Protein AF-0000000080964912 (afdb_homodimer)

Radius of gyration: 29.1 Å; Cα contacts (8 Å, |Δi|>4): 550; chains: 2; bounding box: 48×80×74 Å

Secondary structure (DSSP, 8-state):
-------HHHHHHHHHHTHHHHHHIIIII---HHHHHHH-THHHHS--THHHHHHHHHHHHHHHHHHHHHHTGGGS-HHHHHHHHHHHHHHHHHHHHHHHHHHHHHHHHTT--HHHHEEEEEGGG-STTTTTT--EEEEEEE-TTT--EEEEEEEETTEEEE---S-HHHHHHHHHHHHHHTTPPPPGGGHHHHHHIIIIIS---S---HHHHHHHHHHH--/-------HHHHHHHHHHTHHHHHHIIIII---HHHHHHH-THHHHS--THHHHHHHHHHHHHHHHHHHHHHTGGGS-HHHHHHHHHHHHHHHHHHHHHHHHHHHHHHHHTT--HHHHEEEEEGGG-STTTTTT--EEEEEEE-TTT--EEEEEEEETTEEEE---S-HHHHHHHHHHHHHHTTPPPPGGGHHHHHHIIIIIS---S---HHHHHHHHHHH--

Sequence (444 aa):
MKKKNKDMEFIKQKMDITFSLRRMEIVEMEPMVSEVLERWPGLFLEEQDLMGKFKAALEMLTPRLLKLYRARKCAFSREMETLLEMLDKQTSDITSHRRQVAVEGLPIFLRENTE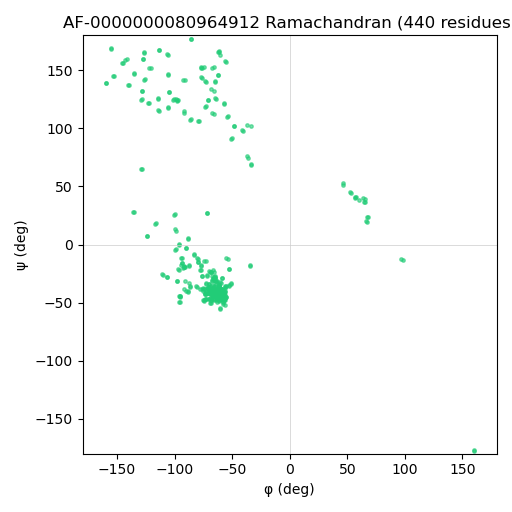KLFSRCLATDADDKQVKGIKMGVLTVLDDDDDTVINIALVLEETIVLKDIPDTPTALAYLFGLLYALNMEFPKDIKYTCETIQHIFMEMSTNCSQRVRSFKTKLLNQMKKKNKDMEFIKQKMDITFSLRRMEIVEMEPMVSEVLERWPGLFLEEQDLMGKFKAALEMLTPRLLKLYRARKCAFSREMETLLEMLDKQTSDITSHRRQVAVEGLPIFLRENTEKLFSRCLATDADDKQVKGIKMGVLTVLDDDDDTVINIALVLEETIVLKDIPDTPTALAYLFGLLYALNMEFPKDIKYTCETIQHIFMEMSTNCSQRVRSFKTKLLNQ

Foldseek 3Di:
DPPPPPPLVVLVVVCVVCVVVLVCCCVPVVDDPVVCCVVRVSVVVDPPPCVVVVVVVCVVCVVVVLVVLVVCVVVDDVVSVVVVVVVVVVVVVVVQVVLQCVLLCLCVVLVFDSCLAEPEDEPVPPDLVVLVPRQWYKYFYAYPPPRHTDKIFIDHHSDTDGIRDPGRNRNVVVRLVVCVVVVHDDDPRCNLSSQLCCCPVVVPDPDDDPSSVVVNCVVVVD/DPPPPPPLVVLVVVCVVCVVVLVCCCVPVVDDPVVCCVVRVSVVVDPPPCVVVVVVVCVVCVVVVLVVLVVCVVVDDVVSVVVVVVVVVVVVVVVQVVLQCVLLCLCVVLVFDSCLAEPEDEPVPPDLVVLVPNQWYKYFYAYPPPRHTDKIFIDHHSDTDGIRDPGRNRNVVVRLVVCVVVVHDDDPRCNLSSQLCCCPVVVPDPDDDPSSVVVNCVVVVD

Structure (mmCIF, N/CA/C/O backbone):
data_AF-0000000080964912-model_v1
#
loop_
_entity.id
_entity.type
_entity.pdbx_description
1 polymer 'Uncharacterized protein'
#
loop_
_atom_site.group_PDB
_atom_site.id
_atom_site.type_symbol
_atom_site.label_atom_id
_atom_site.label_alt_id
_atom_site.label_comp_id
_atom_site.label_asym_id
_atom_site.label_entity_id
_atom_site.label_seq_id
_atom_site.pdbx_PDB_ins_code
_atom_site.Cartn_x
_atom_site.Cartn_y
_atom_site.Cartn_z
_atom_site.occupancy
_atom_site.B_iso_or_equiv
_atom_site.auth_seq_id
_atom_site.auth_comp_id
_atom_site.auth_asym_id
_atom_site.auth_atom_id
_atom_site.pdbx_PDB_model_num
ATOM 1 N N . MET A 1 1 ? 19.297 -5.184 -31.031 1 23.94 1 MET A N 1
ATOM 2 C CA . MET A 1 1 ? 18.297 -6.09 -31.578 1 23.94 1 MET A CA 1
ATOM 3 C C . MET A 1 1 ? 16.938 -5.836 -30.953 1 23.94 1 MET A C 1
ATOM 5 O O . MET A 1 1 ? 16.781 -5.875 -29.734 1 23.94 1 MET A O 1
ATOM 9 N N . LYS A 1 2 ? 15.977 -5.168 -31.703 1 34.66 2 LYS A N 1
ATOM 10 C CA . LYS A 1 2 ? 14.672 -4.68 -31.266 1 34.66 2 LYS A CA 1
ATOM 11 C C . LYS A 1 2 ? 13.859 -5.793 -30.625 1 34.66 2 LYS A C 1
ATOM 13 O O . LYS A 1 2 ? 13.789 -6.906 -31.141 1 34.66 2 LYS A O 1
ATOM 18 N N . LYS A 1 3 ? 13.68 -5.707 -29.406 1 39.28 3 LYS A N 1
ATOM 19 C CA . LYS A 1 3 ? 12.82 -6.699 -28.766 1 39.28 3 LYS A CA 1
ATOM 20 C C . LYS A 1 3 ? 11.688 -7.133 -29.703 1 39.28 3 LYS A C 1
ATOM 22 O O . LYS A 1 3 ? 10.828 -6.324 -30.047 1 39.28 3 LYS A O 1
ATOM 27 N N . LYS A 1 4 ? 11.898 -7.82 -30.734 1 43.78 4 LYS A N 1
ATOM 28 C CA . LYS A 1 4 ? 10.93 -8.141 -31.766 1 43.78 4 LYS A CA 1
ATOM 29 C C . LYS A 1 4 ? 9.562 -8.469 -31.172 1 43.78 4 LYS A C 1
ATOM 31 O O . LYS A 1 4 ? 9.453 -9.367 -30.328 1 43.78 4 LYS A O 1
ATOM 36 N N . ASN A 1 5 ? 8.805 -7.566 -31.188 1 55.5 5 ASN A N 1
ATOM 37 C CA . ASN A 1 5 ? 7.383 -7.711 -30.875 1 55.5 5 ASN A CA 1
ATOM 38 C C . ASN A 1 5 ? 6.824 -9.031 -31.391 1 55.5 5 ASN A C 1
ATOM 40 O O . ASN A 1 5 ? 6.855 -9.289 -32.594 1 55.5 5 ASN A O 1
ATOM 44 N N . LYS A 1 6 ? 7.16 -10.031 -30.75 1 61.12 6 LYS A N 1
ATOM 45 C CA . LYS A 1 6 ? 6.633 -11.344 -31.109 1 61.12 6 LYS A CA 1
ATOM 46 C C . LYS A 1 6 ? 5.199 -11.227 -31.625 1 61.12 6 LYS A C 1
ATOM 48 O O . LYS A 1 6 ? 4.355 -10.586 -31 1 61.12 6 LYS A O 1
ATOM 53 N N . ASP A 1 7 ? 5.035 -11.297 -32.906 1 74.06 7 ASP A N 1
ATOM 54 C CA . ASP A 1 7 ? 3.725 -11.367 -33.562 1 74.06 7 ASP A CA 1
ATOM 55 C C . ASP A 1 7 ? 2.869 -12.469 -32.938 1 74.06 7 ASP A C 1
ATOM 57 O O . ASP A 1 7 ? 2.918 -13.617 -33.375 1 74.06 7 ASP A O 1
ATOM 61 N N . MET A 1 8 ? 2.115 -12.258 -32 1 75.06 8 MET A N 1
ATOM 62 C CA . MET A 1 8 ? 1.322 -13.195 -31.219 1 75.06 8 MET A CA 1
ATOM 63 C C . MET A 1 8 ? 0.278 -13.891 -32.094 1 75.06 8 MET A C 1
ATOM 65 O O . MET A 1 8 ? -0.068 -15.047 -31.844 1 75.06 8 MET A O 1
ATOM 69 N N . GLU A 1 9 ? -0.163 -13.195 -33.062 1 76.31 9 GLU A N 1
ATOM 70 C CA . GLU A 1 9 ? -1.135 -13.805 -33.969 1 76.31 9 GLU A CA 1
ATOM 71 C C . GLU A 1 9 ? -0.501 -14.93 -34.781 1 76.31 9 GLU A C 1
ATOM 73 O O . GLU A 1 9 ? -1.108 -15.992 -34.969 1 76.31 9 GLU A O 1
ATOM 78 N N . PHE A 1 10 ? 0.588 -14.641 -35.281 1 77.44 10 PHE A N 1
ATOM 79 C CA . PHE A 1 10 ? 1.328 -15.648 -36.031 1 77.44 10 PHE A CA 1
ATOM 80 C C . PHE A 1 10 ? 1.61 -16.875 -35.156 1 77.44 10 PHE A C 1
ATOM 82 O O . PHE A 1 10 ? 1.431 -18 -35.594 1 77.44 10 PHE A O 1
ATOM 89 N N . ILE A 1 11 ? 2.047 -16.641 -34.031 1 75.94 11 ILE A N 1
ATOM 90 C CA . ILE A 1 11 ? 2.354 -17.719 -33.094 1 75.94 11 ILE A CA 1
ATOM 91 C C . ILE A 1 11 ? 1.1 -18.547 -32.812 1 75.94 11 ILE A C 1
ATOM 93 O O . ILE A 1 11 ? 1.144 -19.781 -32.844 1 75.94 11 ILE A O 1
ATOM 97 N N . LYS A 1 12 ? -0.003 -17.859 -32.656 1 76.62 12 LYS A N 1
ATOM 98 C CA . LYS A 1 12 ? -1.265 -18.547 -32.406 1 76.62 12 LYS A CA 1
ATOM 99 C C . LYS A 1 12 ? -1.665 -19.453 -33.562 1 76.62 12 LYS A C 1
ATOM 101 O O . LYS A 1 12 ? -2.102 -20.578 -33.375 1 76.62 12 LYS A O 1
ATOM 106 N N . GLN A 1 13 ? -1.488 -18.969 -34.656 1 80.31 13 GLN A N 1
ATOM 107 C CA . GLN A 1 13 ? -1.828 -19.734 -35.875 1 80.31 13 GLN A CA 1
ATOM 108 C C . GLN A 1 13 ? -0.96 -20.984 -35.969 1 80.31 13 GLN A C 1
ATOM 110 O O . GLN A 1 13 ? -1.46 -22.062 -36.312 1 80.31 13 GLN A O 1
ATOM 115 N N . LYS A 1 14 ? 0.276 -20.797 -35.812 1 78.62 14 LYS A N 1
ATOM 116 C CA . LYS A 1 14 ? 1.192 -21.938 -35.906 1 78.62 14 LYS A CA 1
ATOM 117 C C . LYS A 1 14 ? 0.894 -22.969 -34.812 1 78.62 14 LYS A C 1
ATOM 119 O O . LYS A 1 14 ? 0.998 -24.172 -35.062 1 78.62 14 LYS A O 1
ATOM 124 N N . MET A 1 15 ? 0.514 -22.438 -33.719 1 79.88 15 MET A N 1
ATOM 125 C CA . MET A 1 15 ? 0.177 -23.328 -32.625 1 79.88 15 MET A CA 1
ATOM 126 C C . MET A 1 15 ? -1.056 -24.156 -32.938 1 79.88 15 MET A C 1
ATOM 128 O O . MET A 1 15 ? -1.128 -25.328 -32.562 1 79.88 15 MET A O 1
ATOM 132 N N . ASP A 1 16 ? -1.92 -23.547 -33.625 1 81.5 16 ASP A N 1
ATOM 133 C CA . ASP A 1 16 ? -3.143 -24.25 -34 1 81.5 16 ASP A CA 1
ATOM 134 C C . ASP A 1 16 ? -2.855 -25.359 -35 1 81.5 16 ASP A C 1
ATOM 136 O O . ASP A 1 16 ? -3.391 -26.469 -34.906 1 81.5 16 ASP A O 1
ATOM 140 N N . ILE A 1 17 ? -2.023 -25.031 -35.844 1 83.12 17 ILE A N 1
ATOM 141 C CA . ILE A 1 17 ? -1.723 -25.953 -36.938 1 83.12 17 ILE A CA 1
ATOM 142 C C . ILE A 1 17 ? -0.984 -27.172 -36.406 1 83.12 17 ILE A C 1
ATOM 144 O O . ILE A 1 17 ? -1.21 -28.297 -36.844 1 83.12 17 ILE A O 1
ATOM 148 N N . THR A 1 18 ? -0.124 -26.984 -35.406 1 82.5 18 THR A N 1
ATOM 149 C CA . THR A 1 18 ? 0.741 -28.062 -34.938 1 82.5 18 THR A CA 1
ATOM 150 C C . THR A 1 18 ? 0.168 -28.719 -33.688 1 82.5 18 THR A C 1
ATOM 152 O O . THR A 1 18 ? 0.842 -29.516 -33 1 82.5 18 THR A O 1
ATOM 155 N N . PHE A 1 19 ? -1.036 -28.359 -33.469 1 82.25 19 PHE A N 1
ATOM 156 C CA . PHE A 1 19 ? -1.629 -28.766 -32.188 1 82.25 19 PHE A CA 1
ATOM 157 C C . PHE A 1 19 ? -1.557 -30.266 -32.031 1 82.25 19 PHE A C 1
ATOM 159 O O . PHE A 1 19 ? -1.096 -30.766 -30.984 1 82.25 19 PHE A O 1
ATOM 166 N N . SER A 1 20 ? -2.021 -31 -33 1 82 20 SER A N 1
ATOM 167 C CA . SER A 1 20 ? -2.086 -32.469 -32.906 1 82 20 SER A CA 1
ATOM 168 C C . SER A 1 20 ? -0.699 -33.062 -32.719 1 82 20 SER A C 1
ATOM 170 O O . SER A 1 20 ? -0.518 -33.969 -31.906 1 82 20 SER A O 1
ATOM 172 N N . LEU A 1 21 ? 0.227 -32.562 -33.438 1 85.81 21 LEU A N 1
ATOM 173 C CA . LEU A 1 21 ? 1.596 -33.062 -33.344 1 85.81 21 LEU A CA 1
ATOM 174 C C . LEU A 1 21 ? 2.195 -32.75 -31.969 1 85.81 21 LEU A C 1
ATOM 176 O O . LEU A 1 21 ? 2.857 -33.594 -31.359 1 85.81 21 LEU A O 1
ATOM 180 N N . ARG A 1 22 ? 1.959 -31.594 -31.547 1 84.5 22 ARG A N 1
ATOM 181 C CA . ARG A 1 22 ? 2.469 -31.156 -30.25 1 84.5 22 ARG A CA 1
ATOM 182 C C . ARG A 1 22 ? 1.875 -31.984 -29.109 1 84.5 22 ARG A C 1
ATOM 184 O O . ARG A 1 22 ? 2.598 -32.438 -28.219 1 84.5 22 ARG A O 1
ATOM 191 N N . ARG A 1 23 ? 0.658 -32.188 -29.281 1 83.19 23 ARG A N 1
ATOM 192 C CA . ARG A 1 23 ? -0.024 -32.969 -28.25 1 83.19 23 ARG A CA 1
ATOM 193 C C . ARG A 1 23 ? 0.47 -34.406 -28.219 1 83.19 23 ARG A C 1
ATOM 195 O O . ARG A 1 23 ? 0.653 -34.969 -27.141 1 83.19 23 ARG A O 1
ATOM 202 N N . MET A 1 24 ? 0.588 -34.875 -29.297 1 86.69 24 MET A N 1
ATOM 203 C CA . MET A 1 24 ? 1.098 -36.219 -29.391 1 86.69 24 MET A CA 1
ATOM 204 C C . MET A 1 24 ? 2.484 -36.344 -28.766 1 86.69 24 MET A C 1
ATOM 206 O O . MET A 1 24 ? 2.754 -37.25 -28 1 86.69 24 MET A O 1
ATOM 210 N N . GLU A 1 25 ? 3.326 -35.438 -29.094 1 87.12 25 GLU A N 1
ATOM 211 C CA . GLU A 1 25 ? 4.688 -35.469 -28.562 1 87.12 25 GLU A CA 1
ATOM 212 C C . GLU A 1 25 ? 4.688 -35.312 -27.047 1 87.12 25 GLU A C 1
ATOM 214 O O . GLU A 1 25 ? 5.363 -36.094 -26.344 1 87.12 25 GLU A O 1
ATOM 219 N N . ILE A 1 26 ? 3.947 -34.469 -26.641 1 85.88 26 ILE A N 1
ATOM 220 C CA . ILE A 1 26 ? 3.928 -34.156 -25.219 1 85.88 26 ILE A CA 1
ATOM 221 C C . ILE A 1 26 ? 3.332 -35.312 -24.422 1 85.88 26 ILE A C 1
ATOM 223 O O . ILE A 1 26 ? 3.887 -35.75 -23.406 1 85.88 26 ILE A O 1
ATOM 227 N N . VAL A 1 27 ? 2.23 -35.812 -24.906 1 85.31 27 VAL A N 1
ATOM 228 C CA . VAL A 1 27 ? 1.495 -36.812 -24.172 1 85.31 27 VAL A CA 1
ATOM 229 C C . VAL A 1 27 ? 2.188 -38.188 -24.344 1 85.31 27 VAL A C 1
ATOM 231 O O . VAL A 1 27 ? 2.334 -38.906 -23.359 1 85.31 27 VAL A O 1
ATOM 234 N N . GLU A 1 28 ? 2.672 -38.469 -25.469 1 86.69 28 GLU A N 1
ATOM 235 C CA . GLU A 1 28 ? 3.217 -39.781 -25.75 1 86.69 28 GLU A CA 1
ATOM 236 C C . GLU A 1 28 ? 4.695 -39.875 -25.391 1 86.69 28 GLU A C 1
ATOM 238 O O . GLU A 1 28 ? 5.16 -40.875 -24.859 1 86.69 28 GLU A O 1
ATOM 243 N N . MET A 1 29 ? 5.41 -38.875 -25.688 1 85.75 29 MET A N 1
ATOM 244 C CA . MET A 1 29 ? 6.859 -38.938 -25.5 1 85.75 29 MET A CA 1
ATOM 245 C C . MET A 1 29 ? 7.266 -38.312 -24.156 1 85.75 29 MET A C 1
ATOM 247 O O . MET A 1 29 ? 8.359 -38.594 -23.656 1 85.75 29 MET A O 1
ATOM 251 N N . GLU A 1 30 ? 6.43 -37.438 -23.562 1 86.19 30 GLU A N 1
ATOM 252 C CA . GLU A 1 30 ? 6.664 -36.812 -22.266 1 86.19 30 GLU A CA 1
ATOM 253 C C . GLU A 1 30 ? 8.086 -36.281 -22.172 1 86.19 30 GLU A C 1
ATOM 255 O O . GLU A 1 30 ? 8.82 -36.594 -21.234 1 86.19 30 GLU A O 1
ATOM 260 N N . PRO A 1 31 ? 8.438 -35.469 -23.172 1 86.75 31 PRO A N 1
ATOM 261 C CA . PRO A 1 31 ? 9.789 -34.906 -23.188 1 86.75 31 PRO A CA 1
ATOM 262 C C . PRO A 1 31 ? 10.07 -34.031 -21.984 1 86.75 31 PRO A C 1
ATOM 264 O O . PRO A 1 31 ? 9.141 -33.594 -21.281 1 86.75 31 PRO A O 1
ATOM 267 N N . MET A 1 32 ? 11.398 -33.75 -21.797 1 85.25 32 MET A N 1
ATOM 268 C CA . MET A 1 32 ? 11.781 -32.781 -20.766 1 85.25 32 MET A CA 1
ATOM 269 C C . MET A 1 32 ? 11.32 -31.391 -21.141 1 85.25 32 MET A C 1
ATOM 271 O O . MET A 1 32 ? 11.195 -31.062 -22.312 1 85.25 32 MET A O 1
ATOM 275 N N . VAL A 1 33 ? 11.094 -30.641 -20.141 1 86.06 33 VAL A N 1
ATOM 276 C CA . VAL A 1 33 ? 10.578 -29.297 -20.344 1 86.06 33 VAL A CA 1
ATOM 277 C C . VAL A 1 33 ? 11.547 -28.484 -21.188 1 86.06 33 VAL A C 1
ATOM 279 O O . VAL A 1 33 ? 11.133 -27.688 -22.047 1 86.06 33 VAL A O 1
ATOM 282 N N . SER A 1 34 ? 12.812 -28.625 -20.891 1 84 34 SER A N 1
ATOM 283 C CA . SER A 1 34 ? 13.812 -27.875 -21.656 1 84 34 SER A CA 1
ATOM 284 C C . SER A 1 34 ? 13.695 -28.172 -23.156 1 84 34 SER A C 1
ATOM 286 O O . SER A 1 34 ? 13.883 -27.266 -23.984 1 84 34 SER A O 1
ATOM 288 N N . GLU A 1 35 ? 13.375 -29.469 -23.516 1 88.31 35 GLU A N 1
ATOM 289 C CA . GLU A 1 35 ? 13.195 -29.859 -24.906 1 88.31 35 GLU A CA 1
ATOM 290 C C . GLU A 1 35 ? 11.961 -29.203 -25.516 1 88.31 35 GLU A C 1
ATOM 292 O O . GLU A 1 35 ? 11.984 -28.75 -26.656 1 88.31 35 GLU A O 1
ATOM 297 N N . VAL A 1 36 ? 10.938 -29.172 -24.719 1 85.69 36 VAL A N 1
ATOM 298 C CA . VAL A 1 36 ? 9.695 -28.578 -25.203 1 85.69 36 VAL A CA 1
ATOM 299 C C . VAL A 1 36 ? 9.898 -27.078 -25.406 1 85.69 36 VAL A C 1
ATOM 301 O O . VAL A 1 36 ? 9.406 -26.516 -26.391 1 85.69 36 VAL A O 1
ATOM 304 N N . LEU A 1 37 ? 10.602 -26.516 -24.531 1 83.56 37 LEU A N 1
ATOM 305 C CA . LEU A 1 37 ? 10.883 -25.094 -24.625 1 83.56 37 LEU A CA 1
ATOM 306 C C . LEU A 1 37 ? 11.617 -24.75 -25.906 1 83.56 37 LEU A C 1
ATOM 308 O O . LEU A 1 37 ? 11.383 -23.703 -26.516 1 83.56 37 LEU A O 1
ATOM 312 N N . GLU A 1 38 ? 12.477 -25.609 -26.266 1 85.19 38 GLU A N 1
ATOM 313 C CA . GLU A 1 38 ? 13.266 -25.406 -27.484 1 85.19 38 GLU A CA 1
ATOM 314 C C . GLU A 1 38 ? 12.422 -25.641 -28.734 1 85.19 38 GLU A C 1
ATOM 316 O O . GLU A 1 38 ? 12.508 -24.875 -29.688 1 85.19 38 GLU A O 1
ATOM 321 N N . ARG A 1 39 ? 11.609 -26.656 -28.719 1 84.44 39 ARG A N 1
ATOM 322 C CA . ARG A 1 39 ? 10.898 -27.094 -29.922 1 84.44 39 ARG A CA 1
ATOM 323 C C . ARG A 1 39 ? 9.594 -26.328 -30.094 1 84.44 39 ARG A C 1
ATOM 325 O O . ARG A 1 39 ? 9.18 -26.031 -31.219 1 84.44 39 ARG A O 1
ATOM 332 N N . TRP A 1 40 ? 8.945 -26.016 -28.922 1 81 40 TRP A N 1
ATOM 333 C CA . TRP A 1 40 ? 7.637 -25.375 -28.953 1 81 40 TRP A CA 1
ATOM 334 C C . TRP A 1 40 ? 7.621 -24.141 -28.062 1 81 40 TRP A C 1
ATOM 336 O O . TRP A 1 40 ? 6.824 -24.047 -27.125 1 81 40 TRP A O 1
ATOM 346 N N . PRO A 1 41 ? 8.359 -23.125 -28.359 1 78.56 41 PRO A N 1
ATOM 347 C CA . PRO A 1 41 ? 8.438 -21.969 -27.469 1 78.56 41 PRO A CA 1
ATOM 348 C C . PRO A 1 41 ? 7.121 -21.203 -27.359 1 78.56 41 PRO A C 1
ATOM 350 O O . PRO A 1 41 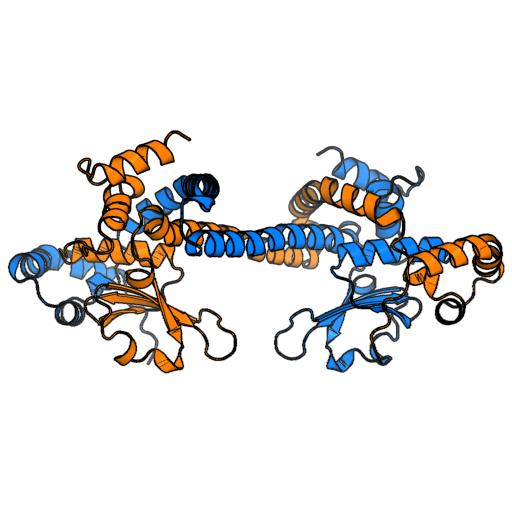? 6.848 -20.562 -26.344 1 78.56 41 PRO A O 1
ATOM 353 N N . GLY A 1 42 ? 6.285 -21.328 -28.281 1 77.94 42 GLY A N 1
ATOM 354 C CA . GLY A 1 42 ? 5.008 -20.625 -28.281 1 77.94 42 GLY A CA 1
ATOM 355 C C . GLY A 1 42 ? 4.074 -21.094 -27.188 1 77.94 42 GLY A C 1
ATOM 356 O O . GLY A 1 42 ? 3.209 -20.344 -26.734 1 77.94 42 GLY A O 1
ATOM 357 N N . LEU A 1 43 ? 4.277 -22.312 -26.828 1 77.56 43 LEU A N 1
ATOM 358 C CA . LEU A 1 43 ? 3.449 -22.891 -25.766 1 77.56 43 LEU A CA 1
ATOM 359 C C . LEU A 1 43 ? 3.58 -22.094 -24.469 1 77.56 43 LEU A C 1
ATOM 361 O O . LEU A 1 43 ? 2.631 -22.016 -23.688 1 77.56 43 LEU A O 1
ATOM 365 N N . PHE A 1 44 ? 4.699 -21.484 -24.281 1 76.75 44 PHE A N 1
ATOM 366 C CA . PHE A 1 44 ? 4.996 -20.797 -23.016 1 76.75 44 PHE A CA 1
ATOM 367 C C . PHE A 1 44 ? 4.629 -19.328 -23.109 1 76.75 44 PHE A C 1
ATOM 369 O O . PHE A 1 44 ? 4.613 -18.625 -22.094 1 76.75 44 PHE A O 1
ATOM 376 N N . LEU A 1 45 ? 4.371 -18.891 -24.219 1 66.31 45 LEU A N 1
ATOM 377 C CA . LEU A 1 45 ? 4.059 -17.484 -24.422 1 66.31 45 LEU A CA 1
ATOM 378 C C . LEU A 1 45 ? 2.551 -17.266 -24.484 1 66.31 45 LEU A C 1
ATOM 380 O O . LEU A 1 45 ? 2.07 -16.156 -24.203 1 66.31 45 LEU A O 1
ATOM 384 N N . GLU A 1 46 ? 1.845 -18.172 -24.938 1 59.84 46 GLU A N 1
ATOM 385 C CA . GLU A 1 46 ? 0.418 -17.984 -25.188 1 59.84 46 GLU A CA 1
ATOM 386 C C . GLU A 1 46 ? -0.35 -17.812 -23.891 1 59.84 46 GLU A C 1
ATOM 388 O O . GLU A 1 46 ? -0.127 -18.547 -22.922 1 59.84 46 GLU A O 1
ATOM 393 N N . GLU A 1 47 ? -0.871 -16.516 -23.781 1 59.66 47 GLU A N 1
ATOM 394 C CA . GLU A 1 47 ? -1.797 -16.328 -22.672 1 59.66 47 GLU A CA 1
ATOM 395 C C . GLU A 1 47 ? -2.848 -17.438 -22.641 1 59.66 47 GLU A C 1
ATOM 397 O O . GLU A 1 47 ? -3.539 -17.672 -23.625 1 59.66 47 GLU A O 1
ATOM 402 N N . GLN A 1 48 ? -2.621 -18.328 -21.766 1 59.41 48 GLN A N 1
ATOM 403 C CA . GLN A 1 48 ? -3.512 -19.469 -21.641 1 59.41 48 GLN A CA 1
ATOM 404 C C . GLN A 1 48 ? -4.945 -19.031 -21.375 1 59.41 48 GLN A C 1
ATOM 406 O O . GLN A 1 48 ? -5.172 -18.047 -20.672 1 59.41 48 GLN A O 1
ATOM 411 N N . ASP A 1 49 ? -5.895 -19.391 -22.203 1 63.16 49 ASP A N 1
ATOM 412 C CA . ASP A 1 49 ? -7.324 -19.172 -22.016 1 63.16 49 ASP A CA 1
ATOM 413 C C . ASP A 1 49 ? -7.719 -19.266 -20.547 1 63.16 49 ASP A C 1
ATOM 415 O O . ASP A 1 49 ? -8.625 -18.562 -20.094 1 63.16 49 ASP A O 1
ATOM 419 N N . LEU A 1 50 ? -6.891 -19.859 -19.797 1 70.69 50 LEU A N 1
ATOM 420 C CA . LEU A 1 50 ? -7.246 -20.172 -18.422 1 70.69 50 LEU A CA 1
ATOM 421 C C . LEU A 1 50 ? -7.004 -18.953 -17.516 1 70.69 50 LEU A C 1
ATOM 423 O O . LEU A 1 50 ? -7.555 -18.875 -16.422 1 70.69 50 LEU A O 1
ATOM 427 N N . MET A 1 51 ? -6.359 -17.969 -18.109 1 77.69 51 MET A N 1
ATOM 428 C CA . MET A 1 51 ? -5.965 -16.828 -17.297 1 77.69 51 MET A CA 1
ATOM 429 C C . MET A 1 51 ? -7.188 -16.016 -16.859 1 77.69 51 MET A C 1
ATOM 431 O O . MET A 1 51 ? -7.297 -15.617 -15.703 1 77.69 51 MET A O 1
ATOM 435 N N . GLY A 1 52 ? -8.031 -15.867 -17.797 1 78.12 52 GLY A N 1
ATOM 436 C CA . GLY A 1 52 ? -9.234 -15.109 -17.484 1 78.12 52 GLY A CA 1
ATOM 437 C C . GLY A 1 52 ? -10.07 -15.75 -16.391 1 78.12 52 GLY A C 1
ATOM 438 O O . GLY A 1 52 ? -10.508 -15.07 -15.461 1 78.12 52 GLY A O 1
ATOM 439 N N . LYS A 1 53 ? -10.258 -17.031 -16.547 1 81.06 53 LYS A N 1
ATOM 440 C CA . LYS A 1 53 ? -11.047 -17.75 -15.562 1 81.06 53 LYS A CA 1
ATOM 441 C C . LYS A 1 53 ? -10.375 -17.734 -14.195 1 81.06 53 LYS A C 1
ATOM 443 O O . LYS A 1 53 ? -11.039 -17.547 -13.172 1 81.06 53 LYS A O 1
ATOM 448 N N . PHE A 1 54 ? -9.188 -17.922 -14.203 1 88.56 54 PHE A N 1
ATOM 449 C CA . PHE A 1 54 ? -8.445 -17.922 -12.953 1 88.56 54 PHE A CA 1
ATOM 450 C C . PHE A 1 54 ? -8.547 -16.562 -12.266 1 88.56 54 PHE A C 1
ATOM 452 O O . PHE A 1 54 ? -8.766 -16.484 -11.055 1 88.56 54 PHE A O 1
ATOM 459 N N . LYS A 1 55 ? -8.312 -15.5 -13.031 1 83.75 55 LYS A N 1
ATOM 460 C CA . LYS A 1 55 ? -8.352 -14.148 -12.477 1 83.75 55 LYS A CA 1
ATOM 461 C C . LYS A 1 55 ? -9.719 -13.836 -11.883 1 83.75 55 LYS A C 1
ATOM 463 O O . LYS A 1 55 ? -9.812 -13.242 -10.805 1 83.75 55 LYS A O 1
ATOM 468 N N . ALA A 1 56 ? -10.688 -14.242 -12.594 1 83.69 56 ALA A N 1
ATOM 469 C CA . ALA A 1 56 ? -12.047 -14.031 -12.102 1 83.69 56 ALA A CA 1
ATOM 470 C C . ALA A 1 56 ? -12.289 -14.797 -10.805 1 83.69 56 ALA A C 1
ATOM 472 O O . ALA A 1 56 ? -12.891 -14.266 -9.867 1 83.69 56 ALA A O 1
ATOM 473 N N . ALA A 1 57 ? -11.844 -16.016 -10.773 1 88.5 57 ALA A N 1
ATOM 474 C CA . ALA A 1 57 ? -11.984 -16.828 -9.57 1 88.5 57 ALA A CA 1
ATOM 475 C C . ALA A 1 57 ? -11.211 -16.219 -8.406 1 88.5 57 ALA A C 1
ATOM 477 O O . ALA A 1 57 ? -11.711 -16.172 -7.281 1 88.5 57 ALA A O 1
ATOM 478 N N . LEU A 1 58 ? -10.039 -15.781 -8.703 1 90.44 58 LEU A N 1
ATOM 479 C CA . LEU A 1 58 ? -9.195 -15.172 -7.672 1 90.44 58 LEU A CA 1
ATOM 480 C C . LEU A 1 58 ? -9.867 -13.938 -7.086 1 90.44 58 LEU A C 1
ATOM 482 O O . LEU A 1 58 ? -9.844 -13.727 -5.871 1 90.44 58 LEU A O 1
ATOM 486 N N . GLU A 1 59 ? -10.414 -13.195 -7.938 1 84 59 GLU A N 1
ATOM 487 C CA . GLU A 1 59 ? -11.109 -12 -7.492 1 84 59 GLU A CA 1
ATOM 488 C C . GLU A 1 59 ? -12.258 -12.344 -6.547 1 84 59 GLU A C 1
ATOM 490 O O . GLU A 1 59 ? -12.469 -11.664 -5.543 1 84 59 GLU A O 1
ATOM 495 N N . MET A 1 60 ? -12.898 -13.32 -6.863 1 85.62 60 MET A N 1
ATOM 496 C CA . MET A 1 60 ? -14.055 -13.742 -6.078 1 85.62 60 MET A CA 1
ATOM 497 C C . MET A 1 60 ? -13.625 -14.414 -4.781 1 85.62 60 MET A C 1
ATOM 499 O O . MET A 1 60 ? -14.25 -14.211 -3.736 1 85.62 60 MET A O 1
ATOM 503 N N . LEU A 1 61 ? -12.609 -15.164 -4.781 1 91.56 61 LEU A N 1
ATOM 504 C CA . LEU A 1 61 ? -12.242 -16.031 -3.672 1 91.56 61 LEU A CA 1
ATOM 505 C C . LEU A 1 61 ? -11.297 -15.328 -2.709 1 91.56 61 LEU A C 1
ATOM 507 O O . LEU A 1 61 ? -11.156 -15.742 -1.557 1 91.56 61 LEU A O 1
ATOM 511 N N . THR A 1 62 ? -10.633 -14.258 -3.15 1 90.44 62 THR A N 1
ATOM 512 C CA . THR A 1 62 ? -9.602 -13.602 -2.361 1 90.44 62 THR A CA 1
ATOM 513 C C . THR A 1 62 ? -10.148 -13.156 -1.009 1 90.44 62 THR A C 1
ATOM 515 O O . THR A 1 62 ? -9.594 -13.5 0.036 1 90.44 62 THR A O 1
ATOM 518 N N . PRO A 1 63 ? -11.336 -12.484 -0.963 1 85.06 63 PRO A N 1
ATOM 519 C CA . PRO A 1 63 ? -11.844 -12.078 0.35 1 85.06 63 PRO A CA 1
ATOM 520 C C . PRO A 1 63 ? -12.188 -13.266 1.244 1 85.06 63 PRO A C 1
ATOM 522 O O . PRO A 1 63 ? -12 -13.203 2.463 1 85.06 63 PRO A O 1
ATOM 525 N N . ARG A 1 64 ? -12.609 -14.336 0.64 1 83.75 64 ARG A N 1
ATOM 526 C CA . ARG A 1 64 ? -12.984 -15.531 1.389 1 83.75 64 ARG A CA 1
ATOM 527 C C . ARG A 1 64 ? -11.75 -16.25 1.918 1 83.75 64 ARG A C 1
ATOM 529 O O . ARG A 1 64 ? -11.742 -16.734 3.053 1 83.75 64 ARG A O 1
ATOM 536 N N . LEU A 1 65 ? -10.773 -16.359 1.129 1 91.81 65 LEU A N 1
ATOM 537 C CA . LEU A 1 65 ? -9.516 -16.984 1.53 1 91.81 65 LEU A CA 1
ATOM 538 C C . LEU A 1 65 ? -8.891 -16.25 2.703 1 91.81 65 LEU A C 1
ATOM 540 O O . LEU A 1 65 ? -8.5 -16.859 3.697 1 91.81 65 LEU A O 1
ATOM 544 N N . LEU A 1 66 ? -8.859 -14.945 2.576 1 89.19 66 LEU A N 1
ATOM 545 C CA . LEU A 1 66 ? -8.227 -14.141 3.617 1 89.19 66 LEU A CA 1
ATOM 546 C C . LEU A 1 66 ? -9 -14.234 4.926 1 89.19 66 LEU A C 1
ATOM 548 O O . LEU A 1 66 ? -8.406 -14.289 6.004 1 89.19 66 LEU A O 1
ATOM 552 N N . LYS A 1 67 ? -10.328 -14.188 4.82 1 84.19 67 LYS A N 1
ATOM 553 C CA . LYS A 1 67 ? -11.156 -14.375 6.004 1 84.19 67 LYS A CA 1
ATOM 554 C C . LYS A 1 67 ? -10.867 -15.711 6.684 1 84.19 67 LYS A C 1
ATOM 556 O O . LYS A 1 67 ? -10.734 -15.773 7.906 1 84.19 67 LYS A O 1
ATOM 561 N N . LEU A 1 68 ? -10.781 -16.766 5.902 1 86.62 68 LEU A N 1
ATOM 562 C CA . LEU A 1 68 ? -10.492 -18.109 6.418 1 86.62 68 LEU A CA 1
ATOM 563 C C . LEU A 1 68 ? -9.109 -18.156 7.055 1 86.62 68 LEU A C 1
ATOM 565 O O . LEU A 1 68 ? -8.93 -18.766 8.109 1 86.62 68 LEU A O 1
ATOM 569 N N . TYR A 1 69 ? -8.094 -17.594 6.387 1 89.06 69 TYR A N 1
ATOM 570 C CA . TYR A 1 69 ? -6.734 -17.547 6.918 1 89.06 69 TYR A CA 1
ATOM 571 C C . TYR A 1 69 ? -6.703 -16.891 8.289 1 89.06 69 TYR A C 1
ATOM 573 O O . TYR A 1 69 ? -6.012 -17.359 9.195 1 89.06 69 TYR A O 1
ATOM 581 N N . ARG A 1 70 ? -7.402 -15.812 8.391 1 82.12 70 ARG A N 1
ATOM 582 C CA . ARG A 1 70 ? -7.434 -15.07 9.648 1 82.12 70 ARG A CA 1
ATOM 583 C C . ARG A 1 70 ? -8.164 -15.852 10.734 1 82.12 70 ARG A C 1
ATOM 585 O O . ARG A 1 70 ? -7.762 -15.828 11.898 1 82.12 70 ARG A O 1
ATOM 592 N N . ALA A 1 71 ? -9.227 -16.547 10.336 1 80.12 71 ALA A N 1
ATOM 593 C CA . ALA A 1 71 ? -10.016 -17.328 11.281 1 80.12 71 ALA A CA 1
ATOM 594 C C . ALA A 1 71 ? -9.211 -18.484 11.859 1 80.12 71 ALA A C 1
ATOM 596 O O . ALA A 1 71 ? -9.414 -18.891 13.008 1 80.12 71 ALA A O 1
ATOM 597 N N . ARG A 1 72 ? -8.266 -18.953 11.109 1 79.56 72 ARG A N 1
ATOM 598 C CA . ARG A 1 72 ? -7.52 -20.141 11.547 1 79.56 72 ARG A CA 1
ATOM 599 C C . ARG A 1 72 ? -6.051 -19.797 11.773 1 79.56 72 ARG A C 1
ATOM 601 O O . ARG A 1 72 ? -5.188 -20.672 11.68 1 79.56 72 ARG A O 1
ATOM 608 N N . LYS A 1 73 ? -5.754 -18.625 11.914 1 73.06 73 LYS A N 1
ATOM 609 C CA . LYS A 1 73 ? -4.387 -18.125 12.016 1 73.06 73 LYS A CA 1
ATOM 610 C C . LYS A 1 73 ? -3.607 -18.859 13.102 1 73.06 73 LYS A C 1
ATOM 612 O O . LYS A 1 73 ? -2.426 -19.156 12.93 1 73.06 73 LYS A O 1
ATOM 617 N N . CYS A 1 74 ? -4.258 -19.203 14.109 1 69 74 CYS A N 1
ATOM 618 C CA . CYS A 1 74 ? -3.6 -19.828 15.25 1 69 74 CYS A CA 1
ATOM 619 C C . CYS A 1 74 ? -3.303 -21.297 14.969 1 69 74 CYS A C 1
ATOM 621 O O . CYS A 1 74 ? -2.434 -21.891 15.609 1 69 74 CYS A O 1
ATOM 623 N N . ALA A 1 75 ? -4.031 -21.828 14.047 1 71.25 75 ALA A N 1
ATOM 624 C CA . ALA A 1 75 ? -3.871 -23.25 13.734 1 71.25 75 ALA A CA 1
ATOM 625 C C . ALA A 1 75 ? -2.654 -23.484 12.844 1 71.25 75 ALA A C 1
ATOM 627 O O . ALA A 1 75 ? -2.197 -24.625 12.688 1 71.25 75 ALA A O 1
ATOM 628 N N . PHE A 1 76 ? -2.172 -22.484 12.352 1 69.69 76 PHE A N 1
ATOM 629 C CA . PHE A 1 76 ? -1.127 -22.641 11.344 1 69.69 76 PHE A CA 1
ATOM 630 C C . PHE A 1 76 ? 0.205 -22.109 11.859 1 69.69 76 PHE A C 1
ATOM 632 O O . PHE A 1 76 ? 0.266 -21.5 12.93 1 69.69 76 PHE A O 1
ATOM 639 N N . SER A 1 77 ? 1.165 -22.406 11.188 1 68.25 77 SER A N 1
ATOM 640 C CA . SER A 1 77 ? 2.545 -22.047 11.5 1 68.25 77 SER A CA 1
ATOM 641 C C . SER A 1 77 ? 2.738 -20.531 11.516 1 68.25 77 SER A C 1
ATOM 643 O O . SER A 1 77 ? 1.833 -19.781 11.148 1 68.25 77 SER A O 1
ATOM 645 N N . ARG A 1 78 ? 3.799 -20.141 12.047 1 80.5 78 ARG A N 1
ATOM 646 C CA . ARG A 1 78 ? 4.246 -18.75 12.109 1 80.5 78 ARG A CA 1
ATOM 647 C C . ARG A 1 78 ? 4.27 -18.109 10.719 1 80.5 78 ARG A C 1
ATOM 649 O O . ARG A 1 78 ? 4.18 -16.891 10.594 1 80.5 78 ARG A O 1
ATOM 656 N N . GLU A 1 79 ? 4.141 -19.016 9.727 1 81.69 79 GLU A N 1
ATOM 657 C CA . GLU A 1 79 ? 4.242 -18.531 8.352 1 81.69 79 GLU A CA 1
ATOM 658 C C . GLU A 1 79 ? 2.984 -17.781 7.945 1 81.69 79 GLU A C 1
ATOM 660 O O . GLU A 1 79 ? 3.072 -16.719 7.312 1 81.69 79 GLU A O 1
ATOM 665 N N . MET A 1 80 ? 1.835 -18.312 8.414 1 83 80 MET A N 1
ATOM 666 C CA . MET A 1 80 ? 0.578 -17.641 8.07 1 83 80 MET A CA 1
ATOM 667 C C . MET A 1 80 ? 0.454 -16.312 8.781 1 83 80 MET A C 1
ATOM 669 O O . MET A 1 80 ? 0.033 -15.312 8.188 1 83 80 MET A O 1
ATOM 673 N N . GLU A 1 81 ? 0.912 -16.312 9.992 1 80.31 81 GLU A N 1
ATOM 674 C CA . GLU A 1 81 ? 0.875 -15.078 10.773 1 80.31 81 GLU A CA 1
ATOM 675 C C . GLU A 1 81 ? 1.738 -13.992 10.125 1 80.31 81 GLU A C 1
ATOM 677 O O . GLU A 1 81 ? 1.321 -12.836 10.031 1 80.31 81 GLU A O 1
ATOM 682 N N . THR A 1 82 ? 2.859 -14.445 9.664 1 80.69 82 THR A N 1
ATOM 683 C CA . THR A 1 82 ? 3.775 -13.508 9.016 1 80.69 82 THR A CA 1
ATOM 684 C C . THR A 1 82 ? 3.164 -12.953 7.73 1 80.69 82 THR A C 1
ATOM 686 O O . THR A 1 82 ? 3.271 -11.758 7.453 1 80.69 82 THR A O 1
ATOM 689 N N . LEU A 1 83 ? 2.531 -13.812 7.016 1 83.25 83 LEU A N 1
ATOM 690 C CA . LEU A 1 83 ? 1.906 -13.398 5.766 1 83.25 83 LEU A CA 1
ATOM 691 C C . LEU A 1 83 ? 0.793 -12.391 6.016 1 83.25 83 LEU A C 1
ATOM 693 O O . LEU A 1 83 ? 0.722 -11.359 5.344 1 83.25 83 LEU A O 1
ATOM 697 N N . LEU A 1 84 ? -0.02 -12.688 6.988 1 81.88 84 LEU A N 1
ATOM 698 C CA . LEU A 1 84 ? -1.161 -11.828 7.293 1 81.88 84 LEU A CA 1
ATOM 699 C C . LEU A 1 84 ? -0.702 -10.508 7.895 1 81.88 84 LEU A C 1
ATOM 701 O O . LEU A 1 84 ? -1.308 -9.461 7.648 1 81.88 84 LEU A O 1
ATOM 705 N N . GLU A 1 85 ? 0.347 -10.547 8.641 1 78.31 85 GLU A N 1
ATOM 706 C CA . GLU A 1 85 ? 0.905 -9.32 9.195 1 78.31 85 GLU A CA 1
ATOM 707 C C . GLU A 1 85 ? 1.43 -8.406 8.094 1 78.31 85 GLU A C 1
ATOM 709 O O . GLU A 1 85 ? 1.267 -7.184 8.164 1 78.31 85 GLU A O 1
ATOM 714 N N . MET A 1 86 ? 2.08 -9.047 7.168 1 75.75 86 MET A N 1
ATOM 715 C CA . MET A 1 86 ? 2.572 -8.273 6.031 1 75.75 86 MET A CA 1
ATOM 716 C C . MET A 1 86 ? 1.422 -7.605 5.289 1 75.75 86 MET A C 1
ATOM 718 O O . MET A 1 86 ? 1.534 -6.449 4.875 1 75.75 86 MET A O 1
ATOM 722 N N . LEU A 1 87 ? 0.358 -8.297 5.211 1 77.56 87 LEU A N 1
ATOM 723 C CA . LEU A 1 87 ? -0.815 -7.738 4.547 1 77.56 87 LEU A CA 1
ATOM 724 C C . LEU A 1 87 ? -1.398 -6.582 5.352 1 77.56 87 LEU A C 1
ATOM 726 O O . LEU A 1 87 ? -1.754 -5.547 4.789 1 77.56 87 LEU A O 1
ATOM 730 N N . ASP A 1 88 ? -1.456 -6.742 6.594 1 73.69 88 ASP A N 1
ATOM 731 C CA . ASP A 1 88 ? -2.006 -5.711 7.469 1 73.69 88 ASP A CA 1
ATOM 732 C C . ASP A 1 88 ? -1.155 -4.441 7.426 1 73.69 88 ASP A C 1
ATOM 734 O O . ASP A 1 88 ? -1.687 -3.33 7.445 1 73.69 88 ASP A O 1
ATOM 738 N N . LYS A 1 89 ? 0.058 -4.66 7.375 1 69.75 89 LYS A N 1
ATOM 739 C CA . LYS A 1 89 ? 0.959 -3.516 7.266 1 69.75 89 LYS A CA 1
ATOM 740 C C . LYS A 1 89 ? 0.712 -2.742 5.973 1 69.75 89 LYS A C 1
ATOM 742 O O . LYS A 1 89 ? 0.682 -1.51 5.977 1 69.75 89 LYS A O 1
ATOM 747 N N . GLN A 1 90 ? 0.433 -3.52 4.992 1 68.06 90 GLN A N 1
ATOM 748 C CA . GLN A 1 90 ? 0.153 -2.887 3.709 1 68.06 90 GLN A CA 1
ATOM 749 C C . GLN A 1 90 ? -1.194 -2.172 3.73 1 68.06 90 GLN A C 1
ATOM 751 O O . GLN A 1 90 ? -1.334 -1.083 3.168 1 68.06 90 GLN A O 1
ATOM 756 N N . THR A 1 91 ? -2.16 -2.746 4.395 1 65.94 91 THR A N 1
ATOM 757 C CA . THR A 1 91 ? -3.492 -2.162 4.516 1 65.94 91 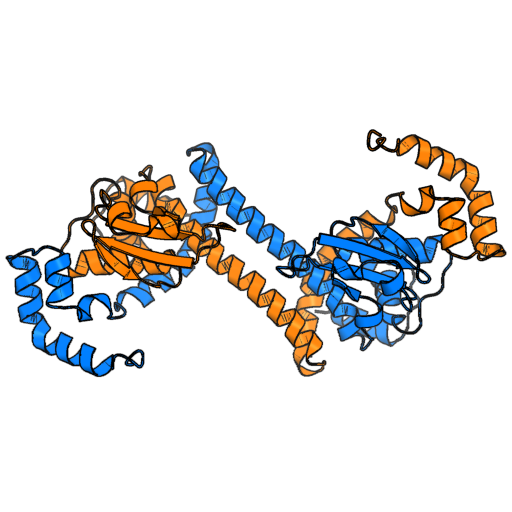THR A CA 1
ATOM 758 C C . THR A 1 91 ? -3.453 -0.907 5.383 1 65.94 91 THR A C 1
ATOM 760 O O . THR A 1 91 ? -4.078 0.103 5.047 1 65.94 91 THR A O 1
ATOM 763 N N . SER A 1 92 ? -2.842 -1.038 6.57 1 63.69 92 SER A N 1
ATOM 764 C CA . SER A 1 92 ? -2.691 0.127 7.434 1 63.69 92 SER A CA 1
ATOM 765 C C . SER A 1 92 ? -2.076 1.301 6.68 1 63.69 92 SER A C 1
ATOM 767 O O . SER A 1 92 ? -2.475 2.451 6.879 1 63.69 92 SER A O 1
ATOM 769 N N . ASP A 1 93 ? -1.29 0.864 5.84 1 66.12 93 ASP A N 1
ATOM 770 C CA . ASP A 1 93 ? -0.635 1.882 5.023 1 66.12 93 ASP A CA 1
ATOM 771 C C . ASP A 1 93 ? -1.642 2.602 4.129 1 66.12 93 ASP A C 1
ATOM 773 O O . ASP A 1 93 ? -1.592 3.824 3.986 1 66.12 93 ASP A O 1
ATOM 777 N N . ILE A 1 94 ? -2.689 1.84 3.801 1 72.06 94 ILE A N 1
ATOM 778 C CA . ILE A 1 94 ? -3.689 2.449 2.93 1 72.06 94 ILE A CA 1
ATOM 779 C C . ILE A 1 94 ? -4.527 3.449 3.727 1 72.06 94 ILE A C 1
ATOM 781 O O . ILE A 1 94 ? -4.781 4.562 3.262 1 72.06 94 ILE A O 1
ATOM 785 N N . THR A 1 95 ? -4.984 2.973 4.926 1 77.38 95 THR A N 1
ATOM 786 C CA . THR A 1 95 ? -5.758 3.871 5.773 1 77.38 95 THR A CA 1
ATOM 787 C C . THR A 1 95 ? -4.98 5.152 6.055 1 77.38 95 THR A C 1
ATOM 789 O O . THR A 1 95 ? -5.539 6.254 5.988 1 77.38 95 THR A O 1
ATOM 792 N N . SER A 1 96 ? -3.758 4.949 6.375 1 81.44 96 SER A N 1
ATOM 793 C CA . SER A 1 96 ? -2.895 6.094 6.648 1 81.44 96 SER A CA 1
ATOM 794 C C . SER A 1 96 ? -2.762 6.992 5.422 1 81.44 96 SER A C 1
ATOM 796 O O . SER A 1 96 ? -2.775 8.219 5.539 1 81.44 96 SER A O 1
ATOM 798 N N . HIS A 1 97 ? -2.748 6.348 4.289 1 82.75 97 HIS A N 1
ATOM 799 C CA . HIS A 1 97 ? -2.631 7.113 3.055 1 82.75 97 HIS A CA 1
ATOM 800 C C . HIS A 1 97 ? -3.926 7.855 2.74 1 82.75 97 HIS A C 1
ATOM 802 O O . HIS A 1 97 ? -3.896 8.984 2.252 1 82.75 97 HIS A O 1
ATOM 808 N N . ARG A 1 98 ? -4.996 7.172 2.957 1 85.31 98 ARG A N 1
ATOM 809 C CA . ARG A 1 98 ? -6.293 7.812 2.754 1 85.31 98 ARG A CA 1
ATOM 810 C C . ARG A 1 98 ? -6.43 9.055 3.619 1 85.31 98 ARG A C 1
ATOM 812 O O . ARG A 1 98 ? -6.871 10.109 3.145 1 85.31 98 ARG A O 1
ATOM 819 N N . ARG A 1 99 ? -6.004 8.938 4.867 1 89.31 99 ARG A N 1
ATOM 820 C CA . ARG A 1 99 ? -6.07 10.078 5.777 1 89.31 99 ARG A CA 1
ATOM 821 C C . ARG A 1 99 ? -5.145 11.203 5.32 1 89.31 99 ARG A C 1
ATOM 823 O O . ARG A 1 99 ? -5.504 12.375 5.402 1 89.31 99 ARG A O 1
ATOM 830 N N . GLN A 1 100 ? -4.035 10.812 4.871 1 90.5 100 GLN A N 1
ATOM 831 C CA . GLN A 1 100 ? -3.068 11.789 4.375 1 90.5 100 GLN A CA 1
ATOM 832 C C . GLN A 1 100 ? -3.619 12.539 3.17 1 90.5 100 GLN A C 1
ATOM 834 O O . GLN A 1 100 ? -3.553 13.773 3.115 1 90.5 100 GLN A O 1
ATOM 839 N N . VAL A 1 101 ? -4.176 11.844 2.254 1 90.31 101 VAL A N 1
ATOM 840 C CA . VAL A 1 101 ? -4.711 12.453 1.041 1 90.31 101 VAL A CA 1
ATOM 841 C C . VAL A 1 101 ? -5.918 13.32 1.388 1 90.31 101 VAL A C 1
ATOM 843 O O . VAL A 1 101 ? -6.109 14.391 0.807 1 90.31 101 VAL A O 1
ATOM 846 N N . ALA A 1 102 ? -6.711 12.852 2.305 1 92 102 ALA A N 1
ATOM 847 C CA . ALA A 1 102 ? -7.879 13.625 2.734 1 92 102 ALA A CA 1
ATOM 848 C C . ALA A 1 102 ? -7.469 15 3.244 1 92 102 ALA A C 1
ATOM 850 O O . ALA A 1 102 ? -8.078 16.016 2.881 1 92 102 ALA A O 1
ATOM 851 N N . VAL A 1 103 ? -6.387 15.047 4.016 1 93.81 103 VAL A N 1
ATOM 852 C CA . VAL A 1 103 ? -5.98 16.312 4.621 1 93.81 103 VAL A CA 1
ATOM 853 C C . VAL A 1 103 ? -5.207 17.141 3.604 1 93.81 103 VAL A C 1
ATOM 855 O O . VAL A 1 103 ? -5.359 18.359 3.551 1 93.81 103 VAL A O 1
ATOM 858 N N . GLU A 1 104 ? -4.422 16.531 2.764 1 91.75 104 GLU A N 1
ATOM 859 C CA . GLU A 1 104 ? -3.645 17.266 1.765 1 91.75 104 GLU A CA 1
ATOM 860 C C . GLU A 1 104 ? -4.543 17.812 0.661 1 91.75 104 GLU A C 1
ATOM 862 O O . GLU A 1 104 ? -4.199 18.812 0.013 1 91.75 104 GLU A O 1
ATOM 867 N N . GLY A 1 105 ? -5.633 17.172 0.455 1 92.06 105 GLY A N 1
ATOM 868 C CA . GLY A 1 105 ? -6.559 17.609 -0.579 1 92.06 105 GLY A CA 1
ATOM 869 C C . GLY A 1 105 ? -7.43 18.781 -0.148 1 92.06 105 GLY A C 1
ATOM 870 O O . GLY A 1 105 ? -8.023 19.469 -0.986 1 92.06 105 GLY A O 1
ATOM 871 N N . LEU A 1 106 ? -7.477 19.047 1.134 1 91.88 106 LEU A N 1
ATOM 872 C CA . LEU A 1 106 ? -8.367 20.078 1.674 1 91.88 106 LEU A CA 1
ATOM 873 C C . LEU A 1 106 ? -8.031 21.438 1.091 1 91.88 106 LEU A C 1
ATOM 875 O O . LEU A 1 106 ? -8.906 22.109 0.539 1 91.88 106 LEU A O 1
ATOM 879 N N . PRO A 1 107 ? -6.781 21.922 1.194 1 92.81 107 PRO A N 1
ATOM 880 C CA . PRO A 1 107 ? -6.473 23.234 0.616 1 92.81 107 PRO A CA 1
ATOM 881 C C . PRO A 1 107 ? -6.727 23.281 -0.889 1 92.81 107 PRO A C 1
ATOM 883 O O . PRO A 1 107 ? -7.109 24.328 -1.418 1 92.81 107 PRO A O 1
ATOM 886 N N . ILE A 1 108 ? -6.539 22.219 -1.624 1 89.31 108 ILE A N 1
ATOM 887 C CA . ILE A 1 108 ? -6.793 22.156 -3.061 1 89.31 108 ILE A CA 1
ATOM 888 C C . ILE A 1 108 ? -8.281 22.359 -3.328 1 89.31 108 ILE A C 1
ATOM 890 O O . ILE A 1 108 ? -8.672 23.172 -4.172 1 89.31 108 ILE A O 1
ATOM 894 N N . PHE A 1 109 ? -9.047 21.672 -2.543 1 89.75 109 PHE A N 1
ATOM 895 C CA . PHE A 1 109 ? -10.492 21.719 -2.723 1 89.75 109 PHE A CA 1
ATOM 896 C C . PHE A 1 109 ? -11.031 23.109 -2.438 1 89.75 109 PHE A C 1
ATOM 898 O O . PHE A 1 109 ? -11.961 23.578 -3.098 1 89.75 109 PHE A O 1
ATOM 905 N N . LEU A 1 110 ? -10.414 23.75 -1.476 1 91.25 110 LEU A N 1
ATOM 906 C CA . LEU A 1 110 ? -10.859 25.078 -1.054 1 91.25 110 LEU A CA 1
ATOM 907 C C . LEU A 1 110 ? -10.18 26.172 -1.877 1 91.25 110 LEU A C 1
ATOM 909 O O . LEU A 1 110 ? -10.273 27.359 -1.547 1 91.25 110 LEU A O 1
ATOM 913 N N . ARG A 1 111 ? -9.422 25.75 -2.865 1 88.12 111 ARG A N 1
ATOM 914 C CA . ARG A 1 111 ? -8.766 26.625 -3.818 1 88.12 111 ARG A CA 1
ATOM 915 C C . ARG A 1 111 ? -7.73 27.516 -3.123 1 88.12 111 ARG A C 1
ATOM 917 O O . ARG A 1 111 ? -7.703 28.719 -3.328 1 88.12 111 ARG A O 1
ATOM 924 N N . GLU A 1 112 ? -7.09 26.891 -2.242 1 90.38 112 GLU A N 1
ATOM 925 C CA . GLU A 1 112 ? -5.984 27.531 -1.537 1 90.38 112 GLU A CA 1
ATOM 926 C C . GLU A 1 112 ? -4.641 27 -2.023 1 90.38 112 GLU A C 1
ATOM 928 O O . GLU A 1 112 ? -4.586 26.016 -2.764 1 90.38 112 GLU A O 1
ATOM 933 N N . ASN A 1 113 ? -3.643 27.703 -1.73 1 83.31 113 ASN A N 1
ATOM 934 C CA . ASN A 1 113 ? -2.301 27.297 -2.129 1 83.31 113 ASN A CA 1
ATOM 935 C C . ASN A 1 113 ? -1.751 26.219 -1.209 1 83.31 113 ASN A C 1
ATOM 937 O O . ASN A 1 113 ? -1.313 26.5 -0.093 1 83.31 113 ASN A O 1
ATOM 941 N N . THR A 1 114 ? -1.712 25 -1.749 1 85.12 114 THR A N 1
ATOM 942 C CA . THR A 1 114 ? -1.305 23.844 -0.973 1 85.12 114 THR A CA 1
ATOM 943 C C . THR A 1 114 ? 0.166 23.938 -0.578 1 85.12 114 THR A C 1
ATOM 945 O O . THR A 1 114 ? 0.562 23.469 0.488 1 85.12 114 THR A O 1
ATOM 948 N N . GLU A 1 115 ? 0.961 24.578 -1.378 1 83.62 115 GLU A N 1
ATOM 949 C CA . GLU A 1 115 ? 2.4 24.625 -1.146 1 83.62 115 GLU A CA 1
ATOM 950 C C . GLU A 1 115 ? 2.729 25.484 0.079 1 83.62 115 GLU A C 1
ATOM 952 O O . GLU A 1 115 ? 3.795 25.328 0.679 1 83.62 115 GLU A O 1
ATOM 957 N N . LYS A 1 116 ? 1.836 26.359 0.404 1 85.62 116 LYS A N 1
ATOM 958 C CA . LYS A 1 116 ? 2.053 27.219 1.562 1 85.62 116 LYS A CA 1
ATOM 959 C C . LYS A 1 116 ? 1.82 26.453 2.865 1 85.62 116 LYS A C 1
ATOM 961 O O . LYS A 1 116 ? 2.395 26.797 3.9 1 85.62 116 LYS A O 1
ATOM 966 N N . LEU A 1 117 ? 0.993 25.469 2.746 1 91.5 117 LEU A N 1
ATOM 967 C CA . LEU A 1 117 ? 0.69 24.688 3.936 1 91.5 117 LEU A CA 1
ATOM 968 C C . LEU A 1 117 ? 1.582 23.453 4.012 1 91.5 117 LEU A C 1
ATOM 970 O O . LEU A 1 117 ? 2.049 23.078 5.094 1 91.5 117 LEU A O 1
ATOM 974 N N . PHE A 1 118 ? 1.671 22.812 2.85 1 91.75 118 PHE A N 1
ATOM 975 C CA . PHE A 1 118 ? 2.484 21.609 2.779 1 91.75 118 PHE A CA 1
ATOM 976 C C . PHE A 1 118 ? 3.699 21.828 1.883 1 91.75 118 PHE A C 1
ATOM 978 O O . PHE A 1 118 ? 3.555 22.062 0.681 1 91.75 118 PHE A O 1
ATOM 985 N N . SER A 1 119 ? 4.859 21.781 2.457 1 90.12 119 SER A N 1
ATOM 986 C CA . SER A 1 119 ? 6.098 21.938 1.696 1 90.12 119 SER A CA 1
ATOM 987 C C . SER A 1 119 ? 6.988 20.703 1.842 1 90.12 119 SER A C 1
ATOM 989 O O . SER A 1 119 ? 6.875 19.953 2.818 1 90.12 119 SER A O 1
ATOM 991 N N . ARG A 1 120 ? 7.77 20.484 0.835 1 87.62 120 ARG A N 1
ATOM 992 C CA . ARG A 1 120 ? 8.711 19.359 0.84 1 87.62 120 ARG A CA 1
ATOM 993 C C . ARG A 1 120 ? 10.133 19.844 0.55 1 87.62 120 ARG A C 1
ATOM 995 O O . ARG A 1 120 ? 10.32 20.812 -0.185 1 87.62 120 ARG A O 1
ATOM 1002 N N . CYS A 1 121 ? 11.047 19.234 1.238 1 86.75 121 CYS A N 1
ATOM 1003 C CA . CYS A 1 121 ? 12.445 19.547 0.957 1 86.75 121 CYS A CA 1
ATOM 1004 C C . CYS A 1 121 ? 13.32 18.297 1.115 1 86.75 121 CYS A C 1
ATOM 1006 O O . CYS A 1 121 ? 12.906 17.328 1.736 1 86.75 121 CYS A O 1
ATOM 1008 N N . LEU A 1 122 ? 14.398 18.266 0.5 1 86.88 122 LEU A N 1
ATOM 1009 C CA . LEU A 1 122 ? 15.359 17.172 0.635 1 86.88 122 LEU A CA 1
ATOM 1010 C C . LEU A 1 122 ? 16.141 17.297 1.938 1 86.88 122 LEU A C 1
ATOM 1012 O O . LEU A 1 122 ? 16.344 18.406 2.441 1 86.88 122 LEU A O 1
ATOM 1016 N N . ALA A 1 123 ? 16.547 16.172 2.369 1 85.12 123 ALA A N 1
ATOM 1017 C CA . ALA A 1 123 ? 17.281 16.125 3.631 1 85.12 123 ALA A CA 1
ATOM 1018 C C . ALA A 1 123 ? 18.5 17.031 3.586 1 85.12 123 ALA A C 1
ATOM 1020 O O . ALA A 1 123 ? 18.844 17.672 4.578 1 85.12 123 ALA A O 1
ATOM 1021 N N . THR A 1 124 ? 19.078 17.078 2.473 1 79.5 124 THR A N 1
ATOM 1022 C CA . THR A 1 124 ? 20.281 17.891 2.316 1 79.5 124 THR A CA 1
ATOM 1023 C C . THR A 1 124 ? 19.953 19.375 2.412 1 79.5 124 THR A C 1
ATOM 1025 O O . THR A 1 124 ? 20.797 20.188 2.809 1 79.5 124 THR A O 1
ATOM 1028 N N . ASP A 1 125 ? 18.75 19.625 2.123 1 74.44 125 ASP A N 1
ATOM 1029 C CA . ASP A 1 125 ? 18.328 21.016 2.119 1 74.44 125 ASP A CA 1
ATOM 1030 C C . ASP A 1 125 ? 17.609 21.375 3.418 1 74.44 125 ASP A C 1
ATOM 1032 O O . ASP A 1 125 ? 17.188 22.516 3.604 1 74.44 125 ASP A O 1
ATOM 1036 N N . ALA A 1 126 ? 17.406 20.422 4.258 1 65.62 126 ALA A N 1
ATOM 1037 C CA . ALA A 1 126 ? 16.547 20.594 5.426 1 65.62 126 ALA A CA 1
ATOM 1038 C C . ALA A 1 126 ? 17.219 21.484 6.465 1 65.62 126 ALA A C 1
ATOM 1040 O O . ALA A 1 126 ? 17.516 21.047 7.578 1 65.62 126 ALA A O 1
ATOM 1041 N N . ASP A 1 127 ? 18.062 22.344 6.09 1 65.81 127 ASP A N 1
ATOM 1042 C CA . ASP A 1 127 ? 18.703 23.266 7.027 1 65.81 127 ASP A CA 1
ATOM 1043 C C . ASP A 1 127 ? 17.844 24.5 7.254 1 65.81 127 ASP A C 1
ATOM 1045 O O . ASP A 1 127 ? 16.797 24.656 6.613 1 65.81 127 ASP A O 1
ATOM 1049 N N . ASP A 1 128 ? 18.266 25.375 8.117 1 64.38 128 ASP A N 1
ATOM 1050 C CA . ASP A 1 128 ? 17.609 26.625 8.477 1 64.38 128 ASP A CA 1
ATOM 1051 C C . ASP A 1 128 ? 17.297 27.469 7.234 1 64.38 128 ASP A C 1
ATOM 1053 O O . ASP A 1 128 ? 16.359 28.266 7.234 1 64.38 128 ASP A O 1
ATOM 1057 N N . LYS A 1 129 ? 18.047 27.125 6.207 1 62.75 129 LYS A N 1
ATOM 1058 C CA . LYS A 1 129 ? 17.859 27.938 5.008 1 62.75 129 LYS A CA 1
ATOM 1059 C C . LYS A 1 129 ? 16.578 27.562 4.277 1 62.75 129 LYS A C 1
ATOM 1061 O O . LYS A 1 129 ? 15.953 28.422 3.646 1 62.75 129 LYS A O 1
ATOM 1066 N N . GLN A 1 130 ? 16.094 26.312 4.637 1 68.06 130 GLN A N 1
ATOM 1067 C CA . GLN A 1 130 ? 14.945 25.891 3.848 1 68.06 130 GLN A CA 1
ATOM 1068 C C . GLN A 1 130 ? 13.641 26.391 4.465 1 68.06 130 GLN A C 1
ATOM 1070 O O . GLN A 1 130 ? 12.617 26.484 3.779 1 68.06 130 GLN A O 1
ATOM 1075 N N . VAL A 1 131 ? 13.758 26.719 5.582 1 78.19 131 VAL A N 1
ATOM 1076 C CA . VAL A 1 131 ? 12.531 27.141 6.242 1 78.19 131 VAL A CA 1
ATOM 1077 C C . VAL A 1 131 ? 12.328 28.641 6.051 1 78.19 131 VAL A C 1
ATOM 1079 O O . VAL A 1 131 ? 11.281 29.188 6.41 1 78.19 131 VAL A O 1
ATOM 1082 N N . LYS A 1 132 ? 13.359 29.234 5.383 1 80.12 132 LYS A N 1
ATOM 1083 C CA . LYS A 1 132 ? 13.227 30.656 5.133 1 80.12 132 LYS A CA 1
ATOM 1084 C C . LYS A 1 132 ? 12.047 30.953 4.211 1 80.12 132 LYS A C 1
ATOM 1086 O O . LYS A 1 132 ? 11.914 30.328 3.15 1 80.12 132 LYS A O 1
ATOM 1091 N N . GLY A 1 133 ? 11.188 31.781 4.645 1 79.31 133 GLY A N 1
ATOM 1092 C CA . GLY A 1 133 ? 10.047 32.156 3.83 1 79.31 133 GLY A CA 1
ATOM 1093 C C . GLY A 1 133 ? 8.781 31.391 4.172 1 79.31 133 GLY A C 1
ATOM 1094 O O . GLY A 1 133 ? 7.684 31.781 3.775 1 79.31 133 GLY A O 1
ATOM 1095 N N . ILE A 1 134 ? 9.023 30.359 4.938 1 80.5 134 ILE A N 1
ATOM 1096 C CA . ILE A 1 134 ? 7.852 29.594 5.344 1 80.5 134 ILE A CA 1
ATOM 1097 C C . ILE A 1 134 ? 7.242 30.203 6.598 1 80.5 134 ILE A C 1
ATOM 1099 O O . ILE A 1 134 ? 7.84 30.156 7.676 1 80.5 134 ILE A O 1
ATOM 1103 N N . LYS A 1 135 ? 6.145 30.828 6.457 1 82.94 135 LYS A N 1
ATOM 1104 C CA . LYS A 1 135 ? 5.484 31.469 7.598 1 82.94 135 LYS A CA 1
ATOM 1105 C C . LYS A 1 135 ? 4.875 30.422 8.523 1 82.94 135 LYS A C 1
ATOM 1107 O O . LYS A 1 135 ? 5.004 30.5 9.75 1 82.94 135 LYS A O 1
ATOM 1112 N N . MET A 1 136 ? 4.176 29.484 7.91 1 89.38 136 MET A N 1
ATOM 1113 C CA . MET A 1 136 ? 3.561 28.422 8.695 1 89.38 136 MET A CA 1
ATOM 1114 C C . MET A 1 136 ? 3.246 27.219 7.812 1 89.38 136 MET A C 1
ATOM 1116 O O . MET A 1 136 ? 2.801 27.375 6.672 1 89.38 136 MET A O 1
ATOM 1120 N N . GLY A 1 137 ? 3.521 26.031 8.391 1 91.25 137 GLY A N 1
ATOM 1121 C CA . GLY A 1 137 ? 3.1 24.859 7.633 1 91.25 137 GLY A CA 1
ATOM 1122 C C . GLY A 1 137 ? 3.824 23.594 8.039 1 91.25 137 GLY A C 1
ATOM 1123 O O . GLY A 1 137 ? 4.527 23.578 9.047 1 91.25 137 GLY A O 1
ATOM 1124 N N . VAL A 1 138 ? 3.494 22.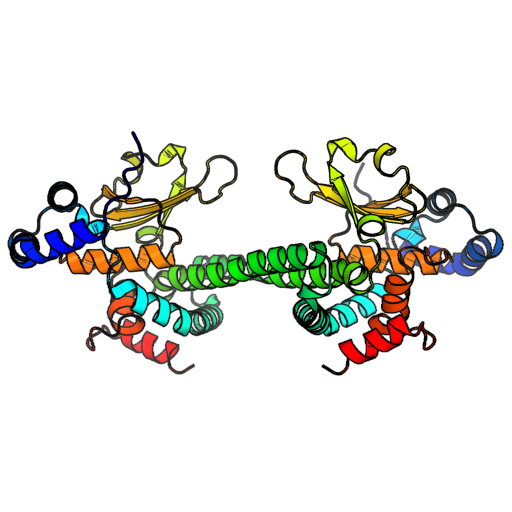547 7.324 1 93.38 138 VAL A N 1
ATOM 1125 C CA . VAL A 1 138 ? 4.078 21.234 7.527 1 93.38 138 VAL A CA 1
ATOM 1126 C C . VAL A 1 138 ? 5.207 21 6.523 1 93.38 138 VAL A C 1
ATOM 1128 O O . VAL A 1 138 ? 5.016 21.172 5.316 1 93.38 138 VAL A O 1
ATOM 1131 N N . LEU A 1 139 ? 6.32 20.719 7.043 1 92.5 139 LEU A N 1
ATOM 1132 C CA . LEU A 1 139 ? 7.484 20.453 6.207 1 92.5 139 LEU A CA 1
ATOM 1133 C C . LEU A 1 139 ? 7.812 18.969 6.176 1 92.5 139 LEU A C 1
ATOM 1135 O O . LEU A 1 139 ? 8.062 18.359 7.223 1 92.5 139 LEU A O 1
ATOM 1139 N N . THR A 1 140 ? 7.734 18.406 5.004 1 91.94 140 THR A N 1
ATOM 1140 C CA . THR A 1 140 ? 8.125 17.016 4.816 1 91.94 140 THR A CA 1
ATOM 1141 C C . THR A 1 140 ? 9.547 16.922 4.277 1 91.94 140 THR A C 1
ATOM 1143 O O . THR A 1 140 ? 9.859 17.5 3.234 1 91.94 140 THR A O 1
ATOM 1146 N N . VAL A 1 141 ? 10.305 16.234 4.961 1 90.56 141 VAL A N 1
ATOM 1147 C CA . VAL A 1 141 ? 11.703 16.062 4.574 1 90.56 141 VAL A CA 1
ATOM 1148 C C . VAL A 1 141 ? 11.883 14.703 3.895 1 90.56 141 VAL A C 1
ATOM 1150 O O . VAL A 1 141 ? 11.539 13.664 4.465 1 90.56 141 VAL A O 1
ATOM 1153 N N . LEU A 1 142 ? 12.422 14.734 2.697 1 88 142 LEU A N 1
ATOM 1154 C CA . LEU A 1 142 ? 12.586 13.523 1.896 1 88 142 LEU A CA 1
ATOM 1155 C C . LEU A 1 142 ? 14.047 13.086 1.867 1 88 142 LEU A C 1
ATOM 1157 O O . LEU A 1 142 ? 14.953 13.914 1.934 1 88 142 LEU A O 1
ATOM 1161 N N . ASP A 1 143 ? 14.125 11.766 1.826 1 85.81 143 ASP A N 1
ATOM 1162 C CA . ASP A 1 143 ? 15.469 11.219 1.667 1 85.81 143 ASP A CA 1
ATOM 1163 C C . ASP A 1 143 ? 16.062 11.602 0.316 1 85.81 143 ASP A C 1
ATOM 1165 O O . ASP A 1 143 ? 15.367 11.594 -0.701 1 85.81 143 ASP A O 1
ATOM 1169 N N . ASP A 1 144 ? 17.328 11.922 0.264 1 82.19 144 ASP A N 1
ATOM 1170 C CA . ASP A 1 144 ? 18 12.414 -0.939 1 82.19 144 ASP A CA 1
ATOM 1171 C C . ASP A 1 144 ? 18.031 11.344 -2.025 1 82.19 144 ASP A C 1
ATOM 1173 O O . ASP A 1 144 ? 17.984 11.656 -3.217 1 82.19 144 ASP A O 1
ATOM 1177 N N . ASP A 1 145 ? 18.047 10.031 -1.681 1 77.94 145 ASP A N 1
ATOM 1178 C CA . ASP A 1 145 ? 18.312 8.961 -2.635 1 77.94 145 ASP A CA 1
ATOM 1179 C C . ASP A 1 145 ? 17.016 8.375 -3.184 1 77.94 145 ASP A C 1
ATOM 1181 O O . ASP A 1 145 ? 16.938 8.039 -4.367 1 77.94 145 ASP A O 1
ATOM 1185 N N . ASP A 1 146 ? 16 8.102 -2.332 1 70.44 146 ASP A N 1
ATOM 1186 C CA . ASP A 1 146 ? 14.844 7.355 -2.828 1 70.44 146 ASP A CA 1
ATOM 1187 C C . ASP A 1 146 ? 13.547 8.125 -2.6 1 70.44 146 ASP A C 1
ATOM 1189 O O . ASP A 1 146 ? 12.461 7.574 -2.746 1 70.44 146 ASP A O 1
ATOM 1193 N N . ASP A 1 147 ? 13.516 9.328 -2.17 1 75.25 147 ASP A N 1
ATOM 1194 C CA . ASP A 1 147 ? 12.359 10.203 -2.021 1 75.25 147 ASP A CA 1
ATOM 1195 C C . ASP A 1 147 ? 11.422 9.695 -0.932 1 75.25 147 ASP A C 1
ATOM 1197 O O . ASP A 1 147 ? 10.234 10.023 -0.928 1 75.25 147 ASP A O 1
ATOM 1201 N N . THR A 1 148 ? 11.992 8.852 -0.085 1 79.31 148 THR A N 1
ATOM 1202 C CA . THR A 1 148 ? 11.211 8.406 1.061 1 79.31 148 THR A CA 1
ATOM 1203 C C . THR A 1 148 ? 11.141 9.5 2.127 1 79.31 148 THR A C 1
ATOM 1205 O O . THR A 1 148 ? 12.07 10.289 2.277 1 79.31 148 THR A O 1
ATOM 1208 N N . VAL A 1 149 ? 9.984 9.562 2.754 1 82.19 149 VAL A N 1
ATOM 1209 C CA . VAL A 1 149 ? 9.805 10.547 3.816 1 82.19 149 VAL A CA 1
ATOM 1210 C C . VAL A 1 149 ? 10.633 10.148 5.035 1 82.19 149 VAL A C 1
ATOM 1212 O O . VAL A 1 149 ? 10.5 9.039 5.555 1 82.19 149 VAL A O 1
ATOM 1215 N N . ILE A 1 150 ? 11.477 11.008 5.504 1 87.5 150 ILE A N 1
ATOM 1216 C CA . ILE A 1 150 ? 12.32 10.672 6.648 1 87.5 150 ILE A CA 1
ATOM 1217 C C . ILE A 1 150 ? 11.883 11.477 7.867 1 87.5 150 ILE A C 1
ATOM 1219 O O . ILE A 1 150 ? 12.227 11.133 9 1 87.5 150 ILE A O 1
ATOM 1223 N N . ASN A 1 151 ? 11.258 12.672 7.625 1 90.06 151 ASN A N 1
ATOM 1224 C CA . ASN A 1 151 ? 10.812 13.516 8.734 1 90.06 151 ASN A CA 1
ATOM 1225 C C . ASN A 1 151 ? 9.633 14.391 8.336 1 90.06 151 ASN A C 1
ATOM 1227 O O . ASN A 1 151 ? 9.516 14.805 7.18 1 90.06 151 ASN A O 1
ATOM 1231 N N . ILE A 1 152 ? 8.805 14.578 9.242 1 92.88 152 ILE A N 1
ATOM 1232 C CA . ILE A 1 152 ? 7.75 15.578 9.125 1 92.88 152 ILE A CA 1
ATOM 1233 C C . ILE A 1 152 ? 7.855 16.578 10.281 1 92.88 152 ILE A C 1
ATOM 1235 O O . ILE A 1 152 ? 7.902 16.172 11.453 1 92.88 152 ILE A O 1
ATOM 1239 N N . ALA A 1 153 ? 8 17.828 9.953 1 92.19 153 ALA A N 1
ATOM 1240 C CA . ALA A 1 153 ? 8.203 18.875 10.953 1 92.19 153 ALA A CA 1
ATOM 1241 C C . ALA A 1 153 ? 7.207 20.016 10.773 1 92.19 153 ALA A C 1
ATOM 1243 O O . ALA A 1 153 ? 6.602 20.156 9.711 1 92.19 153 ALA A O 1
ATOM 1244 N N . LEU A 1 154 ? 7.031 20.766 11.852 1 92.44 154 LEU A N 1
ATOM 1245 C CA . LEU A 1 154 ? 6.195 21.953 11.812 1 92.44 154 LEU A CA 1
ATOM 1246 C C . LEU A 1 154 ? 7.051 23.219 11.805 1 92.44 154 LEU A C 1
ATOM 1248 O O . LEU A 1 154 ? 8 23.344 12.578 1 92.44 154 LEU A O 1
ATOM 1252 N N . VAL A 1 155 ? 6.695 24.078 10.875 1 91.44 155 VAL A N 1
ATOM 1253 C CA . VAL A 1 155 ? 7.398 25.344 10.773 1 91.44 155 VAL A CA 1
ATOM 1254 C C . VAL A 1 155 ? 6.445 26.5 11.109 1 91.44 155 VAL A C 1
ATOM 1256 O O . VAL A 1 155 ? 5.332 26.562 10.578 1 91.44 155 VAL A O 1
ATOM 1259 N N . LEU A 1 156 ? 6.801 27.328 12.031 1 90.56 156 LEU A N 1
ATOM 1260 C CA . LEU A 1 156 ? 6.098 28.562 12.375 1 90.56 156 LEU A CA 1
ATOM 1261 C C . LEU A 1 156 ? 7.055 29.75 12.406 1 90.56 156 LEU A C 1
ATOM 1263 O O . LEU A 1 156 ? 8.062 29.719 13.109 1 90.56 156 LEU A O 1
ATOM 1267 N N . GLU A 1 157 ? 6.754 30.781 11.648 1 89 157 GLU A N 1
ATOM 1268 C CA . GLU A 1 157 ? 7.59 31.969 11.594 1 89 157 GLU A CA 1
ATOM 1269 C C . GLU A 1 157 ? 9.039 31.609 11.289 1 89 157 GLU A C 1
ATOM 1271 O O . GLU A 1 157 ? 9.953 32.031 12.016 1 89 157 GLU A O 1
ATOM 1276 N N . GLU A 1 158 ? 9.164 30.75 10.336 1 87.25 158 GLU A N 1
ATOM 1277 C CA . GLU A 1 158 ? 10.461 30.375 9.781 1 87.25 158 GLU A CA 1
ATOM 1278 C C . GLU A 1 158 ? 11.297 29.609 10.805 1 87.25 158 GLU A C 1
ATOM 1280 O O . GLU A 1 158 ? 12.523 29.719 10.82 1 87.25 158 GLU A O 1
ATOM 1285 N N . THR A 1 159 ? 10.656 29.016 11.742 1 86.81 159 THR A N 1
ATOM 1286 C CA . THR A 1 159 ? 11.32 28.219 12.766 1 86.81 159 THR A CA 1
ATOM 1287 C C . THR A 1 159 ? 10.688 26.828 12.867 1 86.81 159 THR A C 1
ATOM 1289 O O . THR A 1 159 ? 9.461 26.703 12.906 1 86.81 159 THR A O 1
ATOM 1292 N N . ILE A 1 160 ? 11.516 25.797 12.883 1 88.06 160 ILE A N 1
ATOM 1293 C CA . ILE A 1 160 ? 11.008 24.453 13.133 1 88.06 160 ILE A CA 1
ATOM 1294 C C . ILE A 1 160 ? 10.648 24.297 14.602 1 88.06 160 ILE A C 1
ATOM 1296 O O . ILE A 1 160 ? 11.516 24.375 15.477 1 88.06 160 ILE A O 1
ATOM 1300 N N . VAL A 1 161 ? 9.438 24.047 14.883 1 88.12 161 VAL A N 1
ATOM 1301 C CA . VAL A 1 161 ? 9 24.062 16.281 1 88.12 161 VAL A CA 1
ATOM 1302 C C . VAL A 1 161 ? 8.773 22.625 16.766 1 88.12 161 VAL A C 1
ATOM 1304 O O . VAL A 1 161 ? 8.789 22.359 17.969 1 88.12 161 VAL A O 1
ATOM 1307 N N . LEU A 1 162 ? 8.445 21.797 15.883 1 88 162 LEU A N 1
ATOM 1308 C CA . LEU A 1 162 ? 8.242 20.391 16.203 1 88 162 LEU A CA 1
ATOM 1309 C C . LEU A 1 162 ? 8.805 19.5 15.102 1 88 162 LEU A C 1
ATOM 1311 O O . LEU A 1 162 ? 8.656 19.797 13.914 1 88 162 LEU A O 1
ATOM 1315 N N . LYS A 1 163 ? 9.469 18.453 15.484 1 88.75 163 LYS A N 1
ATOM 1316 C CA . LYS A 1 163 ? 10.055 17.516 14.531 1 88.75 163 LYS A CA 1
ATOM 1317 C C . LYS A 1 163 ? 9.602 16.094 14.828 1 88.75 163 LYS A C 1
ATOM 1319 O O . LYS A 1 163 ? 8.922 15.836 15.82 1 88.75 163 LYS A O 1
ATOM 1324 N N . ASP A 1 164 ? 9.812 15.227 13.898 1 89.75 164 ASP A N 1
ATOM 1325 C CA . ASP A 1 164 ? 9.602 13.789 14.031 1 89.75 164 ASP A CA 1
ATOM 1326 C C . ASP A 1 164 ? 8.133 13.469 14.258 1 89.75 164 ASP A C 1
ATOM 1328 O O . ASP A 1 164 ? 7.789 12.648 15.109 1 89.75 164 ASP A O 1
ATOM 1332 N N . ILE A 1 165 ? 7.32 14.227 13.602 1 88.88 165 ILE A N 1
ATOM 1333 C CA . ILE A 1 165 ? 5.891 13.945 13.633 1 88.88 165 ILE A CA 1
ATOM 1334 C C . ILE A 1 165 ? 5.582 12.703 12.805 1 88.88 165 ILE A C 1
ATOM 1336 O O . ILE A 1 165 ? 6.145 12.523 11.719 1 88.88 165 ILE A O 1
ATOM 1340 N N . PRO A 1 166 ? 4.703 11.891 13.281 1 86.31 166 PRO A N 1
ATOM 1341 C CA . PRO A 1 166 ? 4.516 10.586 12.648 1 86.31 166 PRO A CA 1
ATOM 1342 C C . PRO A 1 166 ? 3.893 10.68 11.258 1 86.31 166 PRO A C 1
ATOM 1344 O O . PRO A 1 166 ? 4.242 9.898 10.367 1 86.31 166 PRO A O 1
ATOM 1347 N N . ASP A 1 167 ? 2.957 11.555 11.062 1 88.56 167 ASP A N 1
ATOM 1348 C CA . ASP A 1 167 ? 2.281 11.648 9.773 1 88.56 167 ASP A CA 1
ATOM 1349 C C . ASP A 1 167 ? 1.7 13.047 9.555 1 88.56 167 ASP A C 1
ATOM 1351 O O . ASP A 1 167 ? 1.645 13.852 10.484 1 88.56 167 ASP A O 1
ATOM 1355 N N . THR A 1 168 ? 1.286 13.312 8.367 1 91.12 168 THR A N 1
ATOM 1356 C CA . THR A 1 168 ? 0.837 14.641 7.961 1 91.12 168 THR A CA 1
ATOM 1357 C C . THR A 1 168 ? -0.448 15.023 8.688 1 91.12 168 THR A C 1
ATOM 1359 O O . THR A 1 168 ? -0.59 16.156 9.148 1 91.12 168 THR A O 1
ATOM 1362 N N . PRO A 1 169 ? -1.47 14.133 8.82 1 90.38 169 PRO A N 1
ATOM 1363 C CA . PRO A 1 169 ? -2.67 14.508 9.578 1 90.38 169 PRO A CA 1
ATOM 1364 C C . PRO A 1 169 ? -2.359 14.945 11.008 1 90.38 169 PRO A C 1
ATOM 1366 O O . PRO A 1 169 ? -2.904 15.938 11.484 1 90.38 169 PRO A O 1
ATOM 1369 N N . THR A 1 170 ? -1.464 14.258 11.633 1 88.5 170 THR A N 1
ATOM 1370 C CA . THR A 1 170 ? -1.06 14.625 12.984 1 88.5 170 THR A CA 1
ATOM 1371 C C . THR A 1 170 ? -0.371 15.984 12.992 1 88.5 170 THR A C 1
ATOM 1373 O O . THR A 1 170 ? -0.599 16.797 13.898 1 88.5 170 THR A O 1
ATOM 1376 N N . ALA A 1 171 ? 0.464 16.188 12.023 1 91.75 171 ALA A N 1
ATOM 1377 C CA . ALA A 1 171 ? 1.151 17.469 11.914 1 91.75 171 ALA A CA 1
ATOM 1378 C C . ALA A 1 171 ? 0.154 18.609 11.758 1 91.75 171 ALA A C 1
ATOM 1380 O O . ALA A 1 171 ? 0.316 19.672 12.375 1 91.75 171 ALA A O 1
ATOM 1381 N N . LEU A 1 172 ? -0.858 18.375 10.938 1 90.62 172 LEU A N 1
ATOM 1382 C CA . LEU A 1 172 ? -1.874 19.406 10.734 1 90.62 172 LEU A CA 1
ATOM 1383 C C . LEU A 1 172 ? -2.625 19.688 12.031 1 90.62 172 LEU A C 1
ATOM 1385 O O . LEU A 1 172 ? -2.912 20.844 12.344 1 90.62 172 LEU A O 1
ATOM 1389 N N . ALA A 1 173 ? -2.924 18.672 12.742 1 87.62 173 ALA A N 1
ATOM 1390 C CA . ALA A 1 173 ? -3.586 18.828 14.039 1 87.62 173 ALA A CA 1
ATOM 1391 C C . ALA A 1 173 ? -2.723 19.656 14.992 1 87.62 173 ALA A C 1
ATOM 1393 O O . ALA A 1 173 ? -3.223 20.547 15.688 1 87.62 173 ALA A O 1
ATOM 1394 N N . TYR A 1 174 ? -1.437 19.328 15.047 1 88.44 174 TYR A N 1
ATOM 1395 C CA . TYR A 1 174 ? -0.504 20.062 15.891 1 88.44 174 TYR A CA 1
ATOM 1396 C C . TYR A 1 174 ? -0.426 21.531 15.461 1 88.44 174 TYR A C 1
ATOM 1398 O O . TYR A 1 174 ? -0.357 22.422 16.312 1 88.44 174 TYR A O 1
ATOM 1406 N N . LEU A 1 175 ? -0.379 21.719 14.211 1 90 175 LEU A N 1
ATOM 1407 C CA . LEU A 1 175 ? -0.328 23.078 13.695 1 90 175 LEU A CA 1
ATOM 1408 C C . LEU A 1 175 ? -1.533 23.891 14.172 1 90 175 LEU A C 1
ATOM 1410 O O . LEU A 1 175 ? -1.379 24.984 14.703 1 90 175 LEU A O 1
ATOM 1414 N N . PHE A 1 176 ? -2.672 23.375 14.031 1 86.62 176 PHE A N 1
ATOM 1415 C CA . PHE A 1 176 ? -3.896 24.031 14.453 1 86.62 176 PHE A CA 1
ATOM 1416 C C . PHE A 1 176 ? -3.883 24.297 15.953 1 86.62 176 PHE A C 1
ATOM 1418 O O . PHE A 1 176 ? -4.25 25.375 16.406 1 86.62 176 PHE A O 1
ATOM 1425 N N . GLY A 1 177 ? -3.49 23.312 16.672 1 84.81 177 GLY A N 1
ATOM 1426 C CA . GLY A 1 177 ? -3.391 23.469 18.125 1 84.81 177 GLY A CA 1
ATOM 1427 C C . GLY A 1 177 ? -2.441 24.578 18.531 1 84.81 177 GLY A C 1
ATOM 1428 O O . GLY A 1 177 ? -2.736 25.359 19.438 1 84.81 177 GLY A O 1
ATOM 1429 N N . LEU A 1 178 ? -1.36 24.625 17.859 1 86 178 LEU A N 1
ATOM 1430 C CA . LEU A 1 178 ? -0.36 25.641 18.188 1 86 178 LEU A CA 1
ATOM 1431 C C . LEU A 1 178 ? -0.846 27.031 17.797 1 86 178 LEU A C 1
ATOM 1433 O O . LEU A 1 178 ? -0.545 28.016 18.484 1 86 178 LEU A O 1
ATOM 1437 N N . LEU A 1 179 ? -1.521 27.109 16.688 1 85.31 179 LEU A N 1
ATOM 1438 C CA . LEU A 1 179 ? -2.088 28.406 16.297 1 85.31 179 LEU A CA 1
ATOM 1439 C C . LEU A 1 179 ? -3.043 28.922 17.375 1 85.31 179 LEU A C 1
ATOM 1441 O O . LEU A 1 179 ? -3.029 30.109 17.703 1 85.31 179 LEU A O 1
ATOM 1445 N N . TYR A 1 180 ? -3.73 28.031 17.875 1 79.44 180 TYR A N 1
ATOM 1446 C CA . TYR A 1 180 ? -4.676 28.359 18.938 1 79.44 180 TYR A CA 1
ATOM 1447 C C . TYR A 1 180 ? -3.947 28.719 20.219 1 79.44 180 TYR A C 1
ATOM 1449 O O . TYR A 1 180 ? -4.246 29.734 20.859 1 79.44 180 TYR A O 1
ATOM 1457 N N . ALA A 1 181 ? -2.984 27.922 20.578 1 81.25 181 ALA A N 1
ATOM 1458 C CA . ALA A 1 181 ? -2.248 28.094 21.828 1 81.25 181 ALA A CA 1
ATOM 1459 C C . ALA A 1 181 ? -1.412 29.375 21.781 1 81.25 181 ALA A C 1
ATOM 1461 O O . ALA A 1 181 ? -1.233 30.031 22.812 1 81.25 181 ALA A O 1
ATOM 1462 N N . LEU A 1 182 ? -0.948 29.766 20.672 1 85.25 182 LEU A N 1
ATOM 1463 C CA . LEU A 1 182 ? -0.062 30.922 20.516 1 85.25 182 LEU A CA 1
ATOM 1464 C C . LEU A 1 182 ? -0.85 32.156 20.141 1 85.25 182 LEU A C 1
ATOM 1466 O O . LEU A 1 182 ? -0.269 33.219 19.922 1 85.25 182 LEU A O 1
ATOM 1470 N N . ASN A 1 183 ? -2.146 31.969 20.031 1 84.12 183 ASN A N 1
ATOM 1471 C CA . ASN A 1 183 ? -3.023 33.062 19.672 1 84.12 183 ASN A CA 1
ATOM 1472 C C . ASN A 1 183 ? -2.621 33.688 18.344 1 84.12 183 ASN A C 1
ATOM 1474 O O . ASN A 1 183 ? -2.543 34.938 18.219 1 84.12 183 ASN A O 1
ATOM 1478 N N . MET A 1 184 ? -2.285 32.812 17.469 1 85.19 184 MET A N 1
ATOM 1479 C CA . MET A 1 184 ? -1.91 33.25 16.141 1 85.19 184 MET A CA 1
ATOM 1480 C C . MET A 1 184 ? -3.115 33.281 15.211 1 85.19 184 MET A C 1
ATOM 1482 O O . MET A 1 184 ? -3.965 32.375 15.281 1 85.19 184 MET A O 1
ATOM 1486 N N . GLU A 1 185 ? -3.15 34.281 14.375 1 84.19 185 GLU A N 1
ATOM 1487 C CA . GLU A 1 185 ? -4.207 34.312 13.367 1 84.19 185 GLU A CA 1
ATOM 1488 C C . GLU A 1 185 ? -3.939 33.344 12.242 1 84.19 185 GLU A C 1
ATOM 1490 O O . GLU A 1 185 ? -2.787 33 11.961 1 84.19 185 GLU A O 1
ATOM 1495 N N . PHE A 1 186 ? -5.039 32.938 11.711 1 84.88 186 PHE A N 1
ATOM 1496 C CA . PHE A 1 186 ? -4.891 32.094 10.547 1 84.88 186 PHE A CA 1
ATOM 1497 C C . PHE A 1 186 ? -4.273 32.844 9.383 1 84.88 186 PHE A C 1
ATOM 1499 O O . PHE A 1 186 ? -4.676 33.969 9.094 1 84.88 186 PHE A O 1
ATOM 1506 N N . PRO A 1 187 ? -3.277 32.188 8.789 1 83.31 187 PRO A N 1
ATOM 1507 C CA . PRO A 1 187 ? -2.758 32.844 7.59 1 83.31 187 PRO A CA 1
ATOM 1508 C C . PRO A 1 187 ? -3.811 32.969 6.492 1 83.31 187 PRO A C 1
ATOM 1510 O O . PRO A 1 187 ? -4.625 32.062 6.289 1 83.31 187 PRO A O 1
ATOM 1513 N N . LYS A 1 188 ? -3.703 34.062 5.777 1 85.5 188 LYS A N 1
ATOM 1514 C CA . LYS A 1 188 ? -4.684 34.375 4.742 1 85.5 188 LYS A CA 1
ATOM 1515 C C . LYS A 1 188 ? -4.691 33.281 3.658 1 85.5 188 LYS A C 1
ATOM 1517 O O . LYS A 1 188 ? -5.75 32.938 3.121 1 85.5 188 LYS A O 1
ATOM 1522 N N . ASP A 1 189 ? -3.557 32.75 3.389 1 86.56 189 ASP A N 1
ATOM 1523 C CA . ASP A 1 189 ? -3.398 31.812 2.275 1 86.56 189 ASP A CA 1
ATOM 1524 C C . ASP A 1 189 ? -4.035 30.469 2.592 1 86.56 189 ASP A C 1
ATOM 1526 O O . ASP A 1 189 ? -4.27 29.656 1.69 1 86.56 189 ASP A O 1
ATOM 1530 N N . ILE A 1 190 ? -4.348 30.25 3.873 1 88.38 190 ILE A N 1
ATOM 1531 C CA . ILE A 1 190 ? -4.914 28.953 4.238 1 88.38 190 ILE A CA 1
ATOM 1532 C C . ILE A 1 190 ? -6.09 29.156 5.191 1 88.38 190 ILE A C 1
ATOM 1534 O O . ILE A 1 190 ? -6.344 28.312 6.059 1 88.38 190 ILE A O 1
ATOM 1538 N N . LYS A 1 191 ? -6.711 30.25 5.086 1 90.12 191 LYS A N 1
ATOM 1539 C CA . LYS A 1 191 ? -7.766 30.641 6.012 1 90.12 191 LYS A CA 1
ATOM 1540 C C . LYS A 1 191 ? -8.922 29.641 5.988 1 90.12 191 LYS A C 1
ATOM 1542 O O . LYS A 1 191 ? -9.438 29.266 7.039 1 90.12 191 LYS A O 1
ATOM 1547 N N . TYR A 1 192 ? -9.305 29.219 4.832 1 92.94 192 TYR A N 1
ATOM 1548 C CA . TYR A 1 192 ? -10.469 28.344 4.711 1 92.94 192 TYR A CA 1
ATOM 1549 C C . TYR A 1 192 ? -10.164 26.953 5.238 1 92.94 192 TYR A C 1
ATOM 1551 O O . TYR A 1 192 ? -11.039 26.297 5.816 1 92.94 192 TYR A O 1
ATOM 1559 N N . THR A 1 193 ? -8.969 26.469 5.008 1 92.69 193 THR A N 1
ATOM 1560 C CA . THR A 1 193 ? -8.562 25.188 5.574 1 92.69 193 THR A CA 1
ATOM 1561 C C . THR A 1 193 ? -8.617 25.234 7.098 1 92.69 193 THR A C 1
ATOM 1563 O O . THR A 1 193 ? -9.148 24.312 7.734 1 92.69 193 THR A O 1
ATOM 1566 N N . CYS A 1 194 ? -8.094 26.297 7.652 1 90.12 194 CYS A N 1
ATOM 1567 C CA . CYS A 1 194 ? -8.086 26.438 9.102 1 90.12 194 CYS A CA 1
ATOM 1568 C C . CYS A 1 194 ? -9.508 26.547 9.641 1 90.12 194 CYS A C 1
ATOM 1570 O O . CYS A 1 194 ? -9.836 25.953 10.672 1 90.12 194 CYS A O 1
ATOM 1572 N N . GLU A 1 195 ? -10.305 27.312 8.938 1 91.06 195 GLU A N 1
ATOM 1573 C CA . GLU A 1 195 ? -11.703 27.422 9.336 1 91.06 195 GLU A CA 1
ATOM 1574 C C . GLU A 1 195 ? -12.398 26.078 9.305 1 91.06 195 GLU A C 1
ATOM 1576 O O . GLU A 1 195 ? -13.227 25.766 10.164 1 91.06 195 GLU A O 1
ATOM 1581 N N . THR A 1 196 ? -12.117 25.391 8.25 1 93.38 196 THR A N 1
ATOM 1582 C CA . THR A 1 196 ? -12.703 24.062 8.109 1 93.38 196 THR A CA 1
ATOM 1583 C C . THR A 1 196 ? -12.328 23.172 9.297 1 93.38 196 THR A C 1
ATOM 1585 O O . THR A 1 196 ? -13.18 22.469 9.852 1 93.38 196 THR A O 1
ATOM 1588 N N . ILE A 1 197 ? -11.039 23.156 9.672 1 90 197 ILE A N 1
ATOM 1589 C CA . ILE A 1 197 ? -10.586 22.359 10.805 1 90 197 ILE A CA 1
ATOM 1590 C C . ILE A 1 197 ? -11.281 22.828 12.078 1 90 197 ILE A C 1
ATOM 1592 O O . ILE A 1 197 ? -11.797 22.016 12.852 1 90 197 ILE A O 1
ATOM 1596 N N . GLN A 1 198 ? -11.359 24.062 12.211 1 87.44 198 GLN A N 1
ATOM 1597 C CA . GLN A 1 198 ? -11.945 24.656 13.406 1 87.44 198 GLN A CA 1
ATOM 1598 C C . GLN A 1 198 ? -13.438 24.328 13.5 1 87.44 198 GLN A C 1
ATOM 1600 O O . GLN A 1 198 ? -13.914 23.891 14.547 1 87.44 198 GLN A O 1
ATOM 1605 N N . HIS A 1 199 ? -14.117 24.516 12.414 1 89.44 199 HIS A N 1
ATOM 1606 C CA . HIS A 1 199 ? -15.578 24.453 12.453 1 89.44 199 HIS A CA 1
ATOM 1607 C C . HIS A 1 199 ? -16.078 23.047 12.188 1 89.44 199 HIS A C 1
ATOM 1609 O O . HIS A 1 199 ? -17.078 22.609 12.781 1 89.44 199 HIS A O 1
ATOM 1615 N N . ILE A 1 200 ? -15.484 22.391 11.305 1 89.56 200 ILE A N 1
ATOM 1616 C CA . ILE A 1 200 ? -16.016 21.109 10.867 1 89.56 200 ILE A CA 1
ATOM 1617 C C . ILE A 1 200 ? -15.344 19.969 11.633 1 89.56 200 ILE A C 1
ATOM 1619 O O . ILE A 1 200 ? -16.016 19.141 12.242 1 89.56 200 ILE A O 1
ATOM 1623 N N . PHE A 1 201 ? -14.023 19.938 11.727 1 89.38 201 PHE A N 1
ATOM 1624 C CA . PHE A 1 201 ? -13.32 18.859 12.398 1 89.38 201 PHE A CA 1
ATOM 1625 C C . PHE A 1 201 ? -13.438 18.984 13.906 1 89.38 201 PHE A C 1
ATOM 1627 O O . PHE A 1 201 ? -13.766 18.016 14.594 1 89.38 201 PHE A O 1
ATOM 1634 N N . MET A 1 202 ? -13.18 20.25 14.422 1 86.31 202 MET A N 1
ATOM 1635 C CA . MET A 1 202 ? -13.109 20.453 15.867 1 86.31 202 MET A CA 1
ATOM 1636 C C . MET A 1 202 ? -14.461 20.906 16.422 1 86.31 202 MET A C 1
ATOM 1638 O O . MET A 1 202 ? -14.68 20.859 17.625 1 86.31 202 MET A O 1
ATOM 1642 N N . GLU A 1 203 ? -15.344 21.375 15.625 1 83.38 203 GLU A N 1
ATOM 1643 C CA . GLU A 1 203 ? -16.672 21.828 16.016 1 83.38 203 GLU A CA 1
ATOM 1644 C C . GLU A 1 203 ? -16.609 22.922 17.078 1 83.38 203 GLU A C 1
ATOM 1646 O O . GLU A 1 203 ? -17.312 22.875 18.078 1 83.38 203 GLU A O 1
ATOM 1651 N N . MET A 1 204 ? -15.672 23.844 16.969 1 80.44 204 MET A N 1
ATOM 1652 C CA . MET A 1 204 ? -15.414 24.875 17.969 1 80.44 204 MET A CA 1
ATOM 1653 C C . MET A 1 204 ? -16.234 26.125 17.672 1 80.44 204 MET A C 1
ATOM 1655 O O . MET A 1 204 ? -16.453 26.953 18.547 1 80.44 204 MET A O 1
ATOM 1659 N N . SER A 1 205 ? -16.516 26.422 16.5 1 74.44 205 SER A N 1
ATOM 1660 C CA . SER A 1 205 ? -17.25 27.656 16.188 1 74.44 205 SER A CA 1
ATOM 1661 C C . SER A 1 205 ? -18.359 27.391 15.172 1 74.44 205 SER A C 1
ATOM 1663 O O . SER A 1 205 ? -18.266 26.484 14.352 1 74.44 205 SER A O 1
ATOM 1665 N N . THR A 1 206 ? -19.328 28.172 15.438 1 71.44 206 THR A N 1
ATOM 1666 C CA . THR A 1 206 ? -20.438 28.078 14.492 1 71.44 206 THR A CA 1
ATOM 1667 C C . THR A 1 206 ? -20.297 29.125 13.391 1 71.44 206 THR A C 1
ATOM 1669 O O . THR A 1 206 ? -20.938 29.016 12.344 1 71.44 206 THR A O 1
ATOM 1672 N N . ASN A 1 207 ? -19.484 30.031 13.648 1 80.81 207 ASN A N 1
ATOM 1673 C CA . ASN A 1 207 ? -19.312 31.078 12.641 1 80.81 207 ASN A CA 1
ATOM 1674 C C . ASN A 1 207 ? -18.188 30.75 11.672 1 80.81 207 ASN A C 1
ATOM 1676 O O . ASN A 1 207 ? -17.062 30.438 12.102 1 80.81 207 ASN A O 1
ATOM 1680 N N . CYS A 1 208 ? -18.609 30.562 10.469 1 81.69 208 CYS A N 1
ATOM 1681 C CA . CYS A 1 208 ? -17.609 30.312 9.445 1 81.69 208 CYS A CA 1
ATOM 1682 C C . CYS A 1 208 ? -18 30.969 8.125 1 81.69 208 CYS A C 1
ATOM 1684 O O . CYS A 1 208 ? -19.109 31.484 7.992 1 81.69 208 CYS A O 1
ATOM 1686 N N . SER A 1 209 ? -17.062 31.188 7.301 1 90 209 SER A N 1
ATOM 1687 C CA . SER A 1 209 ? -17.266 31.797 5.996 1 90 209 SER A CA 1
ATOM 1688 C C . SER A 1 209 ? -18.281 31.016 5.168 1 90 209 SER A C 1
ATOM 1690 O O . SER A 1 209 ? -18.531 29.844 5.449 1 90 209 SER A O 1
ATOM 1692 N N . GLN A 1 210 ? -18.859 31.672 4.223 1 90.81 210 GLN A N 1
ATOM 1693 C CA . GLN A 1 210 ? -19.828 31.031 3.33 1 90.81 210 GLN A CA 1
ATOM 1694 C C . GLN A 1 210 ? -19.188 29.844 2.598 1 90.81 210 GLN A C 1
ATOM 1696 O O . GLN A 1 210 ? -19.844 28.828 2.371 1 90.81 210 GLN A O 1
ATOM 1701 N N . ARG A 1 211 ? -18 30.047 2.244 1 90.25 211 ARG A N 1
ATOM 1702 C CA . ARG A 1 211 ? -17.281 29 1.518 1 90.25 211 ARG A CA 1
ATOM 1703 C C . ARG A 1 211 ? -17.172 27.719 2.35 1 90.25 211 ARG A C 1
ATOM 1705 O O . ARG A 1 211 ? -17.438 26.625 1.85 1 90.25 211 ARG A O 1
ATOM 1712 N N . VAL A 1 212 ? -16.859 27.875 3.576 1 91.81 212 VAL A N 1
ATOM 1713 C CA . VAL A 1 212 ? -16.719 26.734 4.469 1 91.81 212 VAL A CA 1
ATOM 1714 C C . VAL A 1 212 ? -18.094 26.156 4.805 1 91.81 212 VAL A C 1
ATOM 1716 O O . VAL A 1 212 ? -18.234 24.953 4.961 1 91.81 212 VAL A O 1
ATOM 1719 N N . ARG A 1 213 ? -19.062 26.984 4.891 1 90.31 213 ARG A N 1
ATOM 1720 C CA . ARG A 1 213 ? -20.422 26.531 5.148 1 90.31 213 ARG A CA 1
ATOM 1721 C C . ARG A 1 213 ? -20.938 25.672 3.994 1 90.31 213 ARG A C 1
ATOM 1723 O O . ARG A 1 213 ? -21.578 24.641 4.215 1 90.31 213 ARG A O 1
ATOM 1730 N N . SER A 1 214 ? -20.688 26.156 2.785 1 90.06 214 SER A N 1
ATOM 1731 C CA . SER A 1 214 ? -21.062 25.391 1.606 1 90.06 214 SER A CA 1
ATOM 1732 C C . SER A 1 214 ? -20.359 24.047 1.568 1 90.06 214 SER A C 1
ATOM 1734 O O . SER A 1 214 ? -20.953 23.031 1.204 1 90.06 214 SER A O 1
ATOM 1736 N N . PHE A 1 215 ? -19.094 24.109 1.891 1 91.12 215 PHE A N 1
ATOM 1737 C CA . PHE A 1 215 ? -18.297 22.891 1.938 1 91.12 215 PHE A CA 1
ATOM 1738 C C . PHE A 1 215 ? -18.859 21.922 2.963 1 91.12 215 PHE A C 1
ATOM 1740 O O . PHE A 1 215 ? -18.984 20.719 2.688 1 91.12 215 PHE A O 1
ATOM 1747 N N . LYS A 1 216 ? -19.172 22.453 4.102 1 88.5 216 LYS A N 1
ATOM 1748 C CA . LYS A 1 216 ? -19.75 21.641 5.164 1 88.5 216 LYS A CA 1
ATOM 1749 C C . LYS A 1 216 ? -21.031 20.953 4.695 1 88.5 216 LYS A C 1
ATOM 1751 O O . LYS A 1 216 ? -21.234 19.766 4.965 1 88.5 216 LYS A O 1
ATOM 1756 N N . THR A 1 217 ? -21.828 21.609 3.98 1 87.94 217 THR A N 1
ATOM 1757 C CA . THR A 1 217 ? -23.078 21.062 3.475 1 87.94 217 T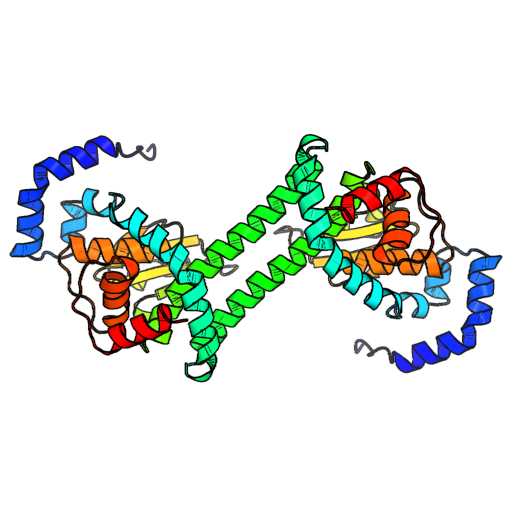HR A CA 1
ATOM 1758 C C . THR A 1 217 ? -22.812 19.953 2.465 1 87.94 217 THR A C 1
ATOM 1760 O O . THR A 1 217 ? -23.453 18.906 2.496 1 87.94 217 THR A O 1
ATOM 1763 N N . LYS A 1 218 ? -21.859 20.203 1.572 1 85.44 218 LYS A N 1
ATOM 1764 C CA . LYS A 1 218 ? -21.5 19.203 0.574 1 85.44 218 LYS A CA 1
ATOM 1765 C C . LYS A 1 218 ? -20.938 17.953 1.233 1 85.44 218 LYS A C 1
ATOM 1767 O O . LYS A 1 218 ? -21.172 16.828 0.775 1 85.44 218 LYS A O 1
ATOM 1772 N N . LEU A 1 219 ? -20.125 18.172 2.256 1 87.31 219 LEU A N 1
ATOM 1773 C CA . LEU A 1 219 ? -19.406 17.094 2.945 1 87.31 219 LEU A CA 1
ATOM 1774 C C . LEU A 1 219 ? -20.375 16.234 3.748 1 87.31 219 LEU A C 1
ATOM 1776 O O . LEU A 1 219 ? -20.266 15 3.752 1 87.31 219 LEU A O 1
ATOM 1780 N N . LEU A 1 220 ? -21.312 16.875 4.402 1 82.25 220 LEU A N 1
ATOM 1781 C CA . LEU A 1 220 ? -22.156 16.156 5.355 1 82.25 220 LEU A CA 1
ATOM 1782 C C . LEU A 1 220 ? -23.422 15.633 4.68 1 82.25 220 LEU A C 1
ATOM 1784 O O . LEU A 1 220 ? -24.078 14.727 5.199 1 82.25 220 LEU A O 1
ATOM 1788 N N . ASN A 1 221 ? -23.797 16.156 3.531 1 71.25 221 ASN A N 1
ATOM 1789 C CA . ASN A 1 221 ? -25.031 15.734 2.857 1 71.25 221 ASN A CA 1
ATOM 1790 C C . ASN A 1 221 ? -24.734 14.758 1.722 1 71.25 221 ASN A C 1
ATOM 1792 O O . ASN A 1 221 ? -25.547 14.586 0.82 1 71.25 221 ASN A O 1
ATOM 1796 N N . GLN A 1 222 ? -23.719 14.086 1.772 1 66.38 222 GLN A N 1
ATOM 1797 C CA . GLN A 1 222 ? -23.469 13.055 0.773 1 66.38 222 GLN A CA 1
ATOM 1798 C C . GLN A 1 222 ? -24.281 11.805 1.06 1 66.38 222 GLN A C 1
ATOM 1800 O O . GLN A 1 222 ? -24.594 11.508 2.215 1 66.38 222 GLN A O 1
ATOM 1805 N N . MET B 1 1 ? 24.391 11.203 25.875 1 23.72 1 MET B N 1
ATOM 1806 C CA . MET B 1 1 ? 23.344 11.859 26.641 1 23.72 1 MET B CA 1
ATOM 1807 C C . MET B 1 1 ? 21.984 11.234 26.359 1 23.72 1 MET B C 1
ATOM 1809 O O . MET B 1 1 ? 21.547 11.164 25.203 1 23.72 1 MET B O 1
ATOM 1813 N N . LYS B 1 2 ? 21.422 10.383 27.312 1 34.94 2 LYS B N 1
ATOM 1814 C CA . LYS B 1 2 ? 20.234 9.555 27.203 1 34.94 2 LYS B CA 1
ATOM 1815 C C . LYS B 1 2 ? 19.016 10.391 26.781 1 34.94 2 LYS B C 1
ATOM 1817 O O . LYS B 1 2 ? 18.797 11.477 27.328 1 34.94 2 LYS B O 1
ATOM 1822 N N . LYS B 1 3 ? 18.594 10.195 25.641 1 39.53 3 LYS B N 1
ATOM 1823 C CA . LYS B 1 3 ? 17.375 10.898 25.25 1 39.53 3 LYS B CA 1
ATOM 1824 C C . LYS B 1 3 ? 16.422 11.062 26.422 1 39.53 3 LYS B C 1
ATOM 1826 O O . LYS B 1 3 ? 15.914 10.07 26.953 1 39.53 3 LYS B O 1
ATOM 1831 N N . LYS B 1 4 ? 16.688 11.812 27.375 1 43.91 4 LYS B N 1
ATOM 1832 C CA . LYS B 1 4 ? 15.961 11.906 28.641 1 43.91 4 LYS B CA 1
ATOM 1833 C C . LYS B 1 4 ? 14.453 11.852 28.406 1 43.91 4 LYS B C 1
ATOM 1835 O O . LYS B 1 4 ? 13.906 12.664 27.656 1 43.91 4 LYS B O 1
ATOM 1840 N N . ASN B 1 5 ? 13.984 10.797 28.578 1 55.34 5 ASN B N 1
ATOM 1841 C CA . ASN B 1 5 ? 12.539 10.57 28.625 1 55.34 5 ASN B CA 1
ATOM 1842 C C . ASN B 1 5 ? 11.82 11.727 29.312 1 55.34 5 ASN B C 1
ATOM 1844 O O . ASN B 1 5 ? 12.07 12.023 30.484 1 55.34 5 ASN B O 1
ATOM 1848 N N . LYS B 1 6 ? 11.703 12.75 28.609 1 60.97 6 LYS B N 1
ATOM 1849 C CA . LYS B 1 6 ? 10.977 13.898 29.141 1 60.97 6 LYS B CA 1
ATOM 1850 C C . LYS B 1 6 ? 9.781 13.461 29.984 1 60.97 6 LYS B C 1
ATOM 1852 O O . LYS B 1 6 ? 9 12.602 29.562 1 60.97 6 LYS B O 1
ATOM 1857 N N . ASP B 1 7 ? 9.938 13.531 31.266 1 74 7 ASP B N 1
ATOM 1858 C CA . ASP B 1 7 ? 8.852 13.297 32.219 1 74 7 ASP B CA 1
ATOM 1859 C C . ASP B 1 7 ? 7.621 14.133 31.844 1 74 7 ASP B C 1
ATOM 1861 O O . ASP B 1 7 ? 7.484 15.266 32.312 1 74 7 ASP B O 1
ATOM 1865 N N . MET B 1 8 ? 6.742 13.695 31.125 1 74.81 8 MET B N 1
ATOM 1866 C CA . MET B 1 8 ? 5.574 14.375 30.578 1 74.81 8 MET B CA 1
ATOM 1867 C C . MET B 1 8 ? 4.633 14.82 31.688 1 74.81 8 MET B C 1
ATOM 1869 O O . MET B 1 8 ? 3.955 15.836 31.562 1 74.81 8 MET B O 1
ATOM 1873 N N . GLU B 1 9 ? 4.625 14.07 32.719 1 76.25 9 GLU B N 1
ATOM 1874 C CA . GLU B 1 9 ? 3.781 14.445 33.844 1 76.25 9 GLU B CA 1
ATOM 1875 C C . GLU B 1 9 ? 4.293 15.727 34.531 1 76.25 9 GLU B C 1
ATOM 1877 O O . GLU B 1 9 ? 3.504 16.609 34.875 1 76.25 9 GLU B O 1
ATOM 1882 N N . PHE B 1 10 ? 5.523 15.719 34.75 1 77.88 10 PHE B N 1
ATOM 1883 C CA . PHE B 1 10 ? 6.148 16.906 35.312 1 77.88 10 PHE B CA 1
ATOM 1884 C C . PHE B 1 10 ? 5.891 18.125 34.438 1 77.88 10 PHE B C 1
ATOM 1886 O O . PHE B 1 10 ? 5.539 19.188 34.938 1 77.88 10 PHE B O 1
ATOM 1893 N N . ILE B 1 11 ? 6.078 17.984 33.219 1 76.12 11 ILE B N 1
ATOM 1894 C CA . ILE B 1 11 ? 5.867 19.062 32.25 1 76.12 11 ILE B CA 1
ATOM 1895 C C . ILE B 1 11 ? 4.418 19.547 32.344 1 76.12 11 ILE B C 1
ATOM 1897 O O . ILE B 1 11 ? 4.16 20.75 32.406 1 76.12 11 ILE B O 1
ATOM 1901 N N . LYS B 1 12 ? 3.523 18.609 32.406 1 76.88 12 LYS B N 1
ATOM 1902 C CA . LYS B 1 12 ? 2.104 18.938 32.469 1 76.88 12 LYS B CA 1
ATOM 1903 C C . LYS B 1 12 ? 1.785 19.75 33.75 1 76.88 12 LYS B C 1
ATOM 1905 O O . LYS B 1 12 ? 1.039 20.734 33.688 1 76.88 12 LYS B O 1
ATOM 1910 N N . GLN B 1 13 ? 2.33 19.359 34.75 1 80.62 13 GLN B N 1
ATOM 1911 C CA . GLN B 1 13 ? 2.105 20.062 36.031 1 80.62 13 GLN B CA 1
ATOM 1912 C C . GLN B 1 13 ? 2.631 21.484 35.969 1 80.62 13 GLN B C 1
ATOM 1914 O O . GLN B 1 13 ? 1.969 22.422 36.438 1 80.62 13 GLN B O 1
ATOM 1919 N N . LYS B 1 14 ? 3.791 21.625 35.5 1 79.19 14 LYS B N 1
ATOM 1920 C CA . LYS B 1 14 ? 4.383 22.953 35.375 1 79.19 14 LYS B CA 1
ATOM 1921 C C . LYS B 1 14 ? 3.586 23.844 34.438 1 79.19 14 LYS B C 1
ATOM 1923 O O . LYS B 1 14 ? 3.438 25.031 34.688 1 79.19 14 LYS B O 1
ATOM 1928 N N . MET B 1 15 ? 3.107 23.203 33.469 1 80.12 15 MET B N 1
ATOM 1929 C CA . MET B 1 15 ? 2.299 23.938 32.5 1 80.12 15 MET B CA 1
ATOM 1930 C C . MET B 1 15 ? 1.011 24.453 33.125 1 80.12 15 MET B C 1
ATOM 1932 O O . MET B 1 15 ? 0.556 25.547 32.812 1 80.12 15 MET B O 1
ATOM 1936 N N . ASP B 1 16 ? 0.524 23.656 33.969 1 81.69 16 ASP B N 1
ATOM 1937 C CA . ASP B 1 16 ? -0.71 24.047 34.656 1 81.69 16 ASP B CA 1
ATOM 1938 C C . ASP B 1 16 ? -0.474 25.219 35.594 1 81.69 16 ASP B C 1
ATOM 1940 O O . ASP B 1 16 ? -1.287 26.141 35.656 1 81.69 16 ASP B O 1
ATOM 1944 N N . ILE B 1 17 ? 0.599 25.141 36.188 1 83.56 17 ILE B N 1
ATOM 1945 C CA . ILE B 1 17 ? 0.914 26.141 37.219 1 83.56 17 ILE B CA 1
ATOM 1946 C C . ILE B 1 17 ? 1.16 27.484 36.531 1 83.56 17 ILE B C 1
ATOM 1948 O O . ILE B 1 17 ? 0.773 28.531 37.062 1 83.56 17 ILE B O 1
ATOM 1952 N N . THR B 1 18 ? 1.771 27.5 35.344 1 83.19 18 THR B N 1
ATOM 1953 C CA . THR B 1 18 ? 2.189 28.734 34.719 1 83.19 18 THR B CA 1
ATOM 1954 C C . THR B 1 18 ? 1.181 29.172 33.656 1 83.19 18 THR B C 1
ATOM 1956 O O . THR B 1 18 ? 1.449 30.078 32.875 1 83.19 18 THR B O 1
ATOM 1959 N N . PHE B 1 19 ? 0.09 28.516 33.75 1 82.69 19 PHE B N 1
ATOM 1960 C CA . PHE B 1 19 ? -0.879 28.703 32.656 1 82.69 19 PHE B CA 1
ATOM 1961 C C . PHE B 1 19 ? -1.241 30.188 32.531 1 82.69 19 PHE B C 1
ATOM 1963 O O . PHE B 1 19 ? -1.193 30.734 31.422 1 82.69 19 PHE B O 1
ATOM 1970 N N . SER B 1 20 ? -1.621 30.812 33.625 1 83.06 20 SER B N 1
ATOM 1971 C CA . SER B 1 20 ? -2.078 32.188 33.594 1 83.06 20 SER B CA 1
ATOM 1972 C C . SER B 1 20 ? -0.983 33.125 33.094 1 83.06 20 SER B C 1
ATOM 1974 O O . SER B 1 20 ? -1.247 34.031 32.281 1 83.06 20 SER B O 1
ATOM 1976 N N . LEU B 1 21 ? 0.19 32.906 33.531 1 86.69 21 LEU B N 1
ATOM 1977 C CA . LEU B 1 21 ? 1.32 33.75 33.094 1 86.69 21 LEU B CA 1
ATOM 1978 C C . LEU B 1 21 ? 1.625 33.531 31.625 1 86.69 21 LEU B C 1
ATOM 1980 O O . LEU B 1 21 ? 1.883 34.5 30.906 1 86.69 21 LEU B O 1
ATOM 1984 N N . ARG B 1 22 ? 1.591 32.312 31.234 1 85.12 22 ARG B N 1
ATOM 1985 C CA . ARG B 1 22 ? 1.857 31.984 29.844 1 85.12 22 ARG B CA 1
ATOM 1986 C C . ARG B 1 22 ? 0.811 32.594 28.922 1 85.12 22 ARG B C 1
ATOM 1988 O O . ARG B 1 22 ? 1.15 33.188 27.891 1 85.12 22 ARG B O 1
ATOM 1995 N N . ARG B 1 23 ? -0.342 32.5 29.391 1 84 23 ARG B N 1
ATOM 1996 C CA . ARG B 1 23 ? -1.432 33 28.562 1 84 23 ARG B CA 1
ATOM 1997 C C . ARG B 1 23 ? -1.344 34.531 28.453 1 84 23 ARG B C 1
ATOM 1999 O O . ARG B 1 23 ? -1.591 35.094 27.391 1 84 23 ARG B O 1
ATOM 2006 N N . MET B 1 24 ? -1.078 35.062 29.5 1 87.38 24 MET B N 1
ATOM 2007 C CA . MET B 1 24 ? -0.925 36.5 29.5 1 87.38 24 MET B CA 1
ATOM 2008 C C . MET B 1 24 ? 0.189 36.938 28.562 1 87.38 24 MET B C 1
ATOM 2010 O O . MET B 1 24 ? 0.013 37.875 27.766 1 87.38 24 MET B O 1
ATOM 2014 N N . GLU B 1 25 ? 1.283 36.312 28.625 1 87.75 25 GLU B N 1
ATOM 2015 C CA . GLU B 1 25 ? 2.422 36.656 27.781 1 87.75 25 GLU B CA 1
ATOM 2016 C C . GLU B 1 25 ? 2.08 36.469 26.297 1 87.75 25 GLU B C 1
ATOM 2018 O O . GLU B 1 25 ? 2.352 37.344 25.484 1 87.75 25 GLU B O 1
ATOM 2023 N N . ILE B 1 26 ? 1.502 35.438 26.062 1 86.5 26 ILE B N 1
ATOM 2024 C CA . ILE B 1 26 ? 1.215 35.062 24.688 1 86.5 26 ILE B CA 1
ATOM 2025 C C . ILE B 1 26 ? 0.164 36.031 24.109 1 86.5 26 ILE B C 1
ATOM 2027 O O . ILE B 1 26 ? 0.319 36.531 22.984 1 86.5 26 ILE B O 1
ATOM 2031 N N . VAL B 1 27 ? -0.87 36.219 24.859 1 85.94 27 VAL B N 1
ATOM 2032 C CA . VAL B 1 27 ? -2.004 37 24.359 1 85.94 27 VAL B CA 1
ATOM 2033 C C . VAL B 1 27 ? -1.667 38.469 24.375 1 85.94 27 VAL B C 1
ATOM 2035 O O . VAL B 1 27 ? -1.964 39.219 23.422 1 85.94 27 VAL B O 1
ATOM 2038 N N . GLU B 1 28 ? -1.014 38.938 25.359 1 87.31 28 GLU B N 1
ATOM 2039 C CA . GLU B 1 28 ? -0.779 40.375 25.531 1 87.31 28 GLU B CA 1
ATOM 2040 C C . GLU B 1 28 ? 0.492 40.812 24.812 1 87.31 28 GLU B C 1
ATOM 2042 O O . GLU B 1 28 ? 0.534 41.906 24.219 1 87.31 28 GLU B O 1
ATOM 2047 N N . MET B 1 29 ? 1.488 40 24.891 1 86.56 29 MET B N 1
ATOM 2048 C CA . MET B 1 29 ? 2.777 40.438 24.344 1 86.56 29 MET B CA 1
ATOM 2049 C C . MET B 1 29 ? 2.977 39.906 22.938 1 86.56 29 MET B C 1
ATOM 2051 O O . MET B 1 29 ? 3.816 40.406 22.188 1 86.56 29 MET B O 1
ATOM 2055 N N . GLU B 1 30 ? 2.266 38.812 22.531 1 86.75 30 GLU B N 1
ATOM 2056 C CA . GLU B 1 30 ? 2.324 38.219 21.203 1 86.75 30 GLU B CA 1
ATOM 2057 C C . GLU B 1 30 ? 3.768 38.062 20.734 1 86.75 30 GLU B C 1
ATOM 2059 O O . GLU B 1 30 ? 4.137 38.531 19.656 1 86.75 30 GLU B O 1
ATOM 2064 N N . PRO B 1 31 ? 4.551 37.438 21.609 1 87.38 31 PRO B N 1
ATOM 2065 C CA . PRO B 1 31 ? 5.961 37.219 21.266 1 87.38 31 PRO B CA 1
ATOM 2066 C C . PRO B 1 31 ? 6.152 36.375 20.016 1 87.38 31 PRO B C 1
ATOM 2068 O O . PRO B 1 31 ? 5.215 35.719 19.562 1 87.38 31 PRO B O 1
ATOM 2071 N N . MET B 1 32 ? 7.406 36.469 19.484 1 86 32 MET B N 1
ATOM 2072 C CA . MET B 1 32 ? 7.75 35.594 18.359 1 86 32 MET B CA 1
ATOM 2073 C C . MET B 1 32 ? 7.77 34.125 18.812 1 86 32 MET B C 1
ATOM 2075 O O . MET B 1 32 ? 8.031 33.812 19.969 1 86 32 MET B O 1
ATOM 2079 N N . VAL B 1 33 ? 7.508 33.281 17.875 1 86.88 33 VAL B N 1
ATOM 2080 C CA . VAL B 1 33 ? 7.418 31.859 18.172 1 86.88 33 VAL B CA 1
ATOM 2081 C C . VAL B 1 33 ? 8.742 31.359 18.734 1 86.88 33 VAL B C 1
ATOM 2083 O O . VAL B 1 33 ? 8.766 30.531 19.625 1 86.88 33 VAL B O 1
ATOM 2086 N N . SER B 1 34 ? 9.82 31.797 18.141 1 84.81 34 SER B N 1
ATOM 2087 C CA . SER B 1 34 ? 11.133 31.359 18.609 1 84.81 34 SER B CA 1
ATOM 2088 C C . SER B 1 34 ? 11.32 31.672 20.078 1 84.81 34 SER B C 1
ATOM 2090 O O . SER B 1 34 ? 11.93 30.891 20.812 1 84.81 34 SER B O 1
ATOM 2092 N N . GLU B 1 35 ? 10.781 32.875 20.547 1 88.88 35 GLU B N 1
ATOM 2093 C CA . GLU B 1 35 ? 10.867 33.25 21.938 1 88.88 35 GLU B CA 1
ATOM 2094 C C . GLU B 1 35 ? 10.023 32.344 22.828 1 88.88 35 GLU B C 1
ATOM 2096 O O . GLU B 1 35 ? 10.453 31.953 23.922 1 88.88 35 GLU B O 1
ATOM 2101 N N . VAL B 1 36 ? 8.883 32.031 22.328 1 86.5 36 VAL B N 1
ATOM 2102 C CA . VAL B 1 36 ? 8 31.156 23.094 1 86.5 36 VAL B CA 1
ATOM 2103 C C . VAL B 1 36 ? 8.617 29.766 23.219 1 86.5 36 VAL B C 1
ATOM 2105 O O . VAL B 1 36 ? 8.555 29.141 24.281 1 86.5 36 VAL B O 1
ATOM 2108 N N . LEU B 1 37 ? 9.203 29.359 22.156 1 84.25 37 LEU B N 1
ATOM 2109 C CA . LEU B 1 37 ? 9.852 28.047 22.141 1 84.25 37 LEU B CA 1
ATOM 2110 C C . LEU B 1 37 ? 10.945 27.969 23.188 1 84.25 37 LEU B C 1
ATOM 2112 O O . LEU B 1 37 ? 11.156 26.906 23.797 1 84.25 37 LEU B O 1
ATOM 2116 N N . GLU B 1 38 ? 11.625 29.031 23.328 1 85.88 38 GLU B N 1
ATOM 2117 C CA . GLU B 1 38 ? 12.719 29.094 24.297 1 85.88 38 GLU B CA 1
ATOM 2118 C C . GLU B 1 38 ? 12.188 29.141 25.734 1 85.88 38 GLU B C 1
ATOM 2120 O O . GLU B 1 38 ? 12.703 28.469 26.609 1 85.88 38 GLU B O 1
ATOM 2125 N N . ARG B 1 39 ? 11.164 29.906 25.953 1 85.06 39 ARG B N 1
ATOM 2126 C CA . ARG B 1 39 ? 10.68 30.203 27.297 1 85.06 39 ARG B CA 1
ATOM 2127 C C . ARG B 1 39 ? 9.703 29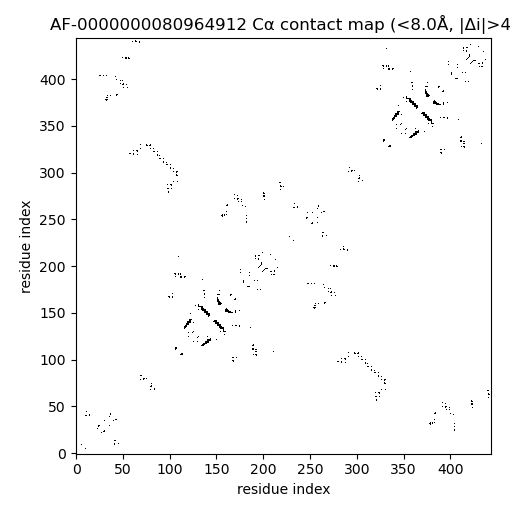.125 27.781 1 85.06 39 ARG B C 1
ATOM 2129 O O . ARG B 1 39 ? 9.664 28.797 28.953 1 85.06 39 ARG B O 1
ATOM 2136 N N . TRP B 1 40 ? 8.883 28.625 26.812 1 81.38 40 TRP B N 1
ATOM 2137 C CA . TRP B 1 40 ? 7.832 27.672 27.141 1 81.38 40 TRP B CA 1
ATOM 2138 C C . TRP B 1 40 ? 7.91 26.438 26.25 1 81.38 40 TRP B C 1
ATOM 2140 O O . TRP B 1 40 ? 6.953 26.109 25.531 1 81.38 40 TRP B O 1
ATOM 2150 N N . PRO B 1 41 ? 8.922 25.672 26.328 1 79.25 41 PRO B N 1
ATOM 2151 C CA . PRO B 1 41 ? 9.078 24.531 25.422 1 79.25 41 PRO B CA 1
ATOM 2152 C C . PRO B 1 41 ? 8.016 23.453 25.625 1 79.25 41 PRO B C 1
ATOM 2154 O O . PRO B 1 41 ? 7.664 22.734 24.688 1 79.25 41 PRO B O 1
ATOM 2157 N N . GLY B 1 42 ? 7.438 23.375 26.734 1 78.44 42 GLY B N 1
ATOM 2158 C CA . GLY B 1 42 ? 6.418 22.391 27.047 1 78.44 42 GLY B CA 1
ATOM 2159 C C . GLY B 1 42 ? 5.152 22.562 26.219 1 78.44 42 GLY B C 1
ATOM 2160 O O . GLY B 1 42 ? 4.426 21.594 25.984 1 78.44 42 GLY B O 1
ATOM 2161 N N . LEU B 1 43 ? 4.945 23.781 25.859 1 78.19 43 LEU B N 1
ATOM 2162 C CA . LEU B 1 43 ? 3.76 24.094 25.062 1 78.19 43 LEU B CA 1
ATOM 2163 C C . LEU B 1 43 ? 3.762 23.312 23.75 1 78.19 43 LEU B C 1
ATOM 2165 O O . LEU B 1 43 ? 2.699 22.953 23.234 1 78.19 43 LEU B O 1
ATOM 2169 N N . PHE B 1 44 ? 4.898 23 23.266 1 77.62 44 PHE B N 1
ATOM 2170 C CA . PHE B 1 44 ? 5.031 22.375 21.953 1 77.62 44 PHE B CA 1
ATOM 2171 C C . PHE B 1 44 ? 5.086 20.859 22.078 1 77.62 44 PHE B C 1
ATOM 2173 O O . PHE B 1 44 ? 4.996 20.156 21.078 1 77.62 44 PHE B O 1
ATOM 2180 N N . LEU B 1 45 ? 5.242 20.406 23.219 1 66.88 45 LEU B N 1
ATOM 2181 C CA . LEU B 1 45 ? 5.359 18.969 23.438 1 66.88 45 LEU B CA 1
ATOM 2182 C C . LEU B 1 45 ? 4.02 18.375 23.859 1 66.88 45 LEU B C 1
ATOM 2184 O O . LEU B 1 45 ? 3.777 17.188 23.672 1 66.88 45 LEU B O 1
ATOM 2188 N N . GLU B 1 46 ? 3.25 19.094 24.516 1 59.81 46 GLU B N 1
ATOM 2189 C CA . GLU B 1 46 ? 2.025 18.562 25.094 1 59.81 46 GLU B CA 1
ATOM 2190 C C . GLU B 1 46 ? 1.032 18.141 24.016 1 59.81 46 GLU B C 1
ATOM 2192 O O . GLU B 1 46 ? 0.806 18.875 23.062 1 59.81 46 GLU B O 1
ATOM 2197 N N . GLU B 1 47 ? 0.862 16.766 24.016 1 60.06 47 GLU B N 1
ATOM 2198 C CA . GLU B 1 47 ? -0.228 16.297 23.172 1 60.06 47 GLU B CA 1
ATOM 2199 C C . GLU B 1 47 ? -1.507 17.078 23.422 1 60.06 47 GLU B C 1
ATOM 2201 O O . GLU B 1 47 ? -1.97 17.172 24.562 1 60.06 47 GLU B O 1
ATOM 2206 N N . GLN B 1 48 ? -1.747 17.953 22.547 1 59.31 48 GLN B N 1
ATOM 2207 C CA . GLN B 1 48 ? -2.912 18.828 22.672 1 59.31 48 GLN B CA 1
ATOM 2208 C C . GLN B 1 48 ? -4.199 18.016 22.766 1 59.31 48 GLN B C 1
ATOM 2210 O O . GLN B 1 48 ? -4.328 16.969 22.109 1 59.31 48 GLN B O 1
ATOM 2215 N N . ASP B 1 49 ? -4.965 18.141 23.812 1 63.06 49 ASP B N 1
ATOM 2216 C CA . ASP B 1 49 ? -6.285 17.547 24 1 63.06 49 ASP B CA 1
ATOM 2217 C C . ASP B 1 49 ? -7.047 17.484 22.672 1 63.06 49 ASP B C 1
ATOM 2219 O O . ASP B 1 49 ? -7.832 16.562 22.453 1 63.06 49 ASP B O 1
ATOM 2223 N N . LEU B 1 50 ? -6.617 18.234 21.734 1 71.31 50 LEU B N 1
ATOM 2224 C CA . LEU B 1 50 ? -7.367 18.375 20.5 1 71.31 50 LEU B CA 1
ATOM 2225 C C . LEU B 1 50 ? -7.062 17.234 19.547 1 71.31 50 LEU B C 1
ATOM 2227 O O . LEU B 1 50 ? -7.836 16.969 18.625 1 71.31 50 LEU B O 1
ATOM 2231 N N . MET B 1 51 ? -6.078 16.469 19.938 1 77.75 51 MET B N 1
ATOM 2232 C CA . MET B 1 51 ? -5.625 15.43 19 1 77.75 51 MET B CA 1
ATOM 2233 C C . MET B 1 51 ? -6.664 14.32 18.875 1 77.75 51 MET B C 1
ATOM 2235 O O . MET B 1 51 ? -6.961 13.867 17.766 1 77.75 51 MET B O 1
ATOM 2239 N N . GLY B 1 52 ? -7.18 13.992 20 1 78.06 52 GLY B N 1
ATOM 2240 C CA . GLY B 1 52 ? -8.188 12.953 19.984 1 78.06 52 GLY B CA 1
ATOM 2241 C C . GLY B 1 52 ? -9.406 13.312 19.156 1 78.06 52 GLY B C 1
ATOM 2242 O O . GLY B 1 52 ? -9.875 12.508 18.344 1 78.06 52 GLY B O 1
ATOM 2243 N N . LYS B 1 53 ? -9.867 14.5 19.406 1 81.12 53 LYS B N 1
ATOM 2244 C CA . LYS B 1 53 ? -11.039 14.969 18.672 1 81.12 53 LYS B CA 1
ATOM 2245 C C . LYS B 1 53 ? -10.742 15.078 17.172 1 81.12 53 LYS B C 1
ATOM 2247 O O . LYS B 1 53 ? -11.57 14.695 16.344 1 81.12 53 LYS B O 1
ATOM 2252 N N . PHE B 1 54 ? -9.688 15.555 16.891 1 88.44 54 PHE B N 1
ATOM 2253 C CA . PHE B 1 54 ? -9.312 15.695 15.484 1 88.44 54 PHE B CA 1
ATOM 2254 C C . PHE B 1 54 ? -9.227 14.336 14.805 1 88.44 54 PHE B C 1
ATOM 2256 O O . PHE B 1 54 ? -9.719 14.164 13.688 1 88.44 54 PHE B O 1
ATOM 2263 N N . LYS B 1 55 ? -8.531 13.391 15.461 1 83.81 55 LYS B N 1
ATOM 2264 C CA . LYS B 1 55 ? -8.359 12.062 14.891 1 83.81 55 LYS B CA 1
ATOM 2265 C C . LYS B 1 55 ? -9.711 11.391 14.641 1 83.81 55 LYS B C 1
ATOM 2267 O O . LYS B 1 55 ? -9.914 10.75 13.609 1 83.81 55 LYS B O 1
ATOM 2272 N N . ALA B 1 56 ? -10.539 11.562 15.594 1 83.81 56 ALA B N 1
ATOM 2273 C CA . ALA B 1 56 ? -11.883 10.992 15.453 1 83.81 56 ALA B CA 1
ATOM 2274 C C . ALA B 1 56 ? -12.625 11.617 14.273 1 83.81 56 ALA B C 1
ATOM 2276 O O . ALA B 1 56 ? -13.289 10.922 13.508 1 83.81 56 ALA B O 1
ATOM 2277 N N . ALA B 1 57 ? -12.523 12.914 14.172 1 88.62 57 ALA B N 1
ATOM 2278 C CA . ALA B 1 57 ? -13.164 13.625 13.07 1 88.62 57 ALA B CA 1
ATOM 2279 C C . ALA B 1 57 ? -12.578 13.195 11.727 1 88.62 57 ALA B C 1
ATOM 2281 O O . ALA B 1 57 ? -13.312 12.977 10.766 1 88.62 57 ALA B O 1
ATOM 2282 N N . LEU B 1 58 ? -11.297 13.078 11.703 1 90.44 58 LEU B N 1
ATOM 2283 C CA . LEU B 1 58 ? -10.617 12.68 10.477 1 90.44 58 LEU B CA 1
ATOM 2284 C C . LEU B 1 58 ? -11.07 11.289 10.039 1 90.44 58 LEU B C 1
ATOM 2286 O O . LEU B 1 58 ? -11.297 11.047 8.852 1 90.44 58 LEU B O 1
ATOM 2290 N N . GLU B 1 59 ? -11.172 10.461 10.984 1 84.31 59 GLU B N 1
ATOM 2291 C CA . GLU B 1 59 ? -11.625 9.102 10.688 1 84.31 59 GLU B CA 1
ATOM 2292 C C . GLU B 1 59 ? -13.023 9.109 10.07 1 84.31 59 GLU B C 1
ATOM 2294 O O . GLU B 1 59 ? -13.289 8.359 9.133 1 84.31 59 GLU B O 1
ATOM 2299 N N . MET B 1 60 ? -13.789 9.906 10.562 1 85.75 60 MET B N 1
ATOM 2300 C CA . MET B 1 60 ? -15.172 9.977 10.109 1 85.75 60 MET B CA 1
ATOM 2301 C C . MET B 1 60 ? -15.266 10.695 8.766 1 85.75 60 MET B C 1
ATOM 2303 O O . MET B 1 60 ? -16.062 10.312 7.906 1 85.75 60 MET B O 1
ATOM 2307 N N . LEU B 1 61 ? -14.523 11.688 8.539 1 91.62 61 LEU B N 1
ATOM 2308 C CA . LEU B 1 61 ? -14.688 12.578 7.398 1 91.62 61 LEU B CA 1
ATOM 2309 C C . LEU B 1 61 ? -13.859 12.109 6.211 1 91.62 61 LEU B C 1
ATOM 2311 O O . LEU B 1 61 ? -14.117 12.516 5.074 1 91.62 61 LEU B O 1
ATOM 2315 N N . THR B 1 62 ? -12.852 11.273 6.434 1 90.56 62 THR B N 1
ATOM 2316 C CA . THR B 1 62 ? -11.914 10.875 5.395 1 90.56 62 THR B CA 1
ATOM 2317 C C . THR B 1 62 ? -12.648 10.258 4.207 1 90.56 62 THR B C 1
ATOM 2319 O O . THR B 1 62 ? -12.477 10.695 3.068 1 90.56 62 THR B O 1
ATOM 2322 N N . PRO B 1 63 ? -13.594 9.297 4.434 1 85.5 63 PRO B N 1
ATOM 2323 C CA . PRO B 1 63 ? -14.289 8.727 3.277 1 85.5 63 PRO B CA 1
ATOM 2324 C C . PRO B 1 63 ? -15.133 9.758 2.535 1 85.5 63 PRO B C 1
ATOM 2326 O O . PRO B 1 63 ? -15.25 9.703 1.309 1 85.5 63 PRO B O 1
ATOM 2329 N N . ARG B 1 64 ? -15.664 10.703 3.266 1 83.88 64 ARG B N 1
ATOM 2330 C CA . ARG B 1 64 ? -16.5 11.734 2.672 1 83.88 64 ARG B CA 1
ATOM 2331 C C . ARG B 1 64 ? -15.664 12.734 1.875 1 83.88 64 ARG B C 1
ATOM 2333 O O . ARG B 1 64 ? -16.062 13.164 0.792 1 83.88 64 ARG B O 1
ATOM 2340 N N . LEU B 1 65 ? -14.586 13.117 2.387 1 92.06 65 LEU B N 1
ATOM 2341 C CA . LEU B 1 65 ? -13.672 14.031 1.705 1 92.06 65 LEU B CA 1
ATOM 2342 C C . LEU B 1 65 ? -13.188 13.43 0.39 1 92.06 65 LEU B C 1
ATOM 2344 O O . LEU B 1 65 ? -13.227 14.094 -0.649 1 92.06 65 LEU B O 1
ATOM 2348 N N . LEU B 1 66 ? -12.797 12.195 0.463 1 89.44 66 LEU B N 1
ATOM 2349 C CA . LEU B 1 66 ? -12.258 11.539 -0.725 1 89.44 66 LEU B CA 1
ATOM 2350 C C . LEU B 1 66 ? -13.328 11.391 -1.797 1 89.44 66 LEU B C 1
ATOM 2352 O O . LEU B 1 66 ? -13.055 11.555 -2.986 1 89.44 66 LEU B O 1
ATOM 2356 N N . LYS B 1 67 ? -14.516 10.992 -1.36 1 84.62 67 LYS B N 1
ATOM 2357 C CA . LYS B 1 67 ? -15.633 10.914 -2.293 1 84.62 67 LYS B CA 1
ATOM 2358 C C . LYS B 1 67 ? -15.875 12.258 -2.982 1 84.62 67 LYS B C 1
ATOM 2360 O O . LYS B 1 67 ? -16.078 12.305 -4.199 1 84.62 67 LYS B O 1
ATOM 2365 N N . LEU B 1 68 ? -15.883 13.328 -2.215 1 86.75 68 LEU B N 1
ATOM 2366 C CA . LEU B 1 68 ? -16.078 14.68 -2.74 1 86.75 68 LEU B CA 1
ATOM 2367 C C . LEU B 1 68 ? -14.961 15.062 -3.701 1 86.75 68 LEU B C 1
ATOM 2369 O O . LEU B 1 68 ? -15.211 15.656 -4.75 1 86.75 68 LEU B O 1
ATOM 2373 N N . TYR B 1 69 ? -13.703 14.812 -3.328 1 89 69 TYR B N 1
ATOM 2374 C CA . TYR B 1 69 ? -12.562 15.109 -4.184 1 89 69 TYR B CA 1
ATOM 2375 C C . TYR B 1 69 ? -12.703 14.422 -5.539 1 89 69 TYR B C 1
ATOM 2377 O O . TYR B 1 69 ? -12.398 15.023 -6.574 1 89 69 TYR B O 1
ATOM 2385 N N . ARG B 1 70 ? -13.102 13.211 -5.504 1 82.5 70 ARG B N 1
ATOM 2386 C CA . ARG B 1 70 ? -13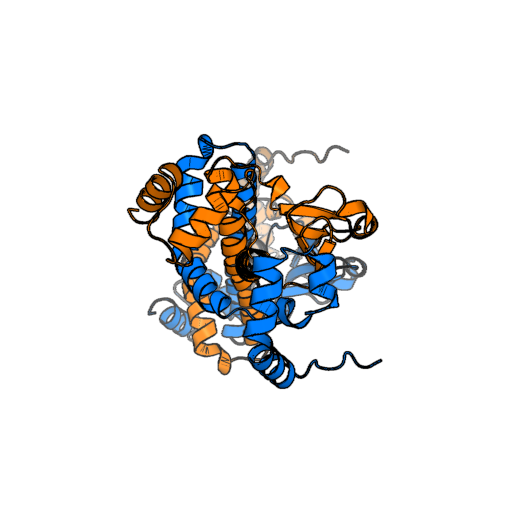.25 12.438 -6.73 1 82.5 70 ARG B CA 1
ATOM 2387 C C . ARG B 1 70 ? -14.398 12.969 -7.578 1 82.5 70 ARG B C 1
ATOM 2389 O O . ARG B 1 70 ? -14.312 13 -8.805 1 82.5 70 ARG B O 1
ATOM 2396 N N . ALA B 1 71 ? -15.477 13.359 -6.898 1 80.44 71 ALA B N 1
ATOM 2397 C CA . ALA B 1 71 ? -16.656 13.875 -7.59 1 80.44 71 ALA B CA 1
ATOM 2398 C C . ALA B 1 71 ? -16.344 15.18 -8.312 1 80.44 71 ALA B C 1
ATOM 2400 O O . ALA B 1 71 ? -16.922 15.477 -9.359 1 80.44 71 ALA B O 1
ATOM 2401 N N . ARG B 1 72 ? -15.383 15.906 -7.816 1 79.94 72 ARG B N 1
ATOM 2402 C CA . ARG B 1 72 ? -15.102 17.219 -8.383 1 79.94 72 ARG B CA 1
ATOM 2403 C C . ARG B 1 72 ? -13.703 17.266 -8.984 1 79.94 72 ARG B 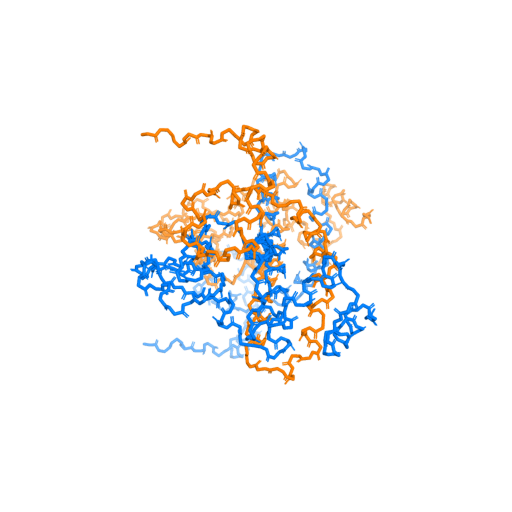C 1
ATOM 2405 O O . ARG B 1 72 ? -13.102 18.344 -9.086 1 79.94 72 ARG B O 1
ATOM 2412 N N . LYS B 1 73 ? -13.164 16.219 -9.219 1 73.44 73 LYS B N 1
ATOM 2413 C CA . LYS B 1 73 ? -11.781 16.078 -9.68 1 73.44 73 LYS B CA 1
ATOM 2414 C C . LYS B 1 73 ? -11.516 16.938 -10.898 1 73.44 73 LYS B C 1
ATOM 2416 O O . LYS B 1 73 ? -10.445 17.531 -11.023 1 73.44 73 LYS B O 1
ATOM 2421 N N . CYS B 1 74 ? -12.453 17.062 -11.703 1 69.5 74 CYS B N 1
ATOM 2422 C CA . CYS B 1 74 ? -12.289 17.797 -12.953 1 69.5 74 CYS B CA 1
ATOM 2423 C C . CYS B 1 74 ? -12.32 19.297 -12.703 1 69.5 74 CYS B C 1
ATOM 2425 O O . CYS B 1 74 ? -11.828 20.078 -13.523 1 69.5 74 CYS B O 1
ATOM 2427 N N . ALA B 1 75 ? -12.898 19.688 -11.609 1 71.44 75 ALA B N 1
ATOM 2428 C CA . ALA B 1 75 ? -13.039 21.109 -11.305 1 71.44 75 ALA B CA 1
ATOM 2429 C C . ALA B 1 75 ? -11.742 21.672 -10.734 1 71.44 75 ALA B C 1
ATOM 2431 O O . ALA B 1 75 ? -11.578 22.891 -10.656 1 71.44 75 ALA B O 1
ATOM 2432 N N . PHE B 1 76 ? -10.906 20.844 -10.422 1 70 76 PHE B N 1
ATOM 2433 C CA . PHE B 1 76 ? -9.719 21.297 -9.711 1 70 76 PHE B CA 1
ATOM 2434 C C . PHE B 1 76 ? -8.477 21.125 -10.57 1 70 76 PHE B C 1
ATOM 2436 O O . PHE B 1 76 ? -8.531 20.531 -11.648 1 70 76 PHE B O 1
ATOM 2443 N N . SER B 1 77 ? -7.48 21.688 -10.164 1 68.31 77 SER B N 1
ATOM 2444 C CA . SER B 1 77 ? -6.184 21.672 -10.836 1 68.31 77 SER B CA 1
ATOM 2445 C C . SER B 1 77 ? -5.629 20.266 -10.938 1 68.31 77 SER B C 1
ATOM 2447 O O . SER B 1 77 ? -6.199 19.328 -10.383 1 68.31 77 SER B O 1
ATOM 2449 N N . ARG B 1 78 ? -4.656 20.125 -11.719 1 80.62 78 ARG B N 1
ATOM 2450 C CA . ARG B 1 78 ? -3.912 18.875 -11.93 1 80.62 78 ARG B CA 1
ATOM 2451 C C . ARG B 1 78 ? -3.385 18.328 -10.609 1 80.62 78 ARG B C 1
ATOM 2453 O O . ARG B 1 78 ? -3.121 17.125 -10.492 1 80.62 78 ARG B O 1
ATOM 2460 N N . GLU B 1 79 ? -3.488 19.203 -9.578 1 81.69 79 GLU B N 1
ATOM 2461 C CA . GLU B 1 79 ? -2.928 18.812 -8.289 1 81.69 79 GLU B CA 1
ATOM 2462 C C . GLU B 1 79 ? -3.801 17.781 -7.598 1 81.69 79 GLU B C 1
ATOM 2464 O O . GLU B 1 79 ? -3.289 16.797 -7.043 1 81.69 79 GLU B O 1
ATOM 2469 N N . MET B 1 80 ? -5.129 17.969 -7.742 1 83.12 80 MET B N 1
ATOM 2470 C CA . MET B 1 80 ? -6.043 17.016 -7.113 1 83.12 80 MET B CA 1
ATOM 2471 C C . MET B 1 80 ? -5.992 15.664 -7.812 1 83.12 80 MET B C 1
ATOM 2473 O O . MET B 1 80 ? -5.973 14.625 -7.16 1 83.12 80 MET B O 1
ATOM 2477 N N . GLU B 1 81 ? -5.879 15.75 -9.102 1 80.56 81 GLU B N 1
ATOM 2478 C CA . GLU B 1 81 ? -5.785 14.516 -9.883 1 80.56 81 GLU B CA 1
ATOM 2479 C C . GLU B 1 81 ? -4.539 13.719 -9.508 1 80.56 81 GLU B C 1
ATOM 2481 O O . GLU B 1 81 ? -4.598 12.5 -9.344 1 80.56 81 GLU B O 1
ATOM 2486 N N . THR B 1 82 ? -3.492 14.453 -9.328 1 80.81 82 THR B N 1
ATOM 2487 C CA . THR B 1 82 ? -2.232 13.812 -8.961 1 80.81 82 THR B CA 1
ATOM 2488 C C . THR B 1 82 ? -2.336 13.172 -7.586 1 80.81 82 THR B C 1
ATOM 2490 O O . THR B 1 82 ? -1.853 12.055 -7.379 1 80.81 82 THR B O 1
ATOM 2493 N N . LEU B 1 83 ? -2.957 13.859 -6.711 1 83.5 83 LEU B N 1
ATOM 2494 C CA . LEU B 1 83 ? -3.119 13.352 -5.355 1 83.5 83 LEU B CA 1
ATOM 2495 C C . LEU B 1 83 ? -3.957 12.078 -5.348 1 83.5 83 LEU B C 1
ATOM 2497 O O . LEU B 1 83 ? -3.59 11.094 -4.711 1 83.5 83 LEU B O 1
ATOM 2501 N N . LEU B 1 84 ? -5.047 12.117 -6.078 1 82.25 84 LEU B N 1
ATOM 2502 C CA . LEU B 1 84 ? -5.965 10.984 -6.109 1 82.25 84 LEU B CA 1
ATOM 2503 C C . LEU B 1 84 ? -5.344 9.805 -6.852 1 82.25 84 LEU B C 1
ATOM 2505 O O . LEU B 1 84 ? -5.574 8.648 -6.488 1 82.25 84 LEU B O 1
ATOM 2509 N N . GLU B 1 85 ? -4.566 10.102 -7.832 1 78.5 85 GLU B N 1
ATOM 2510 C CA . GLU B 1 85 ? -3.865 9.039 -8.547 1 78.5 85 GLU B CA 1
ATOM 2511 C C . GLU B 1 85 ? -2.861 8.328 -7.645 1 78.5 85 GLU B C 1
ATOM 2513 O O . GLU B 1 85 ? -2.713 7.109 -7.707 1 78.5 85 GLU B O 1
ATOM 2518 N N . MET B 1 86 ? -2.184 9.148 -6.895 1 75.56 86 MET B N 1
ATOM 2519 C CA . MET B 1 86 ? -1.238 8.578 -5.941 1 75.56 86 MET B CA 1
ATOM 2520 C C . MET B 1 86 ? -1.949 7.656 -4.957 1 75.56 86 MET B C 1
ATOM 2522 O O . MET B 1 86 ? -1.439 6.586 -4.621 1 75.56 86 MET B O 1
ATOM 2526 N N . LEU B 1 87 ? -3.102 8.047 -4.586 1 77.88 87 LEU B N 1
ATOM 2527 C CA . LEU B 1 87 ? -3.887 7.23 -3.67 1 77.88 87 LEU B CA 1
ATOM 2528 C C . LEU B 1 87 ? -4.328 5.934 -4.344 1 77.88 87 LEU B C 1
ATOM 2530 O O . LEU B 1 87 ? -4.246 4.859 -3.744 1 77.88 87 LEU B O 1
ATOM 2534 N N . ASP B 1 88 ? -4.738 6.027 -5.52 1 73.94 88 ASP B N 1
ATOM 2535 C CA . ASP B 1 88 ? -5.199 4.859 -6.262 1 73.94 88 ASP B CA 1
ATOM 2536 C C . ASP B 1 88 ? -4.062 3.859 -6.477 1 73.94 88 ASP B C 1
ATOM 2538 O O . ASP B 1 88 ? -4.273 2.648 -6.395 1 73.94 88 ASP B O 1
ATOM 2542 N N . LYS B 1 89 ? -2.973 4.398 -6.719 1 69.69 89 LYS B N 1
ATOM 2543 C CA . LYS B 1 89 ? -1.808 3.535 -6.875 1 69.69 89 LYS B CA 1
ATOM 2544 C C . LYS B 1 89 ? -1.512 2.77 -5.586 1 69.69 89 LYS B C 1
ATOM 2546 O O . LYS B 1 89 ? -1.223 1.572 -5.625 1 69.69 89 LYS B O 1
ATOM 2551 N N . GLN B 1 90 ? -1.719 3.49 -4.543 1 67.81 90 GLN B N 1
ATOM 2552 C CA . GLN B 1 90 ? -1.496 2.85 -3.25 1 67.81 90 GLN B CA 1
ATOM 2553 C C . GLN B 1 90 ? -2.572 1.808 -2.959 1 67.81 90 GLN B C 1
ATOM 2555 O O . GLN B 1 90 ? -2.277 0.739 -2.42 1 67.81 90 GLN B O 1
ATOM 2560 N N . THR B 1 91 ? -3.791 2.09 -3.344 1 66.19 91 THR B N 1
ATOM 2561 C CA . THR B 1 91 ? -4.91 1.174 -3.154 1 66.19 91 THR B CA 1
ATOM 2562 C C . THR B 1 91 ? -4.758 -0.057 -4.043 1 66.19 91 THR B C 1
ATOM 2564 O O . THR B 1 91 ? -4.992 -1.183 -3.598 1 66.19 91 THR B O 1
ATOM 2567 N N . SER B 1 92 ? -4.512 0.188 -5.332 1 64 92 SER B N 1
ATOM 2568 C CA . SER B 1 92 ? -4.277 -0.924 -6.25 1 64 92 SER B CA 1
ATOM 2569 C C . SER B 1 92 ? -3.215 -1.873 -5.707 1 64 92 SER B C 1
ATOM 2571 O O . SER B 1 92 ? -3.338 -3.092 -5.844 1 64 92 SER B O 1
ATOM 2573 N N . ASP B 1 93 ? -2.375 -1.215 -5.086 1 66.06 93 ASP B N 1
ATOM 2574 C CA . ASP B 1 93 ? -1.297 -2.004 -4.496 1 66.06 93 ASP B CA 1
ATOM 2575 C C . ASP B 1 93 ? -1.826 -2.922 -3.398 1 66.06 93 ASP B C 1
ATOM 2577 O O . ASP B 1 93 ? -1.427 -4.086 -3.311 1 66.06 93 ASP B O 1
ATOM 2581 N N . ILE B 1 94 ? -2.916 -2.438 -2.787 1 71.75 94 ILE B N 1
ATOM 2582 C CA . ILE B 1 94 ? -3.48 -3.254 -1.718 1 71.75 94 ILE B CA 1
ATOM 2583 C C . ILE B 1 94 ? -4.199 -4.461 -2.314 1 71.75 94 ILE B C 1
ATOM 2585 O O . ILE B 1 94 ? -4.031 -5.59 -1.84 1 71.75 94 ILE B O 1
ATOM 2589 N N . THR B 1 95 ? -5.035 -4.164 -3.352 1 77.12 95 THR B N 1
ATOM 2590 C CA . THR B 1 95 ? -5.734 -5.258 -4.012 1 77.12 95 THR B CA 1
ATOM 2591 C C . THR B 1 95 ? -4.75 -6.305 -4.52 1 77.12 95 THR B C 1
ATOM 2593 O O . THR B 1 95 ? -4.969 -7.504 -4.355 1 77.12 95 THR B O 1
ATOM 2596 N N . SER B 1 96 ? -3.74 -5.801 -5.129 1 81.38 96 SER B N 1
ATOM 2597 C CA . SER B 1 96 ? -2.707 -6.691 -5.648 1 81.38 96 SER B CA 1
ATOM 2598 C C . SER B 1 96 ? -2.051 -7.488 -4.523 1 81.38 96 SER B C 1
ATOM 2600 O O . SER B 1 96 ? -1.779 -8.68 -4.68 1 81.38 96 SER B O 1
ATOM 2602 N N . HIS B 1 97 ? -1.923 -6.824 -3.41 1 82.56 97 HIS B N 1
ATOM 2603 C CA . HIS B 1 97 ? -1.311 -7.5 -2.271 1 82.56 97 HIS B CA 1
ATOM 2604 C C . HIS B 1 97 ? -2.254 -8.539 -1.675 1 82.56 97 HIS B C 1
ATOM 2606 O O . HIS B 1 97 ? -1.815 -9.617 -1.255 1 82.56 97 HIS B O 1
ATOM 2612 N N . ARG B 1 98 ? -3.492 -8.172 -1.595 1 85.19 98 ARG B N 1
ATOM 2613 C CA . ARG B 1 98 ? -4.484 -9.125 -1.102 1 85.19 98 ARG B CA 1
ATOM 2614 C C . ARG B 1 98 ? -4.508 -10.383 -1.954 1 85.19 98 ARG B C 1
ATOM 2616 O O . ARG B 1 98 ? -4.531 -11.5 -1.425 1 85.19 98 ARG B O 1
ATOM 2623 N N . ARG B 1 99 ? -4.445 -10.188 -3.258 1 89.25 99 ARG B N 1
ATOM 2624 C CA . ARG B 1 99 ? -4.434 -11.328 -4.168 1 89.25 99 ARG B CA 1
ATOM 2625 C C . ARG B 1 99 ? -3.17 -12.164 -3.99 1 89.25 99 ARG B C 1
ATOM 2627 O O . ARG B 1 99 ? -3.223 -13.398 -4.023 1 89.25 99 ARG B O 1
ATOM 2634 N N . GLN B 1 100 ? -2.119 -11.484 -3.812 1 90.56 100 GLN B N 1
ATOM 2635 C CA . GLN B 1 100 ? -0.844 -12.164 -3.605 1 90.56 100 GLN B CA 1
ATOM 2636 C C . GLN B 1 100 ? -0.867 -13 -2.328 1 90.56 100 GLN B C 1
ATOM 2638 O O . GLN B 1 100 ? -0.476 -14.172 -2.338 1 90.56 100 GLN B O 1
ATOM 2643 N N . VAL B 1 101 ? -1.343 -12.445 -1.288 1 90.25 101 VAL B N 1
ATOM 2644 C CA . VAL B 1 101 ? -1.389 -13.141 -0.004 1 90.25 101 VAL B CA 1
ATOM 2645 C C . VAL B 1 101 ? -2.381 -14.297 -0.076 1 90.25 101 VAL B C 1
ATOM 2647 O O . VAL B 1 101 ? -2.139 -15.367 0.491 1 90.25 101 VAL B O 1
ATOM 2650 N N . ALA B 1 102 ? -3.469 -14.078 -0.753 1 92 102 ALA B N 1
ATOM 2651 C CA . ALA B 1 102 ? -4.465 -15.133 -0.914 1 92 102 ALA B CA 1
ATOM 2652 C C . ALA B 1 102 ? -3.852 -16.375 -1.559 1 92 102 ALA B C 1
ATOM 2654 O O . ALA B 1 102 ? -4.07 -17.5 -1.095 1 92 102 ALA B O 1
ATOM 2655 N N . VAL B 1 103 ? -3.027 -16.156 -2.568 1 93.81 103 VAL B N 1
ATOM 2656 C CA . VAL B 1 103 ? -2.469 -17.281 -3.299 1 93.81 103 VAL B CA 1
ATOM 2657 C C . VAL B 1 103 ? -1.281 -17.859 -2.531 1 93.81 103 VAL B C 1
ATOM 2659 O O . VAL B 1 103 ? -1.094 -19.078 -2.49 1 93.81 103 VAL B O 1
ATOM 2662 N N . GLU B 1 104 ? -0.497 -17.047 -1.884 1 91.81 104 GLU B N 1
ATOM 2663 C CA . GLU B 1 104 ? 0.663 -17.516 -1.132 1 91.81 104 GLU B CA 1
ATOM 2664 C C . GLU B 1 104 ? 0.237 -18.25 0.138 1 91.81 104 GLU B C 1
ATOM 2666 O O . GLU B 1 104 ? 0.973 -19.109 0.647 1 91.81 104 GLU B O 1
ATOM 2671 N N . GLY B 1 105 ? -0.894 -17.906 0.622 1 92 105 GLY B N 1
ATOM 2672 C CA . GLY B 1 105 ? -1.391 -18.531 1.837 1 92 105 GLY B CA 1
ATOM 2673 C C . GLY B 1 105 ? -2.012 -19.906 1.595 1 92 105 GLY B C 1
ATOM 2674 O O . GLY B 1 105 ? -2.178 -20.688 2.527 1 92 105 GLY B O 1
ATOM 2675 N N . LEU B 1 106 ? -2.309 -20.219 0.363 1 91.94 106 LEU B N 1
ATOM 2676 C CA . LEU B 1 106 ? -3.01 -21.453 0.025 1 91.94 106 LEU B CA 1
ATOM 2677 C C . LEU B 1 106 ? -2.203 -22.672 0.458 1 91.94 106 LEU B C 1
ATOM 2679 O O . LEU B 1 106 ? -2.709 -23.531 1.188 1 91.94 106 LEU B O 1
ATOM 2683 N N . PRO B 1 107 ? -0.928 -22.812 0.031 1 92.75 107 PRO B N 1
ATOM 2684 C CA . PRO B 1 107 ? -0.161 -23.984 0.469 1 92.75 107 PRO B CA 1
ATOM 2685 C C . PRO B 1 107 ? -0.007 -24.047 1.986 1 92.75 107 PRO B C 1
ATOM 2687 O O . PRO B 1 107 ? 0.037 -25.141 2.557 1 92.75 107 PRO B O 1
ATOM 2690 N N . ILE B 1 108 ? 0.077 -22.953 2.693 1 89.44 108 ILE B N 1
ATOM 2691 C CA . ILE B 1 108 ? 0.183 -22.922 4.148 1 89.44 108 ILE B CA 1
ATOM 2692 C C . ILE B 1 108 ? -1.093 -23.484 4.773 1 89.44 108 ILE B C 1
ATOM 2694 O O . ILE B 1 108 ? -1.034 -24.328 5.656 1 89.44 108 ILE B O 1
ATOM 2698 N N . PHE B 1 109 ? -2.182 -23.047 4.219 1 89.56 109 PHE B N 1
ATOM 2699 C CA . PHE B 1 109 ? -3.475 -23.453 4.754 1 89.56 109 PHE B CA 1
ATOM 2700 C C . PHE B 1 109 ? -3.691 -24.953 4.562 1 89.56 109 PHE B C 1
ATOM 2702 O O . PHE B 1 109 ? -4.285 -25.609 5.414 1 89.56 109 PHE B O 1
ATOM 2709 N N . LEU B 1 110 ? -3.197 -25.438 3.459 1 91.38 110 LEU B N 1
ATOM 2710 C CA . LEU B 1 110 ? -3.385 -26.844 3.113 1 91.38 110 LEU B CA 1
ATOM 2711 C C . LEU B 1 110 ? -2.268 -27.703 3.699 1 91.38 110 LEU B C 1
ATOM 2713 O O . LEU B 1 110 ? -2.143 -28.875 3.361 1 91.38 110 LEU B O 1
ATOM 2717 N N . ARG B 1 111 ? -1.418 -27.078 4.477 1 88.19 111 ARG B N 1
ATOM 2718 C CA . ARG B 1 111 ? -0.34 -27.75 5.199 1 88.19 111 ARG B CA 1
ATOM 2719 C C . ARG B 1 111 ? 0.675 -28.344 4.234 1 88.19 111 ARG B C 1
ATOM 2721 O O . ARG B 1 111 ? 1.064 -29.516 4.383 1 88.19 111 ARG B O 1
ATOM 2728 N N . GLU B 1 112 ? 0.896 -27.594 3.254 1 90.38 112 GLU B N 1
ATOM 2729 C CA . GLU B 1 112 ? 1.918 -27.953 2.273 1 90.38 112 GLU B CA 1
ATOM 2730 C C . GLU B 1 112 ? 3.158 -27.078 2.432 1 90.38 112 GLU B C 1
ATOM 2732 O O . GLU B 1 112 ? 3.145 -26.094 3.18 1 90.38 112 GLU B O 1
ATOM 2737 N N . ASN B 1 113 ? 4.207 -27.5 1.859 1 83.31 113 ASN B N 1
ATOM 2738 C CA . ASN B 1 113 ? 5.453 -26.75 1.927 1 83.31 113 ASN B CA 1
ATOM 2739 C C . ASN B 1 113 ? 5.461 -25.594 0.936 1 83.31 113 ASN B C 1
ATOM 2741 O O . ASN B 1 113 ? 5.66 -25.797 -0.263 1 83.31 113 ASN B O 1
ATOM 2745 N N . THR B 1 114 ? 5.32 -24.406 1.494 1 85.25 114 THR B N 1
ATOM 2746 C CA . THR B 1 114 ? 5.215 -23.203 0.681 1 85.25 114 THR B CA 1
ATOM 2747 C C . THR B 1 114 ? 6.512 -22.938 -0.075 1 85.25 114 THR B C 1
ATOM 2749 O O . THR B 1 114 ? 6.492 -22.406 -1.188 1 85.25 114 THR B O 1
ATOM 2752 N N . GLU B 1 115 ? 7.617 -23.328 0.474 1 83.81 115 GLU B N 1
ATOM 2753 C CA . GLU B 1 115 ? 8.922 -23.031 -0.113 1 83.81 115 GLU B CA 1
ATOM 2754 C C . GLU B 1 115 ? 9.133 -23.797 -1.411 1 83.81 115 GLU B C 1
ATOM 2756 O O . GLU B 1 115 ? 9.938 -23.406 -2.254 1 83.81 115 GLU B O 1
ATOM 2761 N N . LYS B 1 116 ? 8.422 -24.875 -1.526 1 85.75 116 LYS B N 1
ATOM 2762 C CA . LYS B 1 116 ? 8.547 -25.703 -2.732 1 85.75 116 LYS B CA 1
ATOM 2763 C C . LYS B 1 116 ? 7.809 -25.062 -3.906 1 85.75 116 LYS B C 1
ATOM 2765 O O . LYS B 1 116 ? 8.164 -25.281 -5.066 1 85.75 116 LYS B O 1
ATOM 2770 N N . LEU B 1 117 ? 6.824 -24.312 -3.543 1 91.62 117 LEU B N 1
ATOM 2771 C CA . LEU B 1 117 ? 6.043 -23.656 -4.59 1 91.62 117 LEU B CA 1
ATOM 2772 C C . LEU B 1 117 ? 6.547 -22.234 -4.84 1 91.62 117 LEU B C 1
ATOM 2774 O O . LEU B 1 117 ? 6.621 -21.797 -5.988 1 91.62 117 LEU B O 1
ATOM 2778 N N . PHE B 1 118 ? 6.773 -21.578 -3.719 1 91.88 118 PHE B N 1
ATOM 2779 C CA . PHE B 1 118 ? 7.242 -20.203 -3.811 1 91.88 118 PHE B CA 1
ATOM 2780 C C . PHE B 1 118 ? 8.656 -20.078 -3.254 1 91.88 118 PHE B C 1
ATOM 2782 O O . PHE B 1 118 ? 8.883 -20.312 -2.064 1 91.88 118 PHE B O 1
ATOM 2789 N N . SER B 1 119 ? 9.578 -19.734 -4.098 1 90.25 119 SER B N 1
ATOM 2790 C CA . SER B 1 119 ? 10.961 -19.547 -3.674 1 90.25 119 SER B CA 1
ATOM 2791 C C . SER B 1 119 ? 11.453 -18.141 -3.996 1 90.25 119 SER B C 1
ATOM 2793 O O . SER B 1 119 ? 10.906 -17.469 -4.879 1 90.25 119 SER B O 1
ATOM 2795 N N . ARG B 1 120 ? 12.383 -17.688 -3.213 1 87.94 120 ARG B N 1
ATOM 2796 C CA . ARG B 1 120 ? 12.977 -16.375 -3.412 1 87.94 120 ARG B CA 1
ATOM 2797 C C . ARG B 1 120 ? 14.5 -16.469 -3.502 1 87.94 120 ARG B C 1
ATOM 2799 O O . ARG B 1 120 ? 15.109 -17.344 -2.877 1 87.94 120 ARG B O 1
ATOM 2806 N N . CYS B 1 121 ? 15.031 -15.664 -4.367 1 86.88 121 CYS B N 1
ATOM 2807 C CA . CYS B 1 121 ? 16.484 -15.602 -4.449 1 86.88 121 CYS B CA 1
ATOM 2808 C C . CYS B 1 121 ? 16.953 -14.188 -4.777 1 86.88 121 CYS B C 1
ATOM 2810 O O . CYS B 1 121 ? 16.156 -13.359 -5.238 1 86.88 121 CYS B O 1
ATOM 2812 N N . LEU B 1 122 ? 18.109 -13.852 -4.453 1 87.25 122 LEU B N 1
ATOM 2813 C CA . LEU B 1 122 ? 18.703 -12.555 -4.785 1 87.25 122 LEU B CA 1
ATOM 2814 C C . LEU B 1 122 ? 19.141 -12.516 -6.246 1 87.25 122 LEU B C 1
ATOM 2816 O O . LEU B 1 122 ? 19.484 -13.547 -6.82 1 87.25 122 LEU B O 1
ATOM 2820 N N . ALA B 1 123 ? 19.109 -11.336 -6.723 1 85.38 123 ALA B N 1
ATOM 2821 C CA . ALA B 1 123 ? 19.469 -11.148 -8.125 1 85.38 123 ALA B CA 1
ATOM 2822 C C . ALA B 1 123 ? 20.859 -11.711 -8.422 1 85.38 123 ALA B C 1
ATOM 2824 O O . ALA B 1 123 ? 21.094 -12.289 -9.484 1 85.38 123 ALA B O 1
ATOM 2825 N N . THR B 1 124 ? 21.703 -11.586 -7.488 1 79.62 124 THR B N 1
ATOM 2826 C CA . THR B 1 124 ? 23.078 -12.062 -7.668 1 79.62 124 THR B CA 1
ATOM 2827 C C . THR B 1 124 ? 23.109 -13.594 -7.723 1 79.62 124 THR B C 1
ATOM 2829 O O . THR B 1 124 ? 24 -14.172 -8.344 1 79.62 124 THR B O 1
ATOM 2832 N N . ASP B 1 125 ? 22.109 -14.117 -7.145 1 74.75 125 ASP B N 1
ATOM 2833 C CA . ASP B 1 125 ? 22.062 -15.578 -7.082 1 74.75 125 ASP B CA 1
ATOM 2834 C C . ASP B 1 125 ? 21.156 -16.141 -8.172 1 74.75 125 ASP B C 1
ATOM 2836 O O . ASP B 1 125 ? 21 -17.359 -8.281 1 74.75 125 ASP B O 1
ATOM 2840 N N . ALA B 1 126 ? 20.531 -15.297 -8.914 1 65.81 126 ALA B N 1
ATOM 2841 C CA . ALA B 1 126 ? 19.484 -15.719 -9.844 1 65.81 126 ALA B CA 1
ATOM 2842 C C . ALA B 1 126 ? 20.078 -16.453 -11.039 1 65.81 126 ALA B C 1
ATOM 2844 O O . ALA B 1 126 ? 19.844 -16.062 -12.188 1 65.81 126 ALA B O 1
ATOM 2845 N N . ASP B 1 127 ? 21.172 -17.062 -10.914 1 65.94 127 ASP B N 1
ATOM 2846 C CA . ASP B 1 127 ? 21.766 -17.812 -12.016 1 65.94 127 ASP B CA 1
ATOM 2847 C C . ASP B 1 127 ? 21.203 -19.234 -12.07 1 65.94 127 ASP B C 1
ATOM 2849 O O . ASP B 1 127 ? 20.422 -19.625 -11.211 1 65.94 127 ASP B O 1
ATOM 2853 N N . ASP B 1 128 ? 21.609 -19.984 -13.039 1 64.5 128 ASP B N 1
ATOM 2854 C CA . ASP B 1 128 ? 21.219 -21.375 -13.273 1 64.5 128 ASP B CA 1
ATOM 2855 C C . ASP B 1 128 ? 21.438 -22.234 -12.031 1 64.5 128 ASP B C 1
ATOM 2857 O O . ASP B 1 128 ? 20.766 -23.234 -11.836 1 64.5 128 ASP B O 1
ATOM 2861 N N . LYS B 1 129 ? 22.312 -21.688 -11.203 1 63.41 129 LYS B N 1
ATOM 2862 C CA . LYS B 1 129 ? 22.641 -22.5 -10.031 1 63.41 129 LYS B CA 1
ATOM 2863 C C . LYS B 1 129 ? 21.531 -22.438 -8.992 1 63.41 129 LYS B C 1
ATOM 2865 O O . LYS B 1 129 ? 21.312 -23.406 -8.25 1 63.41 129 LYS B O 1
ATOM 2870 N N . GLN B 1 130 ? 20.672 -21.359 -9.188 1 68.56 130 GLN B N 1
ATOM 2871 C CA . GLN B 1 130 ? 19.688 -21.203 -8.125 1 68.56 130 GLN B CA 1
ATOM 2872 C C . GLN B 1 130 ? 18.453 -22.047 -8.414 1 68.56 130 GLN B C 1
ATOM 2874 O O . GLN B 1 130 ? 17.688 -22.359 -7.496 1 68.56 130 GLN B O 1
ATOM 2879 N N . VAL B 1 131 ? 18.359 -22.375 -9.531 1 78.62 131 VAL B N 1
ATOM 2880 C CA . VAL B 1 131 ? 17.156 -23.125 -9.883 1 78.62 131 VAL B CA 1
ATOM 2881 C C . VAL B 1 131 ? 17.391 -24.609 -9.703 1 78.62 131 VAL B C 1
ATOM 2883 O O . VAL B 1 131 ? 16.453 -25.422 -9.797 1 78.62 131 VAL B O 1
ATOM 2886 N N . LYS B 1 132 ? 18.672 -24.891 -9.328 1 80.38 132 LYS B N 1
ATOM 2887 C CA . LYS B 1 132 ? 18.969 -26.312 -9.102 1 80.38 132 LYS B CA 1
ATOM 2888 C C . LYS B 1 132 ? 18.172 -26.859 -7.926 1 80.38 132 LYS B C 1
ATOM 2890 O O . LYS B 1 132 ? 18.156 -26.266 -6.848 1 80.38 132 LYS B O 1
ATOM 2895 N N . GLY B 1 133 ? 17.484 -27.891 -8.164 1 79.25 133 GLY B N 1
ATOM 2896 C CA . GLY B 1 133 ? 16.719 -28.531 -7.105 1 79.25 133 GLY B CA 1
ATOM 2897 C C . GLY B 1 133 ? 15.258 -28.109 -7.09 1 79.25 133 GLY B C 1
ATOM 2898 O O . GLY B 1 133 ? 14.43 -28.766 -6.445 1 79.25 133 GLY B O 1
ATOM 2899 N N . ILE B 1 134 ? 15.023 -27.078 -7.848 1 80.31 134 ILE B N 1
ATOM 2900 C CA . ILE B 1 134 ? 13.633 -26.641 -7.918 1 80.31 134 ILE B CA 1
ATOM 2901 C C . ILE B 1 134 ? 12.898 -27.438 -9 1 80.31 134 ILE B C 1
ATOM 2903 O O . ILE B 1 134 ? 13.18 -27.266 -10.195 1 80.31 134 ILE B O 1
ATOM 2907 N N . LYS B 1 135 ? 12.055 -28.312 -8.617 1 82.69 135 LYS B N 1
ATOM 2908 C CA . LYS B 1 135 ? 11.312 -29.125 -9.586 1 82.69 135 LYS B CA 1
ATOM 2909 C C . LYS B 1 135 ? 10.242 -28.281 -10.289 1 82.69 135 LYS B C 1
ATOM 2911 O O . LYS B 1 135 ? 10.078 -28.391 -11.508 1 82.69 135 LYS B O 1
ATOM 2916 N N . MET B 1 136 ? 9.523 -27.547 -9.492 1 89.25 136 MET B N 1
ATOM 2917 C CA . MET B 1 136 ? 8.484 -26.688 -10.055 1 89.25 136 MET B CA 1
ATOM 2918 C C . MET B 1 136 ? 8.109 -25.578 -9.086 1 89.25 136 MET B C 1
ATOM 2920 O O . MET B 1 136 ? 8.023 -25.797 -7.875 1 89.25 136 MET B O 1
ATOM 2924 N N . GLY B 1 137 ? 7.922 -24.375 -9.664 1 91.19 137 GLY B N 1
ATOM 2925 C CA . GLY B 1 137 ? 7.426 -23.328 -8.781 1 91.19 137 GLY B CA 1
ATOM 2926 C C . GLY B 1 137 ? 7.684 -21.922 -9.305 1 91.19 137 GLY B C 1
ATOM 2927 O O . GLY B 1 137 ? 8.078 -21.75 -10.461 1 91.19 137 GLY B O 1
ATOM 2928 N N . VAL B 1 138 ? 7.289 -20.984 -8.5 1 93.38 138 VAL B N 1
ATOM 2929 C CA . VAL B 1 138 ? 7.449 -19.562 -8.789 1 93.38 138 VAL B CA 1
ATOM 2930 C C . VAL B 1 138 ? 8.703 -19.031 -8.094 1 93.38 138 VAL B C 1
ATOM 2932 O O . VAL B 1 138 ? 8.859 -19.203 -6.883 1 93.38 138 VAL B O 1
ATOM 2935 N N . LEU B 1 139 ? 9.531 -18.484 -8.859 1 92.5 139 LEU B N 1
ATOM 2936 C CA . LEU B 1 139 ? 10.766 -17.906 -8.336 1 92.5 139 LEU B CA 1
ATOM 2937 C C . LEU B 1 139 ? 10.695 -16.391 -8.328 1 92.5 139 LEU B C 1
ATOM 2939 O O . LEU B 1 139 ? 10.516 -15.766 -9.383 1 92.5 139 LEU B O 1
ATOM 2943 N N . THR B 1 140 ? 10.789 -15.836 -7.156 1 92.06 140 THR B N 1
ATOM 2944 C CA . THR B 1 140 ? 10.844 -14.383 -7.02 1 92.06 140 THR B CA 1
ATOM 2945 C C . THR B 1 140 ? 12.289 -13.914 -6.848 1 92.06 140 THR B C 1
ATOM 2947 O O . THR B 1 140 ? 12.984 -14.367 -5.941 1 92.06 140 THR B O 1
ATOM 2950 N N . VAL B 1 141 ? 12.648 -13.055 -7.668 1 90.81 141 VAL B N 1
ATOM 2951 C CA . VAL B 1 141 ? 14.008 -12.523 -7.641 1 90.81 141 VAL B CA 1
ATOM 2952 C C . VAL B 1 141 ? 14.008 -11.148 -6.98 1 90.81 141 VAL B C 1
ATOM 2954 O O . VAL B 1 141 ? 13.281 -10.25 -7.406 1 90.81 141 VAL B O 1
ATOM 2957 N N . LEU B 1 142 ? 14.812 -11.008 -5.965 1 88.38 142 LEU B N 1
ATOM 2958 C CA . LEU B 1 142 ? 14.859 -9.773 -5.188 1 88.38 142 LEU B CA 1
ATOM 2959 C C . LEU B 1 142 ? 16.125 -8.977 -5.508 1 88.38 142 LEU B C 1
ATOM 2961 O O . LEU B 1 142 ? 17.156 -9.555 -5.82 1 88.38 142 LEU B O 1
ATOM 2965 N N . ASP B 1 143 ? 15.883 -7.68 -5.434 1 86.12 143 ASP B N 1
ATOM 2966 C CA . ASP B 1 143 ? 17.031 -6.801 -5.594 1 86.12 143 ASP B CA 1
ATOM 2967 C C . ASP B 1 143 ? 18.031 -6.98 -4.445 1 86.12 143 ASP B C 1
ATOM 2969 O O . ASP B 1 143 ? 17.625 -7.117 -3.287 1 86.12 143 ASP B O 1
ATOM 2973 N N . ASP B 1 144 ? 19.312 -6.973 -4.734 1 82.44 144 ASP B N 1
ATOM 2974 C CA . ASP B 1 144 ? 20.359 -7.246 -3.75 1 82.44 144 ASP B CA 1
ATOM 2975 C C . ASP B 1 144 ? 20.391 -6.168 -2.674 1 82.44 144 ASP B C 1
ATOM 2977 O O . ASP B 1 144 ? 20.719 -6.445 -1.517 1 82.44 144 ASP B O 1
ATOM 2981 N N . ASP B 1 145 ? 19.984 -4.906 -2.953 1 78.5 145 ASP B N 1
ATOM 2982 C CA . ASP B 1 145 ? 20.203 -3.771 -2.062 1 78.5 145 ASP B CA 1
ATOM 2983 C C . ASP B 1 145 ? 18.984 -3.514 -1.189 1 78.5 145 ASP B C 1
ATOM 2985 O O . ASP B 1 145 ? 19.109 -3.176 -0.011 1 78.5 145 ASP B O 1
ATOM 2989 N N . ASP B 1 146 ? 17.75 -3.543 -1.769 1 70.75 146 ASP B N 1
ATOM 2990 C CA . ASP B 1 146 ? 16.609 -3.094 -0.978 1 70.75 146 ASP B CA 1
ATOM 2991 C C . ASP B 1 146 ? 15.531 -4.176 -0.901 1 70.75 146 ASP B C 1
ATOM 2993 O O . ASP B 1 146 ? 14.406 -3.91 -0.477 1 70.75 146 ASP B O 1
ATOM 2997 N N . ASP B 1 147 ? 15.711 -5.363 -1.351 1 75.94 147 ASP B N 1
ATOM 2998 C CA . ASP B 1 147 ? 14.82 -6.512 -1.237 1 75.94 147 ASP B CA 1
ATOM 2999 C C . ASP B 1 147 ? 13.539 -6.289 -2.029 1 75.94 147 ASP B C 1
ATOM 3001 O O . ASP B 1 147 ? 12.508 -6.914 -1.746 1 75.94 147 ASP B O 1
ATOM 3005 N N . THR B 1 148 ? 13.641 -5.355 -2.967 1 79.56 148 THR B N 1
ATOM 3006 C CA . THR B 1 148 ? 12.5 -5.156 -3.855 1 79.56 148 THR B CA 1
ATOM 3007 C C . THR B 1 148 ? 12.438 -6.258 -4.91 1 79.56 148 THR B C 1
ATOM 3009 O O . THR B 1 148 ? 13.477 -6.793 -5.312 1 79.56 148 THR B O 1
ATOM 3012 N N . VAL B 1 149 ? 11.219 -6.625 -5.238 1 82.69 149 VAL B N 1
ATOM 3013 C CA . VAL B 1 149 ? 11.031 -7.652 -6.254 1 82.69 149 VAL B CA 1
ATOM 3014 C C . VAL B 1 149 ? 11.406 -7.098 -7.629 1 82.69 149 VAL B C 1
ATOM 3016 O O . VAL B 1 149 ? 10.867 -6.074 -8.055 1 82.69 149 VAL B O 1
ATOM 3019 N N . ILE B 1 150 ? 12.289 -7.723 -8.328 1 87.69 150 ILE B N 1
ATOM 3020 C CA . ILE B 1 150 ? 12.711 -7.215 -9.625 1 87.69 150 ILE B CA 1
ATOM 3021 C C . ILE B 1 150 ? 12.203 -8.148 -10.727 1 87.69 150 ILE B C 1
ATOM 3023 O O . ILE B 1 150 ? 12.156 -7.766 -11.898 1 87.69 150 ILE B O 1
ATOM 3027 N N . ASN B 1 151 ? 11.977 -9.461 -10.375 1 90.19 151 ASN B N 1
ATOM 3028 C CA . ASN B 1 151 ? 11.492 -10.422 -11.367 1 90.19 151 ASN B CA 1
ATOM 3029 C C . ASN B 1 151 ? 10.711 -11.555 -10.711 1 90.19 151 ASN B C 1
ATOM 3031 O O . ASN B 1 151 ? 11 -11.945 -9.578 1 90.19 151 ASN B O 1
ATOM 3035 N N . ILE B 1 152 ? 9.75 -11.977 -11.406 1 92.94 152 ILE B N 1
ATOM 3036 C CA . ILE B 1 152 ? 9.047 -13.203 -11.062 1 92.94 152 ILE B CA 1
ATOM 3037 C C . ILE B 1 152 ? 9.102 -14.172 -12.242 1 92.94 152 ILE B C 1
ATOM 3039 O O . ILE B 1 152 ? 8.75 -13.812 -13.367 1 92.94 152 ILE B O 1
ATOM 3043 N N . ALA B 1 153 ? 9.648 -15.344 -11.992 1 92.12 153 ALA B N 1
ATOM 3044 C CA . ALA B 1 153 ? 9.852 -16.328 -13.047 1 92.12 153 ALA B CA 1
ATOM 3045 C C . ALA B 1 153 ? 9.25 -17.672 -12.664 1 92.12 153 ALA B C 1
ATOM 3047 O O . ALA B 1 153 ? 9 -17.938 -11.492 1 92.12 153 ALA B O 1
ATOM 3048 N N . LEU B 1 154 ? 9.008 -18.484 -13.695 1 92.38 154 LEU B N 1
ATOM 3049 C CA . LEU B 1 154 ? 8.531 -19.844 -13.492 1 92.38 154 LEU B CA 1
ATOM 3050 C C . LEU B 1 154 ? 9.656 -20.859 -13.742 1 92.38 154 LEU B C 1
ATOM 3052 O O . LEU B 1 154 ? 10.383 -20.75 -14.734 1 92.38 154 LEU B O 1
ATOM 3056 N N . VAL B 1 155 ? 9.766 -21.75 -12.781 1 91.38 155 VAL B N 1
ATOM 3057 C CA . VAL B 1 155 ? 10.773 -22.797 -12.906 1 91.38 155 VAL B CA 1
ATOM 3058 C C . VAL B 1 155 ? 10.086 -24.156 -13.031 1 91.38 155 VAL B C 1
ATOM 3060 O O . VAL B 1 155 ? 9.195 -24.484 -12.25 1 91.38 155 VAL B O 1
ATOM 3063 N N . LEU B 1 156 ? 10.398 -24.906 -14.055 1 90.38 156 LEU B N 1
ATOM 3064 C CA . LEU B 1 156 ? 9.969 -26.281 -14.258 1 90.38 156 LEU B CA 1
ATOM 3065 C C . LEU B 1 156 ? 11.156 -27.188 -14.562 1 90.38 156 LEU B C 1
ATOM 3067 O O . LEU B 1 156 ? 11.922 -26.922 -15.492 1 90.38 156 LEU B O 1
ATOM 3071 N N . GLU B 1 157 ? 11.328 -28.234 -13.805 1 88.81 157 GLU B N 1
ATOM 3072 C CA . GLU B 1 157 ? 12.422 -29.188 -14 1 88.81 157 GLU B CA 1
ATOM 3073 C C . GLU B 1 157 ? 13.766 -28.469 -14.047 1 88.81 157 GLU B C 1
ATOM 3075 O O . GLU B 1 157 ? 14.539 -28.656 -14.992 1 88.81 157 GLU B O 1
ATOM 3080 N N . GLU B 1 158 ? 13.898 -27.578 -13.133 1 87.12 158 GLU B N 1
ATOM 3081 C CA . GLU B 1 158 ? 15.156 -26.859 -12.906 1 87.12 158 GLU B CA 1
ATOM 3082 C C . GLU B 1 158 ? 15.484 -25.938 -14.07 1 87.12 158 GLU B C 1
ATOM 3084 O O . GLU B 1 158 ? 16.656 -25.719 -14.383 1 87.12 158 GLU B O 1
ATOM 3089 N N . THR B 1 159 ? 14.508 -25.547 -14.797 1 86.69 159 THR B N 1
ATOM 3090 C CA . THR B 1 159 ? 14.672 -24.625 -15.922 1 86.69 159 THR B CA 1
ATOM 3091 C C . THR B 1 159 ? 13.703 -23.453 -15.805 1 86.69 159 THR B C 1
ATOM 3093 O O . THR B 1 159 ? 12.516 -23.641 -15.539 1 86.69 159 THR B O 1
ATOM 3096 N N . ILE B 1 160 ? 14.211 -22.25 -15.984 1 88 160 ILE B N 1
ATOM 3097 C CA . ILE B 1 160 ? 13.336 -21.078 -16.047 1 88 160 ILE B CA 1
ATOM 3098 C C . ILE B 1 160 ? 12.586 -21.078 -17.391 1 88 160 ILE B C 1
ATOM 3100 O O . ILE B 1 160 ? 13.203 -20.953 -18.453 1 88 160 ILE B O 1
ATOM 3104 N N . VAL B 1 161 ? 11.32 -21.141 -17.344 1 87.94 161 VAL B N 1
ATOM 3105 C CA . VAL B 1 161 ? 10.57 -21.297 -18.578 1 87.94 161 VAL B CA 1
ATOM 3106 C C . VAL B 1 161 ? 9.875 -19.984 -18.953 1 87.94 161 VAL B C 1
ATOM 3108 O O . VAL B 1 161 ? 9.516 -19.766 -20.109 1 87.94 161 VAL B O 1
ATOM 3111 N N . LEU B 1 162 ? 9.578 -19.234 -17.984 1 87.88 162 LEU B N 1
ATOM 3112 C CA . LEU B 1 162 ? 8.953 -17.938 -18.188 1 87.88 162 LEU B CA 1
ATOM 3113 C C . LEU B 1 162 ? 9.539 -16.906 -17.234 1 87.88 162 LEU B C 1
ATOM 3115 O O . LEU B 1 162 ? 9.766 -17.203 -16.047 1 87.88 162 LEU B O 1
ATOM 3119 N N . LYS B 1 163 ? 9.805 -15.734 -17.734 1 88.81 163 LYS B N 1
ATOM 3120 C CA . LYS B 1 163 ? 10.352 -14.648 -16.922 1 88.81 163 LYS B CA 1
ATOM 3121 C C . LYS B 1 163 ? 9.492 -13.391 -17.047 1 88.81 163 LYS B C 1
ATOM 3123 O O . LYS B 1 163 ? 8.547 -13.352 -17.828 1 88.81 163 LYS B O 1
ATOM 3128 N N . ASP B 1 164 ? 9.695 -12.484 -16.172 1 89.75 164 ASP B N 1
ATOM 3129 C CA . ASP B 1 164 ? 9.102 -11.148 -16.203 1 89.75 164 ASP B CA 1
ATOM 3130 C C . ASP B 1 164 ? 7.586 -11.219 -16.031 1 89.75 164 ASP B C 1
ATOM 3132 O O . ASP B 1 164 ? 6.848 -10.547 -16.75 1 89.75 164 ASP B O 1
ATOM 3136 N N . ILE B 1 165 ? 7.176 -12.141 -15.211 1 88.88 165 ILE B N 1
ATOM 3137 C CA . ILE B 1 165 ? 5.758 -12.234 -14.883 1 88.88 165 ILE B CA 1
ATOM 3138 C C . ILE B 1 165 ? 5.363 -11.086 -13.953 1 88.88 165 ILE B C 1
ATOM 3140 O O . ILE B 1 165 ? 6.113 -10.734 -13.039 1 88.88 165 ILE B O 1
ATOM 3144 N N . PRO B 1 166 ? 4.219 -10.539 -14.164 1 86.44 166 PRO B N 1
ATOM 3145 C CA . PRO B 1 166 ? 3.865 -9.305 -13.461 1 86.44 166 PRO B CA 1
ATOM 3146 C C . PRO B 1 166 ? 3.66 -9.508 -11.969 1 86.44 166 PRO B C 1
ATOM 3148 O O . PRO B 1 166 ? 4.012 -8.641 -11.164 1 86.44 166 PRO B O 1
ATOM 3151 N N . ASP B 1 167 ? 3.059 -10.594 -11.586 1 88.56 167 ASP B N 1
ATOM 3152 C CA . ASP B 1 167 ? 2.777 -10.812 -10.172 1 88.56 167 ASP B CA 1
ATOM 3153 C C . ASP B 1 167 ? 2.643 -12.305 -9.859 1 88.56 167 ASP B C 1
ATOM 3155 O O . ASP B 1 167 ? 2.561 -13.125 -10.781 1 88.56 167 ASP B O 1
ATOM 3159 N N . THR B 1 168 ? 2.613 -12.633 -8.617 1 91.19 168 THR B N 1
ATOM 3160 C CA . THR B 1 168 ? 2.633 -14.016 -8.156 1 91.19 168 THR B CA 1
ATOM 3161 C C . THR B 1 168 ? 1.348 -14.734 -8.555 1 91.19 168 THR B C 1
ATOM 3163 O O . THR B 1 168 ? 1.386 -15.875 -9.008 1 91.19 168 THR B O 1
ATOM 3166 N N . PRO B 1 169 ? 0.138 -14.141 -8.406 1 90.5 169 PRO B N 1
ATOM 3167 C CA . PRO B 1 169 ? -1.076 -14.828 -8.852 1 90.5 169 PRO B CA 1
ATOM 3168 C C . PRO B 1 169 ? -1.033 -15.211 -10.328 1 90.5 169 PRO B C 1
ATOM 3170 O O . PRO B 1 169 ? -1.41 -16.328 -10.695 1 90.5 169 PRO B O 1
ATOM 3173 N N . THR B 1 170 ? -0.532 -14.344 -11.125 1 88.69 170 THR B N 1
ATOM 3174 C CA . THR B 1 170 ? -0.4 -14.633 -12.547 1 88.69 170 THR B CA 1
ATOM 3175 C C . THR B 1 170 ? 0.585 -15.773 -12.781 1 88.69 170 THR B C 1
ATOM 3177 O O . THR B 1 170 ? 0.349 -16.641 -13.625 1 88.69 170 THR B O 1
ATOM 3180 N N . ALA B 1 171 ? 1.659 -15.719 -12.047 1 91.75 171 ALA B N 1
ATOM 3181 C CA . ALA B 1 171 ? 2.656 -16.781 -12.156 1 91.75 171 ALA B CA 1
ATOM 3182 C C . ALA B 1 171 ? 2.053 -18.141 -11.805 1 91.75 171 ALA B C 1
ATOM 3184 O O . ALA B 1 171 ? 2.318 -19.141 -12.477 1 91.75 171 ALA B O 1
ATOM 3185 N N . LEU B 1 172 ? 1.249 -18.141 -10.766 1 90.94 172 LEU B N 1
ATOM 3186 C CA . LEU B 1 172 ? 0.613 -19.391 -10.352 1 90.94 172 LEU B CA 1
ATOM 3187 C C . LEU B 1 172 ? -0.341 -19.891 -11.43 1 90.94 172 LEU B C 1
ATOM 3189 O O . LEU B 1 172 ? -0.393 -21.094 -11.703 1 90.94 172 LEU B O 1
ATOM 3193 N N . ALA B 1 173 ? -1.062 -19.016 -12 1 87.88 173 ALA B N 1
ATOM 3194 C CA . ALA B 1 173 ? -1.963 -19.375 -13.086 1 87.88 173 ALA B CA 1
ATOM 3195 C C . ALA B 1 173 ? -1.191 -19.969 -14.258 1 87.88 173 ALA B C 1
ATOM 3197 O O . ALA B 1 173 ? -1.603 -20.984 -14.836 1 87.88 173 ALA B O 1
ATOM 3198 N N . TYR B 1 174 ? -0.076 -19.344 -14.633 1 88.44 174 TYR B N 1
ATOM 3199 C CA . TYR B 1 174 ? 0.77 -19.844 -15.703 1 88.44 174 TYR B CA 1
ATOM 3200 C C . TYR B 1 174 ? 1.321 -21.219 -15.367 1 88.44 174 TYR B C 1
ATOM 3202 O O . TYR B 1 174 ? 1.397 -22.094 -16.234 1 88.44 174 TYR B O 1
ATOM 3210 N N . LEU B 1 175 ? 1.726 -21.359 -14.172 1 90 175 LEU B N 1
ATOM 3211 C CA . LEU B 1 175 ? 2.248 -22.641 -13.734 1 90 175 LEU B CA 1
ATOM 3212 C C . LEU B 1 175 ? 1.207 -23.75 -13.922 1 90 175 LEU B C 1
ATOM 3214 O O . LEU B 1 175 ? 1.497 -24.781 -14.516 1 90 175 LEU B O 1
ATOM 3218 N N . PHE B 1 176 ? 0.044 -23.531 -13.484 1 86.69 176 PHE B N 1
ATOM 3219 C CA . PHE B 1 176 ? -1.037 -24.5 -13.609 1 86.69 176 PHE B CA 1
ATOM 3220 C C . PHE B 1 176 ? -1.341 -24.781 -15.078 1 86.69 176 PHE B C 1
ATOM 3222 O O . PHE B 1 176 ? -1.523 -25.938 -15.469 1 86.69 176 PHE B O 1
ATOM 3229 N N . GLY B 1 177 ? -1.4 -23.75 -15.836 1 84.75 177 GLY B N 1
ATOM 3230 C CA . GLY B 1 177 ? -1.628 -23.922 -17.266 1 84.75 177 GLY B CA 1
ATOM 3231 C C . GLY B 1 177 ? -0.565 -24.766 -17.938 1 84.75 177 GLY B C 1
ATOM 3232 O O . GLY B 1 177 ? -0.879 -25.609 -18.781 1 84.75 177 GLY B O 1
ATOM 3233 N N . LEU B 1 178 ? 0.629 -24.531 -17.562 1 85.69 178 LEU B N 1
ATOM 3234 C CA . LEU B 1 178 ? 1.736 -25.266 -18.172 1 85.69 178 LEU B CA 1
ATOM 3235 C C . LEU B 1 178 ? 1.728 -26.719 -17.719 1 85.69 178 LEU B C 1
ATOM 3237 O O . LEU B 1 178 ? 2.074 -27.609 -18.484 1 85.69 178 LEU B O 1
ATOM 3241 N N . LEU B 1 179 ? 1.4 -26.922 -16.484 1 85.06 179 LEU B N 1
ATOM 3242 C CA . LEU B 1 179 ? 1.29 -28.312 -16.016 1 85.06 179 LEU B CA 1
ATOM 3243 C C . LEU B 1 179 ? 0.253 -29.078 -16.828 1 85.06 179 LEU B C 1
ATOM 3245 O O . LEU B 1 179 ? 0.475 -30.219 -17.203 1 85.06 179 LEU B O 1
ATOM 3249 N N . TYR B 1 180 ? -0.738 -28.406 -17.109 1 79.12 180 TYR B N 1
ATOM 3250 C CA . TYR B 1 180 ? -1.81 -28.984 -17.906 1 79.12 180 TYR B CA 1
ATOM 3251 C C . TYR B 1 180 ? -1.367 -29.188 -19.359 1 79.12 180 TYR B C 1
ATOM 3253 O O . TYR B 1 180 ? -1.557 -30.266 -19.922 1 79.12 180 TYR B O 1
ATOM 3261 N N . ALA B 1 181 ? -0.754 -28.172 -19.922 1 80.88 181 ALA B N 1
ATOM 3262 C CA . ALA B 1 181 ? -0.336 -28.203 -21.312 1 80.88 181 ALA B CA 1
ATOM 3263 C C . ALA B 1 181 ? 0.775 -29.219 -21.531 1 80.88 181 ALA B C 1
ATOM 3265 O O . ALA B 1 181 ? 0.849 -29.844 -22.594 1 80.88 181 ALA B O 1
ATOM 3266 N N . LEU B 1 182 ? 1.596 -29.469 -20.594 1 84.88 182 LEU B N 1
ATOM 3267 C CA . LEU B 1 182 ? 2.75 -30.359 -20.703 1 84.88 182 LEU B CA 1
ATOM 3268 C C . LEU B 1 182 ? 2.42 -31.75 -20.188 1 84.88 182 LEU B C 1
ATOM 3270 O O . LEU B 1 182 ? 3.283 -32.625 -20.172 1 84.88 182 LEU B O 1
ATOM 3274 N N . ASN B 1 183 ? 1.181 -31.875 -19.75 1 83.62 183 ASN B N 1
ATOM 3275 C CA . ASN B 1 183 ? 0.729 -33.156 -19.219 1 83.62 183 ASN B CA 1
ATOM 3276 C C . ASN B 1 183 ? 1.6 -33.625 -18.062 1 83.62 183 ASN B C 1
ATOM 3278 O O . ASN B 1 183 ? 2.004 -34.781 -18 1 83.62 183 ASN B O 1
ATOM 3282 N N . MET B 1 184 ? 1.914 -32.656 -17.266 1 84.94 184 MET B N 1
ATOM 3283 C CA . MET B 1 184 ? 2.719 -32.969 -16.094 1 84.94 184 MET B CA 1
ATOM 3284 C C . MET B 1 184 ? 1.831 -33.25 -14.883 1 84.94 184 MET B C 1
ATOM 3286 O O . MET B 1 184 ? 0.792 -32.625 -14.703 1 84.94 184 MET B O 1
ATOM 3290 N N . GLU B 1 185 ? 2.264 -34.219 -14.102 1 84.19 185 GLU B N 1
ATOM 3291 C CA . GLU B 1 185 ? 1.545 -34.5 -12.867 1 84.19 185 GLU B CA 1
ATOM 3292 C C . GLU B 1 185 ? 1.831 -33.438 -11.805 1 84.19 185 GLU B C 1
ATOM 3294 O O . GLU B 1 185 ? 2.893 -32.812 -11.82 1 84.19 185 GLU B O 1
ATOM 3299 N N . PHE B 1 186 ? 0.85 -33.344 -10.992 1 85 186 PHE B N 1
ATOM 3300 C CA . PHE B 1 186 ? 1.065 -32.438 -9.875 1 85 186 PHE B CA 1
ATOM 3301 C C . PHE B 1 186 ? 2.131 -33 -8.93 1 85 186 PHE B C 1
ATOM 3303 O O . PHE B 1 186 ? 2.121 -34.188 -8.594 1 85 186 PHE B O 1
ATOM 3310 N N . PRO B 1 187 ? 3.041 -32.062 -8.578 1 83.31 187 PRO B N 1
ATOM 3311 C CA . PRO B 1 187 ? 4 -32.531 -7.574 1 83.31 187 PRO B CA 1
ATOM 3312 C C . PRO B 1 187 ? 3.332 -32.906 -6.254 1 83.31 187 PRO B C 1
ATOM 3314 O O . PRO B 1 187 ? 2.391 -32.25 -5.82 1 83.31 187 PRO B O 1
ATOM 3317 N N . LYS B 1 188 ? 3.885 -33.906 -5.629 1 85.62 188 LYS B N 1
ATOM 3318 C CA . LYS B 1 188 ? 3.309 -34.438 -4.391 1 85.62 188 LYS B CA 1
ATOM 3319 C C . LYS B 1 188 ? 3.301 -33.375 -3.301 1 85.62 188 LYS B C 1
ATOM 3321 O O . LYS B 1 188 ? 2.361 -33.281 -2.508 1 85.62 188 LYS B O 1
ATOM 3326 N N . ASP B 1 189 ? 4.293 -32.531 -3.311 1 86.69 189 ASP B N 1
ATOM 3327 C CA . ASP B 1 189 ? 4.484 -31.578 -2.234 1 86.69 189 ASP B CA 1
ATOM 3328 C C . ASP B 1 189 ? 3.467 -30.438 -2.33 1 86.69 189 ASP B C 1
ATOM 3330 O O . ASP B 1 189 ? 3.268 -29.703 -1.368 1 86.69 189 ASP B O 1
ATOM 3334 N N . ILE B 1 190 ? 2.799 -30.328 -3.48 1 88.5 190 ILE B N 1
ATOM 3335 C CA . ILE B 1 190 ? 1.851 -29.234 -3.641 1 88.5 190 ILE B CA 1
ATOM 3336 C C . ILE B 1 190 ? 0.563 -29.766 -4.277 1 88.5 190 ILE B C 1
ATOM 3338 O O . ILE B 1 190 ? -0.105 -29.031 -5.02 1 88.5 190 ILE B O 1
ATOM 3342 N N . LYS B 1 191 ? 0.29 -30.969 -4.055 1 90.25 191 LYS B N 1
ATOM 3343 C CA . LYS B 1 191 ? -0.829 -31.641 -4.703 1 90.25 191 LYS B CA 1
ATOM 3344 C C . LYS B 1 191 ? -2.154 -30.969 -4.352 1 90.25 191 LYS B C 1
ATOM 3346 O O . LYS B 1 191 ? -3 -30.766 -5.227 1 90.25 191 LYS B O 1
ATOM 3351 N N . TYR B 1 192 ? -2.33 -30.641 -3.133 1 93.06 192 TYR B N 1
ATOM 3352 C CA . TYR B 1 192 ? -3.609 -30.094 -2.689 1 93.06 192 TYR B CA 1
ATOM 3353 C C . TYR B 1 192 ? -3.816 -28.672 -3.225 1 93.06 192 TYR B C 1
ATOM 3355 O O . TYR B 1 192 ? -4.941 -28.281 -3.545 1 93.06 192 TYR B O 1
ATOM 3363 N N . THR B 1 193 ? -2.762 -27.891 -3.283 1 92.94 193 THR B N 1
ATOM 3364 C CA . THR B 1 193 ? -2.854 -26.562 -3.885 1 92.94 193 THR B CA 1
ATOM 3365 C C . THR B 1 193 ? -3.27 -26.672 -5.352 1 92.94 193 THR B C 1
ATOM 3367 O O . THR B 1 193 ? -4.16 -25.938 -5.797 1 92.94 193 THR B O 1
ATOM 3370 N N . CYS B 1 194 ? -2.656 -27.578 -6.059 1 90.25 194 CYS B N 1
ATOM 3371 C CA . CYS B 1 194 ? -2.979 -27.75 -7.469 1 90.25 194 CYS B CA 1
ATOM 3372 C C . CYS B 1 194 ? -4.41 -28.25 -7.641 1 90.25 194 CYS B C 1
ATOM 3374 O O . CYS B 1 194 ? -5.125 -27.797 -8.539 1 90.25 194 CYS B O 1
ATOM 3376 N N . GLU B 1 195 ? -4.781 -29.156 -6.789 1 91.25 195 GLU B N 1
ATOM 3377 C CA . GLU B 1 195 ? -6.156 -29.641 -6.824 1 91.25 195 GLU B CA 1
ATOM 3378 C C . GLU B 1 195 ? -7.148 -28.516 -6.574 1 91.25 195 GLU B C 1
ATOM 3380 O O . GLU B 1 195 ? -8.211 -28.453 -7.199 1 91.25 195 GLU B O 1
ATOM 3385 N N . THR B 1 196 ? -6.793 -27.75 -5.609 1 93.38 196 THR B N 1
ATOM 3386 C CA . THR B 1 196 ? -7.641 -26.609 -5.285 1 93.38 196 THR B CA 1
ATOM 3387 C C . THR B 1 196 ? -7.816 -25.703 -6.496 1 93.38 196 THR B C 1
ATOM 3389 O O . THR B 1 196 ? -8.93 -25.266 -6.797 1 93.38 196 THR B O 1
ATOM 3392 N N . ILE B 1 197 ? -6.711 -25.375 -7.176 1 90.19 197 ILE B N 1
ATOM 3393 C CA . ILE B 1 197 ? -6.777 -24.516 -8.359 1 90.19 197 ILE B CA 1
ATOM 3394 C C . ILE B 1 197 ? -7.633 -25.203 -9.43 1 90.19 197 ILE B C 1
ATOM 3396 O O . ILE B 1 197 ? -8.508 -24.562 -10.023 1 90.19 197 ILE B O 1
ATOM 3400 N N . GLN B 1 198 ? -7.422 -26.406 -9.586 1 87.56 198 GLN B N 1
ATOM 3401 C CA . GLN B 1 198 ? -8.117 -27.172 -10.617 1 87.56 198 GLN B CA 1
ATOM 3402 C C . GLN B 1 198 ? -9.609 -27.25 -10.328 1 87.56 198 GLN B C 1
ATOM 3404 O O . GLN B 1 198 ? -10.43 -27 -11.211 1 87.56 198 GLN B O 1
ATOM 3409 N N . HIS B 1 199 ? -9.93 -27.562 -9.109 1 89.56 199 HIS B N 1
ATOM 3410 C CA . HIS B 1 199 ? -11.312 -27.891 -8.789 1 89.56 199 HIS B CA 1
ATOM 3411 C C . HIS B 1 199 ? -12.086 -26.656 -8.344 1 89.56 199 HIS B C 1
ATOM 3413 O O . HIS B 1 199 ? -13.273 -26.516 -8.648 1 89.56 199 HIS B O 1
ATOM 3419 N N . ILE B 1 200 ? -11.469 -25.828 -7.629 1 89.75 200 ILE B N 1
ATOM 3420 C CA . ILE B 1 200 ? -12.188 -24.719 -7.023 1 89.75 200 ILE B CA 1
ATOM 3421 C C . ILE B 1 200 ? -12.039 -23.469 -7.895 1 89.75 200 ILE B C 1
ATOM 3423 O O . ILE B 1 200 ? -13.031 -22.844 -8.289 1 89.75 200 ILE B O 1
ATOM 3427 N N . PHE B 1 201 ? -10.836 -23.094 -8.305 1 89.44 201 PHE B N 1
ATOM 3428 C CA . PHE B 1 201 ? -10.625 -21.891 -9.094 1 89.44 201 PHE B CA 1
ATOM 3429 C C . PHE B 1 201 ? -11.094 -22.094 -10.531 1 89.44 201 PHE B C 1
ATOM 3431 O O . PHE B 1 201 ? -11.828 -21.266 -11.078 1 89.44 201 PHE B O 1
ATOM 3438 N N . MET B 1 202 ? -10.648 -23.25 -11.141 1 86.31 202 MET B N 1
ATOM 3439 C CA . MET B 1 202 ? -10.891 -23.484 -12.562 1 86.31 202 MET B CA 1
ATOM 3440 C C . MET B 1 202 ? -12.18 -24.266 -12.773 1 86.31 202 MET B C 1
ATOM 3442 O O . MET B 1 202 ? -12.703 -24.328 -13.883 1 86.31 202 MET B O 1
ATOM 3446 N N . GLU B 1 203 ? -12.672 -24.953 -11.805 1 83.5 203 GLU B N 1
ATOM 3447 C CA . GLU B 1 203 ? -13.906 -25.734 -11.859 1 83.5 203 GLU B CA 1
ATOM 3448 C C . GLU B 1 203 ? -13.82 -26.812 -12.938 1 83.5 203 GLU B C 1
ATOM 3450 O O . GLU B 1 203 ? -14.75 -26.969 -13.734 1 83.5 203 GLU B O 1
ATOM 3455 N N . MET B 1 204 ? -12.68 -27.438 -13.117 1 80.25 204 MET B N 1
ATOM 3456 C CA . MET B 1 204 ? -12.43 -28.406 -14.188 1 80.25 204 MET B CA 1
ATOM 3457 C C . MET B 1 204 ? -12.836 -29.812 -13.75 1 80.25 204 MET B C 1
ATOM 3459 O O . MET B 1 204 ? -13.078 -30.672 -14.594 1 80.25 204 MET B O 1
ATOM 3463 N N . SER B 1 205 ? -12.727 -30.172 -12.555 1 74.69 205 SER B N 1
ATOM 3464 C CA . SER B 1 205 ? -13.047 -31.531 -12.125 1 74.69 205 SER B CA 1
ATOM 3465 C C . SER B 1 205 ? -13.867 -31.516 -10.836 1 74.69 205 SER B C 1
ATOM 3467 O O . SER B 1 205 ? -13.758 -30.594 -10.031 1 74.69 205 SER B O 1
ATOM 3469 N N . THR B 1 206 ? -14.648 -32.5 -10.836 1 71.75 206 THR B N 1
ATOM 3470 C CA . THR B 1 206 ? -15.445 -32.656 -9.625 1 71.75 206 THR B CA 1
ATOM 3471 C C . THR B 1 206 ? -14.781 -33.594 -8.641 1 71.75 206 THR B C 1
ATOM 3473 O O . THR B 1 206 ? -15.109 -33.625 -7.457 1 71.75 206 THR B O 1
ATOM 3476 N N . ASN B 1 207 ? -13.859 -34.312 -9.141 1 81 207 ASN B N 1
ATOM 3477 C CA . ASN B 1 207 ? -13.195 -35.25 -8.242 1 81 207 ASN B CA 1
ATOM 3478 C C . ASN B 1 207 ? -11.961 -34.625 -7.594 1 81 207 ASN B C 1
ATOM 3480 O O . ASN B 1 207 ? -11.07 -34.125 -8.289 1 81 207 ASN B O 1
ATOM 3484 N N . CYS B 1 208 ? -12.109 -34.469 -6.32 1 81.88 208 CYS B N 1
ATOM 3485 C CA . CYS B 1 208 ? -10.953 -33.969 -5.586 1 81.88 208 CYS B CA 1
ATOM 3486 C C . CYS B 1 208 ? -10.82 -34.656 -4.23 1 81.88 208 CYS B C 1
ATOM 3488 O O . CYS B 1 208 ? -11.695 -35.438 -3.838 1 81.88 208 CYS B O 1
ATOM 3490 N N . SER B 1 209 ? -9.68 -34.625 -3.666 1 90 209 SER B N 1
ATOM 3491 C CA . SER B 1 209 ? -9.391 -35.219 -2.369 1 90 209 SER B CA 1
ATOM 3492 C C . SER B 1 209 ? -10.328 -34.688 -1.29 1 90 209 SER B C 1
ATOM 3494 O O . SER B 1 209 ? -10.945 -33.625 -1.455 1 90 209 SER B O 1
ATOM 3496 N N . GLN B 1 210 ? -10.477 -35.438 -0.251 1 90.81 210 GLN B N 1
ATOM 3497 C CA . GLN B 1 210 ? -11.312 -35.062 0.876 1 90.81 210 GLN B CA 1
ATOM 3498 C C . GLN B 1 210 ? -10.844 -33.719 1.473 1 90.81 210 GLN B C 1
ATOM 3500 O O . GLN B 1 210 ? -11.664 -32.906 1.892 1 90.81 210 GLN B O 1
ATOM 3505 N N . ARG B 1 211 ? -9.586 -33.594 1.499 1 90.25 211 ARG B N 1
ATOM 3506 C CA . ARG B 1 211 ? -9.008 -32.375 2.062 1 90.25 211 ARG B CA 1
ATOM 3507 C C . ARG B 1 211 ? -9.445 -31.156 1.277 1 90.25 211 ARG B C 1
ATOM 3509 O O . ARG B 1 211 ? -9.844 -30.141 1.865 1 90.25 211 ARG B O 1
ATOM 3516 N N . VAL B 1 212 ? -9.406 -31.266 0.003 1 91.81 212 VAL B N 1
ATOM 3517 C CA . VAL B 1 212 ? -9.789 -30.141 -0.857 1 91.81 212 VAL B CA 1
ATOM 3518 C C . VAL B 1 212 ? -11.305 -29.953 -0.816 1 91.81 212 VAL B C 1
ATOM 3520 O O . VAL B 1 212 ? -11.797 -28.828 -0.882 1 91.81 212 VAL B O 1
ATOM 3523 N N . ARG B 1 213 ? -12.016 -31 -0.683 1 90.38 213 ARG B N 1
ATOM 3524 C CA . ARG B 1 213 ? -13.469 -30.906 -0.575 1 90.38 213 ARG B CA 1
ATOM 3525 C C . ARG B 1 213 ? -13.883 -30.188 0.701 1 90.38 213 ARG B C 1
ATOM 3527 O O . ARG B 1 213 ? -14.797 -29.359 0.686 1 90.38 213 ARG B O 1
ATOM 3534 N N . SER B 1 214 ? -13.227 -30.547 1.794 1 90.06 214 SER B N 1
ATOM 3535 C CA . SER B 1 214 ? -13.484 -29.875 3.061 1 90.06 214 SER B CA 1
ATOM 3536 C C . SER B 1 214 ? -13.156 -28.375 2.969 1 90.06 214 SER B C 1
ATOM 3538 O O . SER B 1 214 ? -13.891 -27.547 3.502 1 90.06 214 SER B O 1
ATOM 3540 N N . PHE B 1 215 ? -12.047 -28.125 2.346 1 91 215 PHE B N 1
ATOM 3541 C CA . PHE B 1 215 ? -11.633 -26.75 2.146 1 91 215 PHE B CA 1
ATOM 3542 C C . PHE B 1 215 ? -12.664 -25.984 1.329 1 91 215 PHE B C 1
ATOM 3544 O O . PHE B 1 215 ? -13.023 -24.859 1.668 1 91 215 PHE B O 1
ATOM 3551 N N . LYS B 1 216 ? -13.094 -26.625 0.274 1 88.5 216 LYS B N 1
ATOM 3552 C CA . LYS B 1 216 ? -14.109 -26.016 -0.583 1 88.5 216 LYS B CA 1
ATOM 3553 C C . LYS B 1 216 ? -15.359 -25.656 0.214 1 88.5 216 LYS B C 1
ATOM 3555 O O . LYS B 1 216 ? -15.922 -24.578 0.047 1 88.5 216 LYS B O 1
ATOM 3560 N N . THR B 1 217 ? -15.742 -26.484 1.088 1 87.94 217 THR B N 1
ATOM 3561 C CA . THR B 1 217 ? -16.922 -26.25 1.909 1 87.94 217 THR B CA 1
ATOM 3562 C C . THR B 1 217 ? -16.703 -25.078 2.861 1 87.94 217 THR B C 1
ATOM 3564 O O . THR B 1 217 ? -17.594 -24.234 3.029 1 87.94 217 THR B O 1
ATOM 3567 N N . LYS B 1 218 ? -15.539 -25.062 3.473 1 85.25 218 LYS B N 1
ATOM 3568 C CA . LYS B 1 218 ? -15.219 -23.969 4.387 1 85.25 218 LYS B CA 1
ATOM 3569 C C . LYS B 1 218 ? -15.164 -22.641 3.652 1 85.25 218 LYS B C 1
ATOM 3571 O O . LYS B 1 218 ? -15.562 -21.609 4.199 1 85.25 218 LYS B O 1
ATOM 3576 N N . LEU B 1 219 ? -14.617 -22.672 2.449 1 87.19 219 LEU B N 1
ATOM 3577 C CA . LEU B 1 219 ? -14.398 -21.469 1.646 1 87.19 219 LEU B CA 1
ATOM 3578 C C . LEU B 1 219 ? -15.727 -20.906 1.14 1 87.19 219 LEU B C 1
ATOM 3580 O O . LEU B 1 219 ? -15.938 -19.688 1.15 1 87.19 219 LEU B O 1
ATOM 3584 N N . LEU B 1 220 ? -16.594 -21.797 0.714 1 82 220 LEU B N 1
ATOM 3585 C CA . LEU B 1 220 ? -17.797 -21.344 0.028 1 82 220 LEU B CA 1
ATOM 3586 C C . LEU B 1 220 ? -18.953 -21.141 1.016 1 82 220 LEU B C 1
ATOM 3588 O O . LEU B 1 220 ? -19.922 -20.453 0.712 1 82 220 LEU B O 1
ATOM 3592 N N . ASN B 1 221 ? -18.891 -21.734 2.205 1 70.94 221 ASN B N 1
ATOM 3593 C CA . ASN B 1 221 ? -19.969 -21.609 3.176 1 70.94 221 ASN B CA 1
ATOM 3594 C C . ASN B 1 221 ? -19.656 -20.562 4.238 1 70.94 221 ASN B C 1
ATOM 3596 O O . ASN B 1 221 ? -20.25 -20.578 5.324 1 70.94 221 ASN B O 1
ATOM 3600 N N . GLN B 1 222 ? -18.891 -19.656 3.961 1 66.38 222 GLN B N 1
ATOM 3601 C CA . GLN B 1 222 ? -18.672 -18.562 4.898 1 66.38 222 GLN B CA 1
ATOM 3602 C C . GLN B 1 222 ? -19.844 -17.594 4.887 1 66.38 222 GLN B C 1
ATOM 3604 O O . GLN B 1 222 ? -20.516 -17.422 3.863 1 66.38 222 GLN B O 1
#

pLDDT: mean 82.3, std 10.22, range [23.72, 93.81]

Nearest PDB structures (foldseek):
  7ng2-assembly1_A  TM=5.690E-01  e=7.383E+00  Toxoplasma gondii ME49
  5dji-assembly1_A  TM=2.867E-01  e=7.383E+00  Mycobacterium tuberculosis
  2cxh-assembly1_A  TM=2.792E-01  e=6.953E+00  Aeropyrum pernix K1
  5dji-assembly1_A  TM=3.046E-01  e=7.147E+00  Mycobacterium tuberculosis
  3ksk-assembly1_B  TM=2.973E-01  e=7.584E+00  Proteus hauseri

Solvent-accessible surface area (backbone atoms only — not comparable to full-atom values): 24539 Å² total; per-residue (Å²): 130,74,81,67,74,72,59,61,64,60,50,50,53,53,48,61,72,41,37,69,61,50,46,45,44,31,66,73,62,55,64,55,60,73,57,44,49,70,75,44,50,56,73,68,64,52,80,53,80,59,49,62,51,39,52,54,33,45,65,65,42,27,66,41,46,47,53,50,50,63,74,44,34,85,80,44,57,72,63,55,46,51,51,53,48,55,49,46,55,51,45,52,47,39,56,53,46,48,42,36,48,34,56,63,43,42,30,52,74,69,72,31,56,44,64,59,42,49,38,75,41,39,53,88,49,65,45,78,72,56,34,58,87,40,55,45,34,40,38,36,28,19,38,81,86,76,65,42,78,74,38,30,28,35,30,44,74,45,34,80,70,43,68,74,39,91,44,63,55,57,44,52,50,50,50,54,50,46,32,61,72,50,67,47,76,74,52,80,66,47,38,62,50,52,46,36,43,39,34,66,44,58,59,72,45,86,79,67,54,68,68,47,50,53,46,48,50,59,52,70,68,105,130,74,82,65,73,73,57,60,65,59,48,50,51,53,47,60,72,41,37,67,61,50,47,46,45,32,68,73,62,54,62,56,62,72,57,43,49,70,76,44,50,58,71,68,64,52,79,55,81,58,48,61,50,38,52,53,33,46,64,65,41,28,67,40,45,47,52,51,49,64,74,43,35,83,78,45,57,74,62,53,47,50,52,52,49,54,49,46,54,51,46,53,47,40,56,54,46,47,43,37,48,34,57,63,43,43,29,52,73,70,71,31,56,44,64,60,42,48,38,74,42,39,53,87,49,65,47,78,74,56,35,57,86,39,54,46,34,40,38,35,28,20,38,83,86,76,66,43,78,75,38,29,29,34,31,44,72,45,34,78,71,42,68,74,39,92,44,65,54,58,44,51,48,51,49,52,50,47,31,59,72,51,66,48,76,75,52,79,65,47,37,62,50,52,47,36,43,40,35,66,43,57,60,72,45,86,81,67,55,68,67,48,51,53,47,49,48,60,52,70,66,106

Organism: NCBI:txid58324